Protein AF-A0A5P9BGW0-F1 (afdb_monomer)

Solvent-accessible surface area (backbone atoms only — not comparable to full-atom values): 29550 Å² total; per-residue (Å²): 144,80,74,96,78,81,81,82,72,54,71,67,57,55,52,51,46,30,51,52,50,51,48,34,29,48,52,46,20,48,45,60,65,73,66,47,54,33,49,30,30,51,40,75,66,45,70,48,20,49,49,44,43,28,39,50,51,49,13,49,54,50,21,31,73,80,39,64,71,52,42,79,49,54,41,31,42,33,32,50,49,48,78,41,57,26,55,70,55,53,50,54,40,52,54,55,50,51,49,54,49,51,41,30,59,76,70,67,40,42,72,43,80,42,70,5,46,36,43,88,47,46,24,63,60,25,24,49,51,20,38,66,37,62,62,85,47,82,82,37,61,95,89,52,44,66,68,40,47,21,30,51,50,12,30,51,64,52,45,45,66,53,47,53,52,19,53,76,71,74,25,45,49,30,37,37,35,42,62,28,46,82,76,37,76,73,47,28,65,49,37,60,77,59,69,64,47,55,85,56,83,40,74,48,98,91,42,39,31,35,20,62,49,18,88,46,54,77,58,55,52,40,46,47,38,64,61,12,31,65,43,91,92,46,72,40,56,30,65,42,72,35,45,59,69,60,52,49,55,49,16,34,44,50,58,66,62,38,36,74,74,75,42,99,75,33,65,63,63,84,73,79,90,45,40,51,74,64,52,86,52,85,64,75,67,70,49,48,24,36,29,71,78,36,62,88,55,35,63,44,50,51,51,34,44,32,49,60,65,37,66,82,38,61,51,38,18,8,59,55,50,85,51,77,48,38,54,27,52,49,64,38,46,15,49,2,27,49,54,36,47,48,52,52,42,34,46,52,32,50,27,53,53,33,44,57,44,9,55,51,41,47,50,27,52,76,68,71,69,44,92,52,69,94,75,57,62,48,62,65,69,56,75,67,73,53,55,61,38,42,54,48,23,25,34,33,30,42,57,60,30,22,50,92,53,41,50,50,42,54,51,51,50,45,37,37,78,76,60,69,49,74,44,76,84,57,86,88,45,48,90,71,76,99,70,81,88,67,69,36,84,82,63,55,69,46,78,40,90,84,47,78,51,79,93,55,69,85,50,80,66,77,83,68,43,67,73,49,66,45,68,52,64,67,67,62,34,48,55,49,68,69,33,60,70,58,49,58,56,60,66,70,49,82,44,32,67,56,48,31,47,46,45,51,71,66,56,48,44,36,70,27,79,89,45,48,67,44,52,54,51,42,51,56,56,38,48,50,32,56,74,68,52,46,14,53,52,14,13,65,28,30,83,84,130

Secondary structure (DSSP, 8-state):
---TT---S-HHHHHHHHHHHHHHHHHHHHHHHHS-EEEEEE--SSHHHHHHHHHHHHHHHHHHHH-GGGGGSPEEEEEE--S-B-HHHHHHHHHHHHHHHHHHHHTT--EEEEEE---TTTSIIIIIITT--S--STTS-TT-STTIIIIIIHHHHHHHHHHHHHHHTT-EEEEE----GGG-HHHHHHHGGGT--SSS-EEETTEEEE-TTTT--HHHHHHHHHH-BS-TT-TTB-SSS--HHHHHHHHHHTTT---TTTSSS-TTSS----BTT--SS--S-TTHHHHHH-GGGHHHHHHHHHHHHHHS-GGGEE-S-SSS-SEEETT-SEE-HHHHHHHHHHHHHHHHHHHHHHHHHHHHHHHT--S-GGG---S-------HHHHHHHHHHHHHHT--SSTTHHHHHHHHHHTT----PPPTTS-SS-S-----GGGS-EEE-TT---TT-------S-TTSS-EE--HHHHHHHHH-HHHHHHHTT---HHHHHHHHHHTSSEE--GGGHHHHHHHHHHHHHHHHTTHHHHHHH-S---

Mean predicted aligned error: 8.07 Å

Sequence (545 aa):
MKWQKVANNNLTDKELLKNKVRRAINNLTEHFTTSGLLPASLLSGGKDSSCTTSISLVAWRNAIKLNPDLRKIPFIIAYSDTRCENPIKASYLKDLIEEFKLYAKKHNFKLEVVIGKPTGASSWQTKIVGGYASQWDVRLPVGSGCAVDWKILALNNAVRPYEKFAKELGLTLTRLLGSRYKESLNRGRNLDKECANEFEVI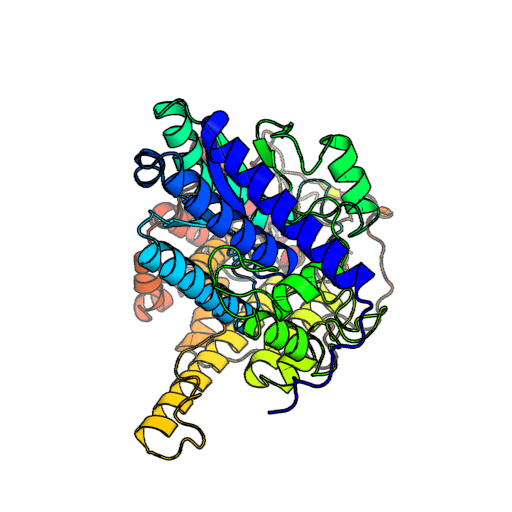TYNGQTKLYPIYSWENQDVWDYLLFCEEVDDSDFEGTKNGFYSTLQFYNELNGGECSAGVTEKSSCMGTRDGCWNCFASDKPYLDKGLYESNPHLAPLGEFRRFMLENNIDAFNRSHIPTSASNYTRYSASSHSGAYLLDILRIGLTIQVREEERAKREVELVKSGLHLDVDNARTEPEIVIFTPKDIAFIDYSWQSRGLQLEPNMAIKTFYEIVYGGKRYDIPAGYKRNGNLPEQKPANLGNIFFPDLNTNDTTEITLDEELERGWQFAPDEHFESMFSNKALLEDWLKNDCFLFGASRWLKSGLITPPMHQIKNIMKRNQWVKNIYKNNLHIAAFNGGKLS

pLDDT: mean 84.7, std 15.43, range [31.69, 98.69]

Structure (mmCIF, N/CA/C/O backbone):
data_AF-A0A5P9BGW0-F1
#
_entry.id   AF-A0A5P9BGW0-F1
#
loop_
_atom_site.group_PDB
_atom_site.id
_atom_site.type_symbol
_atom_site.label_atom_id
_atom_site.label_alt_id
_atom_site.label_comp_id
_atom_site.label_asym_id
_atom_site.label_entity_id
_atom_site.label_seq_id
_atom_site.pdbx_PDB_ins_code
_atom_site.Cartn_x
_atom_site.Cartn_y
_atom_site.Cartn_z
_atom_site.occupancy
_atom_site.B_iso_or_equiv
_atom_site.auth_seq_id
_atom_site.auth_comp_id
_atom_site.auth_asym_id
_atom_site.auth_atom_id
_atom_site.pdbx_PDB_model_num
ATOM 1 N N . MET A 1 1 ? -0.886 -27.222 23.480 1.00 31.75 1 MET A N 1
ATOM 2 C CA . MET A 1 1 ? -0.942 -27.368 24.956 1.00 31.75 1 MET A CA 1
ATOM 3 C C . MET A 1 1 ? 0.406 -27.014 25.622 1.00 31.75 1 MET A C 1
ATOM 5 O O . MET A 1 1 ? 0.943 -27.816 26.371 1.00 31.75 1 MET A O 1
ATOM 9 N N . LYS A 1 2 ? 0.992 -25.832 25.345 1.00 32.56 2 LYS A N 1
ATOM 10 C CA . LYS A 1 2 ? 2.323 -25.442 25.884 1.00 32.56 2 LYS A CA 1
ATOM 11 C C . LYS A 1 2 ? 2.410 -24.007 26.441 1.00 32.56 2 LYS A C 1
ATOM 13 O O . LYS A 1 2 ? 3.457 -23.620 26.937 1.00 32.56 2 LYS A O 1
ATOM 18 N N . TRP A 1 3 ? 1.308 -23.250 26.394 1.00 37.69 3 TRP A N 1
ATOM 19 C CA . TRP A 1 3 ? 1.264 -21.816 26.718 1.00 37.69 3 TRP A CA 1
ATOM 20 C C . TRP A 1 3 ? 0.785 -21.492 28.149 1.00 37.69 3 TRP A C 1
ATOM 22 O O . TRP A 1 3 ? 0.965 -20.378 28.619 1.00 37.69 3 TRP A O 1
ATOM 32 N N . GLN A 1 4 ? 0.259 -22.469 28.901 1.00 31.69 4 GLN A N 1
ATOM 33 C CA . GLN A 1 4 ? -0.240 -22.291 30.283 1.00 31.69 4 GLN A CA 1
ATOM 34 C C . GLN A 1 4 ? 0.868 -22.178 31.362 1.00 31.69 4 GLN A C 1
ATOM 36 O O . GLN A 1 4 ? 0.614 -22.423 32.538 1.00 31.69 4 GLN A O 1
ATOM 41 N N . LYS A 1 5 ? 2.113 -21.852 30.987 1.00 35.28 5 LYS A N 1
ATOM 42 C CA . LYS A 1 5 ? 3.266 -21.753 31.908 1.00 35.28 5 LYS A CA 1
ATOM 43 C C . LYS A 1 5 ? 4.132 -20.501 31.685 1.00 35.28 5 LYS A C 1
ATOM 45 O O . LYS A 1 5 ? 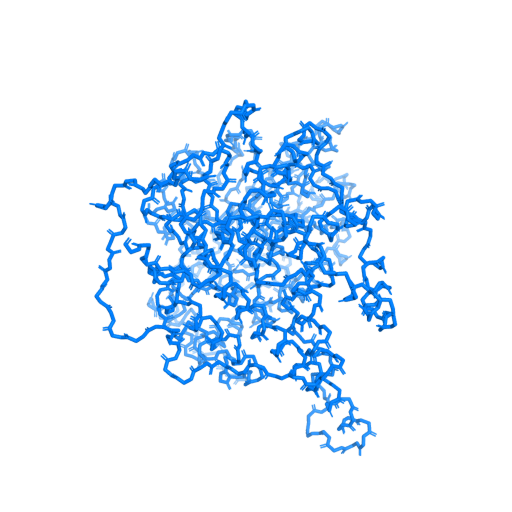5.343 -20.544 31.864 1.00 35.28 5 LYS A O 1
ATOM 50 N N . VAL A 1 6 ? 3.501 -19.379 31.330 1.00 42.06 6 VAL A N 1
ATOM 51 C CA . VAL A 1 6 ? 4.149 -18.055 31.224 1.00 42.06 6 VAL A CA 1
ATOM 52 C C . VAL A 1 6 ? 3.316 -17.005 31.975 1.00 42.06 6 VAL A C 1
ATOM 54 O O . VAL A 1 6 ? 2.781 -16.072 31.393 1.00 42.06 6 VAL A O 1
ATOM 57 N N . ALA A 1 7 ? 3.139 -17.207 33.284 1.00 39.66 7 ALA A N 1
ATOM 58 C CA . ALA A 1 7 ? 2.328 -16.346 34.152 1.00 39.66 7 ALA A CA 1
ATOM 59 C C . ALA A 1 7 ? 3.074 -15.997 35.455 1.00 39.66 7 ALA A C 1
ATOM 61 O O . ALA A 1 7 ? 2.574 -16.237 36.550 1.00 39.66 7 ALA A O 1
ATOM 62 N N . ASN A 1 8 ? 4.288 -15.452 35.311 1.00 39.44 8 ASN A N 1
ATOM 63 C CA . ASN A 1 8 ? 5.143 -14.977 36.410 1.00 39.44 8 ASN A CA 1
ATOM 64 C C . ASN A 1 8 ? 5.400 -13.450 36.352 1.00 39.44 8 ASN A C 1
ATOM 66 O O . ASN A 1 8 ? 6.378 -12.972 36.920 1.00 39.44 8 ASN A O 1
ATOM 70 N N . ASN A 1 9 ? 4.521 -12.679 35.700 1.00 49.41 9 ASN A N 1
ATOM 71 C CA . ASN A 1 9 ? 4.455 -11.225 35.908 1.00 49.41 9 ASN A CA 1
ATOM 72 C C . ASN A 1 9 ? 3.827 -10.960 37.288 1.00 49.41 9 ASN A C 1
ATOM 74 O O . ASN A 1 9 ? 2.989 -11.749 37.740 1.00 49.41 9 ASN A O 1
ATOM 78 N N . ASN A 1 10 ? 4.205 -9.881 37.981 1.00 56.88 10 ASN A N 1
ATOM 79 C CA . ASN A 1 10 ? 3.680 -9.643 39.327 1.00 56.88 10 ASN A CA 1
ATOM 80 C C . ASN A 1 10 ? 2.183 -9.311 39.271 1.00 56.88 10 ASN A C 1
ATOM 82 O O . ASN A 1 10 ? 1.694 -8.707 38.314 1.00 56.88 10 ASN A O 1
ATOM 86 N N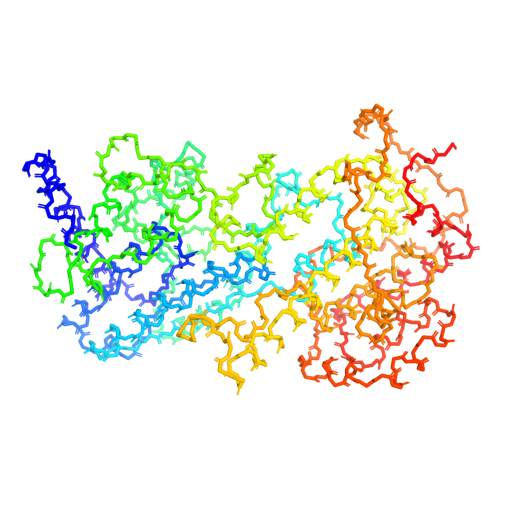 . LEU A 1 11 ? 1.456 -9.631 40.346 1.00 56.97 11 LEU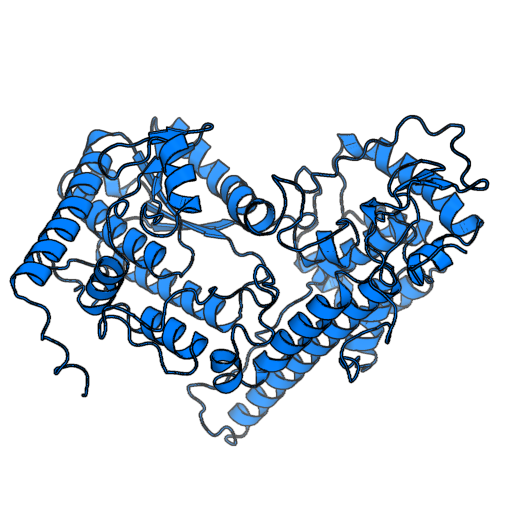 A N 1
ATOM 87 C CA . LEU A 1 11 ? 0.039 -9.267 40.496 1.00 56.97 11 LEU A CA 1
ATOM 88 C C . LEU A 1 11 ? -0.189 -7.757 40.284 1.00 56.97 11 LEU A C 1
ATOM 90 O O . LEU A 1 11 ? -1.169 -7.361 39.654 1.00 56.97 11 LEU A O 1
ATOM 94 N N . THR A 1 12 ? 0.761 -6.933 40.736 1.00 61.72 12 THR A N 1
ATOM 95 C CA . THR A 1 12 ? 0.807 -5.477 40.537 1.00 61.72 12 THR A CA 1
ATOM 96 C C . THR A 1 12 ? 0.787 -5.076 39.061 1.00 61.72 12 THR A C 1
ATOM 98 O O . THR A 1 12 ? 0.063 -4.156 38.686 1.00 61.72 12 THR A O 1
ATOM 101 N N . ASP A 1 13 ? 1.548 -5.776 38.216 1.00 72.31 13 ASP A N 1
ATOM 102 C CA . ASP A 1 13 ? 1.698 -5.457 36.793 1.00 72.31 13 ASP A CA 1
ATOM 103 C C . ASP A 1 13 ? 0.417 -5.821 36.026 1.00 72.31 13 ASP A C 1
ATOM 105 O O . ASP A 1 13 ? -0.063 -5.050 35.190 1.00 72.31 13 ASP A O 1
ATOM 109 N N . LYS A 1 14 ? -0.202 -6.957 36.387 1.00 75.69 14 LYS A N 1
ATOM 110 C CA . LYS A 1 14 ? -1.484 -7.399 35.821 1.00 75.69 14 LYS A CA 1
ATOM 111 C C . LYS A 1 14 ? -2.619 -6.421 36.148 1.00 75.69 14 LYS A C 1
ATOM 113 O O . LYS A 1 14 ? -3.372 -6.036 35.253 1.00 75.69 14 LYS A O 1
ATOM 118 N N . GLU A 1 15 ? -2.733 -5.992 37.407 1.00 84.38 15 GLU A N 1
ATOM 119 C CA . GLU A 1 15 ? -3.726 -4.988 37.817 1.00 84.38 15 GLU A CA 1
ATOM 120 C C . GLU A 1 15 ? -3.446 -3.613 37.189 1.00 84.38 15 GLU A C 1
ATOM 122 O O . GLU A 1 15 ? -4.382 -2.918 36.789 1.00 84.38 15 GLU A O 1
ATOM 127 N N . LEU A 1 16 ? -2.181 -3.217 37.016 1.00 86.81 16 LEU A N 1
ATOM 128 C CA . LEU A 1 16 ? -1.836 -1.977 36.315 1.00 86.81 16 LEU A CA 1
ATOM 129 C C . LEU A 1 16 ? -2.312 -1.999 34.851 1.00 86.81 16 LEU A C 1
ATOM 131 O O . LEU A 1 16 ? -2.930 -1.031 34.402 1.00 86.81 16 LEU A O 1
ATOM 135 N N . LEU A 1 17 ? -2.082 -3.094 34.119 1.00 88.56 17 LEU A N 1
ATOM 136 C CA . LEU A 1 17 ? -2.549 -3.245 32.736 1.00 88.56 17 LEU A CA 1
ATOM 137 C C . LEU A 1 17 ? -4.079 -3.232 32.639 1.00 88.56 17 LEU A C 1
ATOM 139 O O . LEU A 1 17 ? -4.644 -2.500 31.832 1.00 88.56 17 LEU A O 1
ATOM 143 N N . LYS A 1 18 ? -4.760 -3.984 33.502 1.00 92.19 18 LYS A N 1
ATOM 144 C CA . LYS A 1 18 ? -6.228 -4.030 33.614 1.00 92.19 18 LYS A CA 1
ATOM 145 C C . LYS A 1 18 ? -6.838 -2.641 33.823 1.00 92.19 18 LYS A C 1
ATOM 147 O O . LYS A 1 18 ? -7.819 -2.283 33.171 1.00 92.19 18 LYS A O 1
ATOM 152 N N . ASN A 1 19 ? -6.208 -1.810 34.655 1.00 92.06 19 ASN A N 1
ATOM 153 C CA . ASN A 1 19 ? -6.605 -0.413 34.831 1.00 92.06 19 ASN A CA 1
ATOM 154 C C . ASN A 1 19 ? -6.325 0.455 33.583 1.00 92.06 19 ASN A C 1
ATOM 156 O O . ASN A 1 19 ? -7.162 1.291 33.241 1.00 92.06 19 ASN A O 1
ATOM 160 N N . LYS A 1 20 ? -5.217 0.241 32.851 1.00 93.44 20 LYS A N 1
ATOM 161 C CA . LYS A 1 20 ? -4.961 0.908 31.551 1.00 93.44 20 LYS A CA 1
ATOM 162 C C . LYS A 1 20 ? -6.013 0.539 30.497 1.00 93.44 20 LYS A C 1
ATOM 164 O O . LYS A 1 20 ? -6.522 1.433 29.824 1.00 93.44 20 LYS A O 1
ATOM 169 N N . VAL A 1 21 ? -6.364 -0.746 30.384 1.00 95.19 21 VAL A N 1
ATOM 170 C CA . VAL A 1 21 ? -7.378 -1.273 29.450 1.00 95.19 21 VAL A CA 1
ATOM 171 C C . VAL A 1 21 ? -8.747 -0.665 29.748 1.00 95.19 21 VAL A C 1
ATOM 173 O O . VAL A 1 21 ? -9.334 -0.026 28.875 1.00 95.19 21 VAL A O 1
ATOM 176 N N . ARG A 1 22 ? -9.226 -0.776 30.996 1.00 94.50 22 ARG A N 1
ATOM 177 C CA . ARG A 1 22 ? -10.522 -0.214 31.412 1.00 94.50 22 ARG A CA 1
ATOM 178 C C . ARG A 1 22 ? -10.584 1.301 31.217 1.00 94.50 22 ARG A C 1
ATOM 180 O O . ARG A 1 22 ? -11.582 1.797 30.705 1.00 94.50 22 ARG A O 1
ATOM 187 N N . ARG A 1 23 ? -9.510 2.039 31.530 1.00 94.88 23 ARG A N 1
ATOM 188 C CA . ARG A 1 23 ? -9.433 3.487 31.268 1.00 94.88 23 ARG A CA 1
ATOM 189 C C . ARG A 1 23 ? -9.537 3.810 29.775 1.00 94.88 23 ARG A C 1
ATOM 191 O O . ARG A 1 23 ? -10.311 4.686 29.410 1.00 94.88 23 ARG A O 1
ATOM 198 N N . ALA A 1 24 ? -8.809 3.099 28.913 1.00 96.56 24 ALA A N 1
ATOM 199 C CA . ALA A 1 24 ? -8.859 3.329 27.469 1.00 96.56 24 ALA A CA 1
ATOM 200 C C . ALA A 1 24 ? -10.260 3.056 26.886 1.00 96.56 24 ALA A C 1
ATOM 202 O O . ALA A 1 24 ? -10.773 3.879 26.126 1.00 96.56 24 ALA A O 1
ATOM 203 N N . ILE A 1 25 ? -10.903 1.950 27.286 1.00 97.19 25 ILE A N 1
ATOM 204 C CA . ILE A 1 25 ? -12.277 1.610 26.875 1.00 97.19 25 ILE A CA 1
ATOM 205 C C . ILE A 1 25 ? -13.269 2.675 27.361 1.00 97.19 25 ILE A C 1
ATOM 207 O O . ILE A 1 25 ? -14.101 3.131 26.576 1.00 97.19 25 ILE A O 1
ATOM 211 N N . ASN A 1 26 ? -13.177 3.101 28.623 1.00 96.19 26 ASN A N 1
ATOM 212 C CA . ASN A 1 26 ? -14.108 4.065 29.210 1.00 96.19 26 ASN A CA 1
ATOM 213 C C . ASN A 1 26 ? -13.973 5.457 28.576 1.00 96.19 26 ASN A C 1
ATOM 215 O O . ASN A 1 26 ? -14.984 6.003 28.142 1.00 96.19 26 ASN A O 1
ATOM 219 N N . ASN A 1 27 ? -12.749 5.982 28.425 1.00 96.25 27 ASN A N 1
ATOM 220 C CA . ASN A 1 27 ? -12.497 7.265 27.752 1.00 96.25 27 ASN A CA 1
ATOM 221 C C . ASN A 1 27 ? -13.086 7.276 26.326 1.00 96.25 27 ASN A C 1
ATOM 223 O O . ASN A 1 27 ? -13.745 8.231 25.921 1.00 96.25 27 ASN A O 1
ATOM 227 N N . LEU A 1 28 ? -12.870 6.203 25.554 1.00 97.50 28 LEU A N 1
ATOM 228 C CA . LEU A 1 28 ? -13.437 6.061 24.208 1.00 97.50 28 LEU A CA 1
ATOM 229 C C . LEU A 1 28 ? -14.969 5.975 24.229 1.00 97.50 28 LEU A C 1
ATOM 231 O O . LEU A 1 28 ? -15.627 6.615 23.412 1.00 97.50 28 LEU A O 1
ATOM 235 N N . THR A 1 29 ? -15.533 5.207 25.164 1.00 97.62 29 THR A N 1
ATOM 236 C CA . THR A 1 29 ? -16.986 5.039 25.332 1.00 97.62 29 THR A CA 1
ATOM 237 C C . THR A 1 29 ? -17.661 6.376 25.637 1.00 97.62 29 THR A C 1
ATOM 239 O O . THR A 1 29 ? -18.706 6.681 25.060 1.00 97.62 29 THR A O 1
ATOM 242 N N . GLU A 1 30 ? -17.047 7.198 26.492 1.00 96.88 30 GLU A N 1
ATOM 243 C CA . GLU A 1 30 ? -17.495 8.559 26.788 1.00 96.88 30 GLU A CA 1
ATOM 244 C C . GLU A 1 30 ? -17.468 9.427 25.525 1.00 96.88 30 GLU A C 1
ATOM 246 O O . GLU A 1 30 ? -18.524 9.892 25.100 1.00 96.88 30 GLU A O 1
ATOM 251 N N . HIS A 1 31 ? -16.318 9.550 24.849 1.00 96.38 31 HIS A N 1
ATOM 252 C CA . HIS A 1 31 ? -16.177 10.353 23.621 1.00 96.38 31 HIS A CA 1
ATOM 253 C C . HIS A 1 31 ? -17.153 9.963 22.509 1.00 96.38 31 HIS A C 1
ATOM 255 O O . HIS A 1 31 ? -17.708 10.832 21.836 1.00 96.38 31 HIS A O 1
ATOM 261 N N . PHE A 1 32 ? -17.398 8.667 22.309 1.00 96.88 32 PHE A N 1
ATOM 262 C CA . PHE A 1 32 ? -18.381 8.182 21.336 1.00 96.88 32 PHE A CA 1
ATOM 263 C C . PHE A 1 32 ? -19.828 8.524 21.718 1.00 96.88 32 PHE A C 1
ATOM 265 O O . PHE A 1 32 ? -20.672 8.653 20.832 1.00 96.88 32 PHE A O 1
ATOM 272 N N . THR A 1 33 ? -20.114 8.687 23.011 1.00 95.50 33 THR A N 1
ATOM 273 C CA . THR A 1 33 ? -21.452 9.009 23.527 1.00 95.50 33 THR A CA 1
ATOM 274 C C . THR A 1 33 ? -21.702 10.521 23.593 1.00 95.50 33 THR A C 1
ATOM 276 O O . THR A 1 33 ? -22.831 10.951 23.361 1.00 95.50 33 THR A O 1
ATOM 279 N N . THR A 1 34 ? -20.679 11.335 23.881 1.00 91.44 34 THR A N 1
ATOM 280 C CA . THR A 1 34 ? -20.817 12.777 24.170 1.00 91.44 34 THR A CA 1
ATOM 281 C C . THR A 1 34 ? -20.371 13.703 23.035 1.00 91.44 34 THR A C 1
ATOM 283 O O . THR A 1 34 ? -20.984 14.751 22.841 1.00 91.44 34 THR A O 1
ATOM 286 N N . SER A 1 35 ? -19.339 13.341 22.264 1.00 86.62 35 SER A N 1
ATOM 287 C CA . SER A 1 35 ? -18.602 14.299 21.416 1.00 86.62 35 SER A CA 1
ATOM 288 C C . SER A 1 35 ? -19.034 14.346 19.940 1.00 86.62 35 SER A C 1
ATOM 290 O O . SER A 1 35 ? -18.411 15.049 19.147 1.00 86.62 35 SER A O 1
ATOM 292 N N . GLY A 1 36 ? -20.086 13.621 19.538 1.00 90.06 36 GLY A N 1
ATOM 293 C CA . GLY A 1 36 ? -20.634 13.688 18.171 1.00 90.06 36 GLY A CA 1
ATOM 294 C C . GLY A 1 36 ? -19.667 13.180 17.092 1.00 90.06 36 GLY A C 1
ATOM 295 O O . GLY A 1 36 ? -19.395 13.864 16.103 1.00 90.06 36 GLY A O 1
ATOM 296 N N . LEU A 1 37 ? -19.098 11.989 17.290 1.00 95.50 37 LEU A N 1
ATOM 297 C CA . LEU A 1 37 ? -17.991 11.484 16.473 1.00 95.50 37 LEU A CA 1
ATOM 298 C C . LEU A 1 37 ? -18.439 10.469 15.412 1.00 95.50 37 LEU A C 1
ATOM 300 O O . LEU A 1 37 ? -19.292 9.620 15.660 1.00 95.50 37 LEU A O 1
ATOM 304 N N . LEU A 1 38 ? -17.778 10.501 14.252 1.00 97.75 38 LEU A N 1
ATOM 305 C CA . LEU A 1 38 ? -17.718 9.378 13.315 1.00 97.75 38 LEU A CA 1
ATOM 306 C C . LEU A 1 38 ? -16.351 8.684 13.500 1.00 97.75 38 LEU A C 1
ATOM 308 O O . LEU A 1 38 ? -15.336 9.231 13.053 1.00 97.75 38 LEU A O 1
ATOM 312 N N . PRO A 1 39 ? -16.270 7.535 14.195 1.00 98.06 39 PRO A N 1
ATOM 313 C CA . PRO A 1 39 ? -14.988 6.919 14.528 1.00 98.06 39 PRO A CA 1
ATOM 314 C C . PRO A 1 39 ? -14.342 6.231 13.320 1.00 98.06 39 PRO A C 1
ATOM 316 O O . PRO A 1 39 ? -14.976 5.430 12.635 1.00 98.06 39 PRO A O 1
ATOM 319 N N . ALA A 1 40 ? -13.056 6.512 13.093 1.00 98.31 40 ALA A N 1
ATOM 320 C CA . ALA A 1 40 ? -12.243 5.900 12.046 1.00 98.31 40 ALA A CA 1
ATOM 321 C C . ALA A 1 40 ? -10.927 5.354 12.623 1.00 98.31 40 ALA A C 1
ATOM 323 O O . ALA A 1 40 ? -9.967 6.099 12.824 1.00 98.31 40 ALA A O 1
ATOM 324 N N . SER A 1 41 ? -10.865 4.051 12.902 1.00 98.31 41 SER A N 1
ATOM 325 C CA . SER A 1 41 ? -9.645 3.395 13.385 1.00 98.31 41 SER A CA 1
ATOM 326 C C . SER A 1 41 ? -8.662 3.170 12.240 1.00 98.31 41 SER A C 1
ATOM 328 O O . SER A 1 41 ? -9.015 2.563 11.226 1.00 98.31 41 SER A O 1
ATOM 330 N N . LEU A 1 42 ? -7.438 3.686 12.385 1.00 97.19 42 LEU A N 1
ATOM 331 C CA . LEU A 1 42 ? -6.416 3.618 11.340 1.00 97.19 42 LEU A CA 1
ATOM 332 C C . LEU A 1 42 ? -5.537 2.373 11.541 1.00 97.19 42 LEU A C 1
ATOM 334 O O . LEU A 1 42 ? -4.581 2.380 12.321 1.00 97.19 42 LEU A O 1
ATOM 338 N N . LEU A 1 43 ? -5.893 1.296 10.842 1.00 95.81 43 LEU A N 1
ATOM 339 C CA . LEU A 1 43 ? -5.284 -0.029 10.966 1.00 95.81 43 LEU A CA 1
ATOM 340 C C . LEU A 1 43 ? -4.069 -0.172 10.029 1.00 95.81 43 LEU A C 1
ATOM 342 O O . LEU A 1 43 ? -4.081 0.307 8.896 1.00 95.81 43 LEU A O 1
ATOM 346 N N . SER A 1 44 ? -3.013 -0.856 10.480 1.00 90.50 44 SER A N 1
ATOM 347 C CA . SER A 1 44 ? -1.833 -1.188 9.656 1.00 90.50 44 SER A CA 1
ATOM 348 C C . SER A 1 44 ? -1.460 -2.676 9.670 1.00 90.50 44 SER A C 1
ATOM 350 O O . SER A 1 44 ? -0.472 -3.070 9.042 1.00 90.50 44 SER A O 1
ATOM 352 N N . GLY A 1 45 ? -2.201 -3.484 10.437 1.00 88.75 45 GLY A N 1
ATOM 353 C CA . GLY A 1 45 ? -1.866 -4.866 10.792 1.00 88.75 45 GLY A CA 1
ATOM 354 C C . GLY A 1 45 ? -0.776 -4.982 11.864 1.00 88.75 45 GLY A C 1
ATOM 355 O O . GLY A 1 45 ? -0.642 -6.035 12.481 1.00 88.75 45 GLY A O 1
ATOM 356 N N . GLY A 1 46 ? -0.014 -3.916 12.132 1.00 89.56 46 GLY A N 1
ATOM 357 C CA . GLY A 1 46 ? 0.983 -3.915 13.199 1.00 89.56 46 GLY A CA 1
ATOM 358 C C . GLY A 1 46 ? 0.332 -3.887 14.584 1.00 89.56 46 GLY A C 1
ATOM 359 O O . GLY A 1 46 ? -0.726 -3.272 14.758 1.00 89.56 46 GLY A O 1
ATOM 360 N N . LYS A 1 47 ? 0.977 -4.522 15.571 1.00 92.06 47 LYS A N 1
ATOM 361 C CA . LYS A 1 47 ? 0.432 -4.825 16.914 1.00 92.06 47 LYS A CA 1
ATOM 362 C C . LYS A 1 47 ? -0.301 -3.652 17.587 1.00 92.06 47 LYS A C 1
ATOM 364 O O . LYS A 1 47 ? -1.407 -3.820 18.094 1.00 92.06 47 LYS A O 1
ATOM 369 N N . ASP A 1 48 ? 0.274 -2.450 17.542 1.00 94.00 48 ASP A N 1
ATOM 370 C CA . ASP A 1 48 ? -0.256 -1.260 18.217 1.00 94.00 48 ASP A CA 1
ATOM 371 C C . ASP A 1 48 ? -1.574 -0.798 17.562 1.00 94.00 48 ASP A C 1
ATOM 373 O O . ASP A 1 48 ? -2.484 -0.316 18.237 1.00 94.00 48 ASP A O 1
ATOM 377 N N . SER A 1 49 ? -1.715 -1.017 16.248 1.00 95.19 49 SER A N 1
ATOM 378 C CA . SER A 1 49 ? -2.947 -0.743 15.502 1.00 95.19 49 SER A CA 1
ATOM 379 C C . SER A 1 49 ? -4.027 -1.805 15.737 1.00 95.19 49 SER A C 1
ATOM 381 O O . SER A 1 49 ? -5.162 -1.426 15.999 1.00 95.19 49 SER A O 1
ATOM 383 N N . SER A 1 50 ? -3.684 -3.101 15.770 1.00 97.00 50 SER A N 1
ATOM 384 C CA . SER A 1 50 ? -4.636 -4.177 16.105 1.00 97.00 50 SER A CA 1
ATOM 385 C C . SER A 1 50 ? -5.206 -4.006 17.518 1.00 97.00 50 SER A C 1
ATOM 387 O O . SER A 1 50 ? -6.418 -4.080 17.713 1.00 97.00 50 SER A O 1
ATOM 389 N N . CYS A 1 51 ? -4.339 -3.687 18.487 1.00 97.50 51 CYS A N 1
ATOM 390 C CA . CYS A 1 51 ? -4.714 -3.351 19.861 1.00 97.50 51 CYS A CA 1
ATOM 391 C C . CYS A 1 51 ? -5.673 -2.146 19.908 1.00 97.50 51 CYS A C 1
ATOM 393 O O . CYS A 1 51 ? -6.770 -2.244 20.459 1.00 97.50 51 CYS A O 1
ATOM 395 N N . THR A 1 52 ? -5.314 -1.039 19.242 1.00 98.31 52 THR A N 1
ATOM 396 C CA . THR A 1 52 ? -6.165 0.163 19.175 1.00 98.31 52 THR A CA 1
ATOM 397 C C . THR A 1 52 ? -7.528 -0.135 18.550 1.00 98.31 52 THR A C 1
ATOM 399 O O . THR A 1 52 ? -8.543 0.331 19.066 1.00 98.31 52 THR A O 1
ATOM 402 N N . THR A 1 53 ? -7.580 -0.909 17.462 1.00 98.62 53 THR A N 1
ATOM 403 C CA . THR A 1 53 ? -8.836 -1.271 16.793 1.00 98.62 53 THR A CA 1
ATOM 404 C C . THR A 1 53 ? -9.712 -2.154 17.683 1.00 98.62 53 THR A C 1
ATOM 406 O O . THR A 1 53 ? -10.891 -1.842 17.831 1.00 98.62 53 THR A O 1
ATOM 409 N N . SER A 1 54 ? -9.145 -3.162 18.358 1.00 98.56 54 SER A N 1
ATOM 410 C CA . SER A 1 54 ? -9.868 -4.010 19.322 1.00 98.56 54 SER A CA 1
ATOM 411 C C . SER A 1 54 ? -10.532 -3.181 20.429 1.00 98.56 54 SER A C 1
ATOM 413 O O . SER A 1 54 ? -11.753 -3.197 20.580 1.00 98.56 54 SER A O 1
ATOM 415 N N . ILE A 1 55 ? -9.742 -2.364 21.135 1.00 98.12 55 ILE A N 1
ATOM 416 C CA . ILE A 1 55 ? -10.211 -1.495 22.229 1.00 98.12 55 ILE A CA 1
ATOM 417 C C . ILE A 1 55 ? -11.286 -0.512 21.736 1.00 98.12 55 ILE A C 1
ATOM 419 O O . ILE A 1 55 ? -12.282 -0.275 22.419 1.00 98.12 55 ILE A O 1
ATOM 423 N N . SER A 1 56 ? -11.122 0.032 20.526 1.00 98.56 56 SER A N 1
ATOM 424 C CA . SER A 1 56 ? -12.079 0.979 19.940 1.00 98.56 56 SER A CA 1
ATOM 425 C C . SER A 1 56 ? -13.410 0.330 19.552 1.00 98.56 56 SER A C 1
ATOM 427 O O . SER A 1 56 ? -14.453 0.959 19.712 1.00 98.56 56 SER A O 1
ATOM 429 N N . LEU A 1 57 ? -13.406 -0.916 19.071 1.00 98.69 57 LEU A N 1
ATOM 430 C CA . LEU A 1 57 ? -14.629 -1.657 18.734 1.00 98.69 57 LEU A CA 1
ATOM 431 C C . LEU A 1 57 ? -15.395 -2.091 19.991 1.00 98.69 57 LEU A C 1
ATOM 433 O O . LEU A 1 57 ? -16.621 -1.982 20.026 1.00 98.69 57 LEU A O 1
ATOM 437 N N . VAL A 1 58 ? -14.678 -2.503 21.041 1.00 98.50 58 VAL A N 1
ATOM 438 C CA . VAL A 1 58 ? -15.236 -2.779 22.376 1.00 98.50 58 VAL A CA 1
ATOM 439 C C . VAL A 1 58 ? -15.900 -1.528 22.963 1.00 98.50 58 VAL A C 1
ATOM 441 O O . VAL A 1 58 ? -17.060 -1.568 23.384 1.00 98.50 58 VAL A O 1
ATOM 444 N N . ALA A 1 59 ? -15.206 -0.387 22.923 1.00 98.19 59 ALA A N 1
ATOM 445 C CA . ALA A 1 59 ? -15.749 0.891 23.374 1.00 98.19 59 ALA A CA 1
ATOM 446 C C . ALA A 1 59 ? -16.939 1.370 22.521 1.00 98.19 59 ALA A C 1
ATOM 448 O O . ALA A 1 59 ? -17.897 1.921 23.057 1.00 98.19 59 ALA A O 1
ATOM 449 N N . TRP A 1 60 ? -16.940 1.113 21.208 1.00 98.44 60 TRP A N 1
ATOM 450 C CA . TRP A 1 60 ? -18.076 1.428 20.334 1.00 98.44 60 TRP A CA 1
ATOM 451 C C . TRP A 1 60 ? -19.308 0.570 20.645 1.00 98.44 60 TRP A C 1
ATOM 453 O O . TRP A 1 60 ? -20.415 1.099 20.756 1.00 98.44 60 TRP A O 1
ATOM 463 N N . ARG A 1 61 ? -19.126 -0.736 20.891 1.00 97.75 61 ARG A N 1
ATOM 464 C CA . ARG A 1 61 ? -20.189 -1.616 21.409 1.00 97.75 61 ARG A CA 1
ATOM 465 C C . ARG A 1 61 ? -20.739 -1.081 22.737 1.00 97.75 61 ARG A C 1
ATOM 467 O O . ARG A 1 61 ? -21.953 -1.082 22.927 1.00 97.75 61 ARG A O 1
ATOM 474 N N . ASN A 1 62 ? -19.880 -0.609 23.641 1.00 97.62 62 ASN A N 1
ATOM 475 C CA . ASN A 1 62 ? -20.305 -0.052 24.930 1.00 97.62 62 ASN A CA 1
ATOM 476 C C . ASN A 1 62 ? -21.047 1.284 24.776 1.00 97.62 62 ASN A C 1
ATOM 478 O O . ASN A 1 62 ? -22.113 1.444 25.367 1.00 97.62 62 ASN A O 1
ATOM 482 N N . ALA A 1 63 ? -20.590 2.182 23.903 1.00 98.06 63 ALA A N 1
ATOM 483 C CA . ALA A 1 63 ? -21.319 3.405 23.566 1.00 98.06 63 ALA A CA 1
ATOM 484 C C . ALA A 1 63 ? -22.706 3.086 22.976 1.00 98.06 63 ALA A C 1
ATOM 486 O O . ALA A 1 63 ? -23.693 3.712 23.345 1.00 98.06 63 ALA A O 1
ATOM 487 N N . ILE A 1 64 ? -22.821 2.037 22.155 1.00 97.94 64 ILE A N 1
ATOM 488 C CA . ILE A 1 64 ? -24.098 1.528 21.622 1.00 97.94 64 ILE A CA 1
ATOM 489 C C . ILE A 1 64 ? -25.019 0.918 22.697 1.00 97.94 64 ILE A C 1
ATOM 491 O O . ILE A 1 64 ? -26.241 0.959 22.534 1.00 97.94 64 ILE A O 1
ATOM 495 N N . LYS A 1 65 ? -24.483 0.367 23.797 1.00 96.62 65 LYS A N 1
ATOM 496 C CA . LYS A 1 65 ? -25.299 -0.052 24.956 1.00 96.62 65 LYS A CA 1
ATOM 497 C C . LYS A 1 65 ? -25.912 1.161 25.672 1.00 96.62 65 LYS A C 1
ATOM 499 O O . LYS A 1 65 ? -27.051 1.071 26.119 1.00 96.62 65 LYS A O 1
ATOM 504 N N . LEU A 1 66 ? -25.175 2.273 25.760 1.00 97.31 66 LEU A N 1
ATOM 505 C CA . LEU A 1 66 ? -25.617 3.520 26.403 1.00 97.31 66 LEU A CA 1
ATOM 506 C C . LEU A 1 66 ? -26.539 4.359 25.500 1.00 97.31 66 LEU A C 1
ATOM 508 O O . LEU A 1 66 ? -27.519 4.929 25.972 1.00 97.31 66 LEU A O 1
ATOM 512 N N . ASN A 1 67 ? -26.245 4.412 24.200 1.00 96.81 67 ASN A N 1
ATOM 513 C CA . ASN A 1 67 ? -26.987 5.151 23.183 1.00 96.81 67 ASN A CA 1
ATOM 514 C C . ASN A 1 67 ? -27.244 4.259 21.945 1.00 96.81 67 ASN A C 1
ATOM 516 O O . ASN A 1 67 ? -26.425 4.218 21.019 1.00 96.81 67 ASN A O 1
ATOM 520 N N . PRO A 1 68 ? -28.392 3.555 21.886 1.00 96.75 68 PRO A N 1
ATOM 521 C CA . PRO A 1 68 ? -28.711 2.629 20.797 1.00 96.75 68 PRO A CA 1
ATOM 522 C C . PRO A 1 68 ? -28.794 3.250 19.395 1.00 96.75 68 PRO A C 1
ATOM 524 O O . PRO A 1 68 ? -28.678 2.512 18.413 1.00 96.75 68 PRO A O 1
ATOM 527 N N . ASP A 1 69 ? -28.973 4.570 19.271 1.00 93.94 69 ASP A N 1
ATOM 528 C CA . ASP A 1 69 ? -29.009 5.248 17.969 1.00 93.94 69 ASP A CA 1
ATOM 529 C C . ASP A 1 69 ? -27.643 5.273 17.273 1.00 93.94 69 ASP A C 1
ATOM 531 O O . ASP A 1 69 ? -27.590 5.305 16.039 1.00 93.94 69 ASP A O 1
ATOM 535 N N . LEU A 1 70 ? -26.540 5.132 18.021 1.00 96.06 70 LEU A N 1
ATOM 536 C CA . LEU A 1 70 ? -25.192 5.012 17.457 1.00 96.06 70 LEU A CA 1
ATOM 537 C C . LEU A 1 70 ? -25.047 3.808 16.508 1.00 96.06 70 LEU A C 1
ATOM 539 O O . LEU A 1 70 ? -24.212 3.852 15.612 1.00 96.06 70 LEU A O 1
ATOM 543 N N . ARG A 1 71 ? -25.916 2.782 16.586 1.00 95.56 71 ARG A N 1
ATOM 544 C CA . ARG A 1 71 ? -25.958 1.668 15.607 1.00 95.56 71 ARG A CA 1
ATOM 545 C C . ARG A 1 71 ? -26.162 2.123 14.158 1.00 95.56 71 ARG A C 1
ATOM 547 O O . ARG A 1 71 ? -25.797 1.393 13.239 1.00 95.56 71 ARG A O 1
ATOM 554 N N . LYS A 1 72 ? -26.770 3.298 13.952 1.00 94.12 72 LYS A N 1
ATOM 555 C CA . LYS A 1 72 ? -27.011 3.906 12.632 1.00 94.12 72 LYS A CA 1
ATOM 5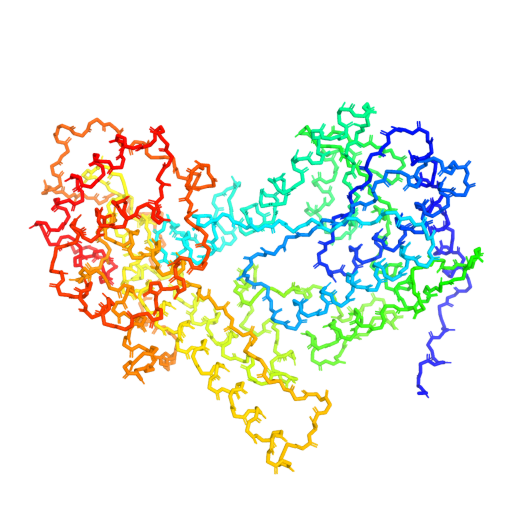56 C C . LYS A 1 72 ? -25.738 4.520 12.036 1.00 94.12 72 LYS A C 1
ATOM 558 O O . LYS A 1 72 ? -25.654 4.687 10.820 1.00 94.12 72 LYS A O 1
ATOM 563 N N . ILE A 1 73 ? -24.758 4.848 12.878 1.00 96.69 73 ILE A N 1
ATOM 564 C CA . ILE A 1 73 ? -23.471 5.420 12.486 1.00 96.69 73 ILE A CA 1
ATOM 565 C C . ILE A 1 73 ? -22.490 4.268 12.201 1.00 96.69 73 ILE A C 1
ATOM 567 O O . ILE A 1 73 ? -22.384 3.345 13.010 1.00 96.69 73 ILE A O 1
ATOM 571 N N . PRO A 1 74 ? -21.776 4.260 11.060 1.00 97.25 74 PRO A N 1
ATOM 572 C CA . PRO A 1 74 ? -20.758 3.250 10.809 1.00 97.25 74 PRO A CA 1
ATOM 573 C C . PRO A 1 74 ? -19.509 3.514 11.652 1.00 97.25 74 PRO A C 1
ATOM 575 O O . PRO A 1 74 ? -18.966 4.616 11.627 1.00 97.25 74 PRO A O 1
ATOM 578 N N . PHE A 1 75 ? -18.989 2.481 12.311 1.00 98.62 75 PHE A N 1
ATOM 579 C CA . PHE A 1 75 ? -17.586 2.481 12.715 1.00 98.62 75 PHE A CA 1
ATOM 580 C C . PHE A 1 75 ? -16.729 2.202 11.480 1.00 98.62 75 PHE A C 1
ATOM 582 O O . PHE A 1 75 ? -16.996 1.254 10.742 1.00 98.62 75 PHE A O 1
ATOM 589 N N . ILE A 1 76 ? -15.704 3.013 11.235 1.00 98.69 76 ILE A N 1
ATOM 590 C CA . ILE A 1 76 ? -14.817 2.860 10.080 1.00 98.69 76 ILE A CA 1
ATOM 591 C C . ILE A 1 76 ? -13.511 2.194 10.526 1.00 98.69 76 ILE A C 1
ATOM 593 O O . ILE A 1 76 ? -12.840 2.671 11.441 1.00 98.69 76 ILE A O 1
ATOM 597 N N . ILE A 1 77 ? -13.101 1.132 9.836 1.00 98.62 77 ILE A N 1
ATOM 598 C CA . ILE A 1 77 ? -11.703 0.686 9.797 1.00 98.62 77 ILE A CA 1
ATOM 599 C C . ILE A 1 77 ? -11.114 1.189 8.484 1.00 98.62 77 ILE A C 1
ATOM 601 O O . ILE A 1 77 ? -11.612 0.861 7.409 1.00 98.62 77 ILE A O 1
ATOM 605 N N . ALA A 1 78 ? -10.051 1.983 8.560 1.00 97.88 78 ALA A N 1
ATOM 606 C CA . ALA A 1 78 ? -9.375 2.520 7.387 1.00 97.88 78 ALA A CA 1
ATOM 607 C C . ALA A 1 78 ? -7.909 2.066 7.371 1.00 97.88 78 ALA A C 1
ATOM 609 O O . ALA A 1 78 ? -7.202 2.227 8.365 1.00 97.88 78 ALA A O 1
ATOM 610 N N . TYR A 1 79 ? -7.443 1.513 6.249 1.00 95.69 79 TYR A N 1
ATOM 611 C CA . TYR A 1 79 ? -6.049 1.090 6.079 1.00 95.69 79 TYR A CA 1
ATOM 612 C C . TYR A 1 79 ? -5.512 1.426 4.686 1.00 95.69 79 TYR A C 1
ATOM 614 O O . TYR A 1 79 ? -6.272 1.615 3.735 1.00 95.69 79 TYR A O 1
ATOM 622 N N . SER A 1 80 ? -4.187 1.503 4.565 1.00 92.31 80 SER A N 1
ATOM 623 C CA . SER A 1 80 ? -3.507 1.768 3.295 1.00 92.31 80 SER A CA 1
ATOM 624 C C . SER A 1 80 ? -2.989 0.476 2.662 1.00 92.31 80 SER A C 1
ATOM 626 O O . SER A 1 80 ? -2.085 -0.157 3.210 1.00 92.31 80 SER A O 1
ATOM 628 N N . ASP A 1 81 ? -3.497 0.124 1.484 1.00 92.94 81 ASP A N 1
ATOM 629 C CA . ASP A 1 81 ? -2.847 -0.822 0.577 1.00 92.94 81 ASP A CA 1
ATOM 630 C C . ASP A 1 81 ? -1.817 -0.053 -0.262 1.00 92.94 81 ASP A C 1
ATOM 632 O O . ASP A 1 81 ? -2.155 0.680 -1.193 1.00 92.94 81 ASP A O 1
ATOM 636 N N . THR A 1 82 ? -0.536 -0.213 0.076 1.00 90.00 82 THR A N 1
ATOM 637 C CA . THR A 1 82 ? 0.573 0.446 -0.633 1.00 90.00 82 THR A CA 1
ATOM 638 C C . THR A 1 82 ? 0.894 -0.169 -1.989 1.00 90.00 82 THR A C 1
ATOM 640 O O . THR A 1 82 ? 1.772 0.348 -2.683 1.00 90.00 82 THR A O 1
ATOM 643 N N . ARG A 1 83 ? 0.253 -1.288 -2.356 1.00 92.25 83 ARG A N 1
ATOM 644 C CA . ARG A 1 83 ? 0.621 -2.145 -3.496 1.00 92.25 83 ARG A CA 1
ATOM 645 C C . ARG A 1 83 ? 2.052 -2.697 -3.414 1.00 92.25 83 ARG A C 1
ATOM 647 O O . ARG A 1 83 ? 2.628 -3.095 -4.424 1.00 92.25 83 ARG A O 1
ATOM 654 N N . CYS A 1 84 ? 2.629 -2.666 -2.210 1.00 91.44 84 CYS A N 1
ATOM 655 C CA . CYS A 1 84 ? 4.004 -3.053 -1.899 1.00 91.44 84 CYS A CA 1
ATOM 656 C C . CYS A 1 84 ? 4.107 -3.901 -0.615 1.00 91.44 84 CYS A C 1
ATOM 658 O O . CYS A 1 84 ? 5.209 -4.302 -0.243 1.00 91.44 84 CYS A O 1
ATOM 660 N N . GLU A 1 85 ? 3.004 -4.136 0.108 1.00 88.38 85 GLU A N 1
ATOM 661 C CA . GLU A 1 85 ? 3.014 -4.961 1.323 1.00 88.38 85 GLU A CA 1
ATOM 662 C C . GLU A 1 85 ? 3.415 -6.417 0.979 1.00 88.38 85 GLU A C 1
ATOM 664 O O . GLU A 1 85 ? 3.160 -6.903 -0.123 1.00 88.38 85 GLU A O 1
ATOM 669 N N . ASN A 1 86 ? 4.090 -7.112 1.897 1.00 88.75 86 ASN A N 1
ATOM 670 C CA . ASN A 1 86 ? 4.471 -8.518 1.725 1.00 88.75 86 ASN A CA 1
ATOM 671 C C . ASN A 1 86 ? 3.199 -9.405 1.675 1.00 88.75 86 ASN A C 1
ATOM 673 O O . ASN A 1 86 ? 2.313 -9.181 2.506 1.00 88.75 86 ASN A O 1
ATOM 677 N N . PRO A 1 87 ? 3.086 -10.408 0.777 1.00 90.94 87 PRO A N 1
ATOM 678 C CA . PRO A 1 87 ? 1.858 -11.198 0.633 1.00 90.94 87 PRO A CA 1
ATOM 679 C C . PRO A 1 87 ? 1.355 -11.870 1.919 1.00 90.94 87 PRO A C 1
ATOM 681 O O . PRO A 1 87 ? 0.153 -11.849 2.180 1.00 90.94 87 PRO A O 1
ATOM 684 N N . ILE A 1 88 ? 2.252 -12.351 2.791 1.00 89.62 88 ILE A N 1
ATOM 685 C CA . ILE A 1 88 ? 1.869 -12.933 4.092 1.00 89.62 88 ILE A CA 1
ATOM 686 C C . ILE A 1 88 ? 1.172 -11.889 4.967 1.00 89.62 88 ILE A C 1
ATOM 688 O O . ILE A 1 88 ? 0.114 -12.151 5.537 1.00 89.62 88 ILE A O 1
ATOM 692 N N . LYS A 1 89 ? 1.715 -10.664 5.009 1.00 88.88 89 LYS A N 1
ATOM 693 C CA . LYS A 1 89 ? 1.097 -9.540 5.723 1.00 88.88 89 LYS A CA 1
ATOM 694 C C . LYS A 1 89 ? -0.241 -9.144 5.097 1.00 88.88 89 LYS A C 1
ATOM 696 O O . LYS A 1 89 ? -1.162 -8.790 5.828 1.00 88.88 89 LYS A O 1
ATOM 701 N N . ALA A 1 90 ? -0.349 -9.181 3.768 1.00 90.94 90 ALA A N 1
ATOM 702 C CA . ALA A 1 90 ? -1.578 -8.845 3.058 1.00 90.94 90 ALA A CA 1
ATOM 703 C C . ALA A 1 90 ? -2.713 -9.837 3.373 1.00 90.94 90 ALA A C 1
ATOM 705 O O . ALA A 1 90 ? -3.831 -9.388 3.630 1.00 90.94 90 ALA A O 1
ATOM 706 N N . SER A 1 91 ? -2.424 -11.146 3.442 1.00 91.06 91 SER A N 1
ATOM 707 C CA . SER A 1 91 ? -3.394 -12.144 3.924 1.00 91.06 91 SER A CA 1
ATOM 708 C C . SER A 1 91 ? -3.739 -11.904 5.390 1.00 91.06 91 SER A C 1
ATOM 710 O O . SER A 1 91 ? -4.887 -11.611 5.697 1.00 91.06 91 SER A O 1
ATOM 712 N N . TYR A 1 92 ? -2.745 -11.886 6.283 1.00 92.56 92 TYR A N 1
ATOM 713 C CA . TYR A 1 92 ? -2.967 -11.686 7.720 1.00 92.56 92 TYR A CA 1
ATOM 714 C C . TYR A 1 92 ? -3.797 -10.422 8.036 1.00 92.56 92 TYR A C 1
ATOM 716 O O . TYR A 1 92 ? -4.683 -10.466 8.889 1.00 92.56 92 TYR A O 1
ATOM 724 N N . LEU A 1 93 ? -3.569 -9.305 7.333 1.00 93.94 93 LEU A N 1
ATOM 725 C CA . LEU A 1 93 ? -4.358 -8.079 7.500 1.00 93.94 93 LEU A CA 1
ATOM 726 C C . LEU A 1 93 ? -5.802 -8.230 6.993 1.00 93.94 93 LEU A C 1
ATOM 728 O O . LEU A 1 93 ? -6.719 -7.714 7.630 1.00 93.94 93 LEU A O 1
ATOM 732 N N . LYS A 1 94 ? -6.022 -8.931 5.876 1.00 94.25 94 LYS A N 1
ATOM 733 C CA . LYS A 1 94 ? -7.367 -9.269 5.385 1.00 94.25 94 LYS A CA 1
ATOM 734 C C . LYS A 1 94 ? -8.104 -10.133 6.412 1.00 94.25 94 LYS A C 1
ATOM 736 O O . LYS A 1 94 ? -9.227 -9.802 6.781 1.00 94.25 94 LYS A O 1
ATOM 741 N N . ASP A 1 95 ? -7.456 -11.177 6.915 1.00 95.25 95 ASP A N 1
ATOM 742 C CA . ASP A 1 95 ? -8.050 -12.137 7.847 1.00 95.25 95 ASP A CA 1
ATOM 743 C C . ASP A 1 95 ? -8.398 -11.458 9.191 1.00 95.25 95 ASP A C 1
ATOM 745 O O . ASP A 1 95 ? -9.519 -11.583 9.682 1.00 95.25 95 ASP A O 1
ATOM 749 N N . LEU A 1 96 ? -7.503 -10.608 9.710 1.00 96.31 96 LEU A N 1
ATOM 750 C CA . LEU A 1 96 ? -7.741 -9.734 10.870 1.00 96.31 96 LEU A CA 1
ATOM 751 C C . LEU A 1 96 ? -8.943 -8.782 10.676 1.00 96.31 96 LEU A C 1
ATOM 753 O O . LEU A 1 96 ? -9.681 -8.500 11.620 1.00 96.31 96 LEU A O 1
ATOM 757 N N . ILE A 1 97 ? -9.161 -8.276 9.459 1.00 97.56 97 ILE A N 1
ATOM 758 C CA . ILE A 1 97 ? -10.314 -7.420 9.137 1.00 97.56 97 ILE A CA 1
ATOM 759 C C . ILE A 1 97 ? -11.618 -8.229 9.087 1.00 97.56 97 ILE A C 1
ATOM 761 O O . ILE A 1 97 ? -12.653 -7.725 9.533 1.00 97.56 97 ILE A O 1
ATOM 765 N N . GLU A 1 98 ? -11.598 -9.475 8.605 1.00 97.75 98 GLU A N 1
ATOM 766 C CA . GLU A 1 98 ? -12.769 -10.360 8.684 1.00 97.75 98 GLU A CA 1
ATOM 767 C C . GLU A 1 98 ? -13.111 -10.727 10.138 1.00 97.75 98 GLU A C 1
ATOM 769 O O . GLU A 1 98 ? -14.289 -10.721 10.498 1.00 97.75 98 GLU A O 1
ATOM 774 N N . GLU A 1 99 ? -12.123 -10.927 11.018 1.00 97.31 99 GLU A N 1
ATOM 775 C CA . GLU A 1 99 ? -12.360 -11.101 12.462 1.00 97.31 99 GLU A CA 1
ATOM 776 C C . GLU A 1 99 ? -13.084 -9.886 13.077 1.00 97.31 99 GLU A C 1
ATOM 778 O O . GLU A 1 99 ? -14.092 -10.047 13.771 1.00 97.31 99 GLU A O 1
ATOM 783 N N . PHE A 1 100 ? -12.652 -8.658 12.764 1.00 98.38 100 PHE A N 1
ATOM 784 C CA . PHE A 1 100 ? -13.340 -7.443 13.226 1.00 98.38 100 PHE A CA 1
ATOM 785 C C . PHE A 1 100 ? -14.761 -7.295 12.643 1.00 98.38 100 PHE A C 1
ATOM 787 O O . PHE A 1 100 ? -15.670 -6.846 13.349 1.00 98.38 100 PHE A O 1
ATOM 794 N N . LYS A 1 101 ? -15.001 -7.711 11.390 1.00 98.50 101 LYS A N 1
ATOM 795 C CA . LYS A 1 101 ? -16.355 -7.768 10.798 1.00 98.50 101 LYS A CA 1
ATOM 796 C C . LYS A 1 101 ? -17.252 -8.788 11.499 1.00 98.50 101 LYS A C 1
ATOM 798 O O . LYS A 1 101 ? -18.433 -8.507 11.709 1.00 98.50 101 LYS A O 1
ATOM 803 N N . LEU A 1 102 ? -16.718 -9.952 11.871 1.00 98.25 102 LEU A N 1
ATOM 804 C CA . LEU A 1 102 ? -17.454 -10.976 12.616 1.00 98.25 102 LEU A CA 1
ATOM 805 C C . LEU A 1 102 ? -17.858 -10.466 14.006 1.00 98.25 102 LEU A C 1
ATOM 807 O O . LEU A 1 102 ? -19.025 -10.618 14.375 1.00 98.25 102 LEU A O 1
ATOM 811 N N . TYR A 1 103 ? -16.960 -9.772 14.715 1.00 98.38 103 TYR A N 1
ATOM 812 C CA . TYR A 1 103 ? -17.273 -9.090 15.978 1.00 98.38 103 TYR A CA 1
ATOM 813 C C . TYR A 1 103 ? -18.406 -8.060 15.812 1.00 98.38 103 TYR A C 1
ATOM 815 O O . TYR A 1 103 ? -19.416 -8.114 16.518 1.00 98.38 103 TYR A O 1
ATOM 823 N N . ALA A 1 104 ? -18.300 -7.161 14.827 1.00 98.19 104 ALA A N 1
ATOM 824 C CA . ALA A 1 104 ? -19.323 -6.144 14.567 1.00 98.19 104 ALA A CA 1
ATOM 825 C C . ALA A 1 104 ? -20.696 -6.745 14.210 1.00 98.19 104 ALA A C 1
ATOM 827 O O . ALA A 1 104 ? -21.733 -6.277 14.687 1.00 98.19 104 ALA A O 1
ATOM 828 N N . LYS A 1 105 ? -20.706 -7.834 13.427 1.00 98.00 105 LYS A N 1
ATOM 829 C CA . LYS A 1 105 ? -21.914 -8.600 13.092 1.00 98.00 105 LYS A CA 1
ATOM 830 C C . LYS A 1 105 ? -22.535 -9.253 14.330 1.00 98.00 105 LYS A C 1
ATOM 832 O O . LYS A 1 105 ? -23.744 -9.141 14.519 1.00 98.00 105 LYS A O 1
ATOM 837 N N . LYS A 1 106 ? -21.729 -9.901 15.179 1.00 97.50 106 LYS A N 1
ATOM 838 C CA . LYS A 1 106 ? -22.164 -10.532 16.441 1.00 97.50 106 LYS A CA 1
ATOM 839 C C . LYS A 1 106 ? -22.795 -9.513 17.396 1.00 97.50 106 LYS A C 1
ATOM 841 O O . LYS A 1 106 ? -23.813 -9.803 18.016 1.00 97.50 106 LYS A O 1
ATOM 846 N N . HIS A 1 107 ? -22.230 -8.309 17.465 1.00 96.69 107 HIS A N 1
ATOM 847 C CA . HIS A 1 107 ? -22.697 -7.226 18.335 1.00 96.69 107 HIS A CA 1
ATOM 848 C C . HIS A 1 107 ? -23.686 -6.243 17.676 1.00 96.69 107 HIS A C 1
ATOM 850 O O . HIS A 1 107 ? -24.053 -5.240 18.292 1.00 96.69 107 HIS A O 1
ATOM 856 N N . ASN A 1 108 ? -24.175 -6.553 16.469 1.00 96.88 108 ASN A N 1
ATOM 857 C CA . ASN A 1 108 ? -25.212 -5.809 15.746 1.00 96.88 108 ASN A CA 1
ATOM 858 C C . ASN A 1 108 ? -24.924 -4.297 15.613 1.00 96.88 108 ASN A C 1
ATOM 860 O O . ASN A 1 108 ? -25.741 -3.450 15.996 1.00 96.88 108 ASN A O 1
ATOM 864 N N . PHE A 1 109 ? -23.754 -3.956 15.066 1.00 97.56 109 PHE A N 1
ATOM 865 C CA . PHE A 1 109 ? -23.420 -2.589 14.664 1.00 97.56 109 PHE A CA 1
ATOM 866 C C . PHE A 1 109 ? -22.786 -2.531 13.272 1.00 97.56 109 PHE A C 1
ATOM 868 O O . PHE A 1 109 ? -22.196 -3.500 12.791 1.00 97.56 109 PHE A O 1
ATOM 875 N N . LYS A 1 110 ? -22.920 -1.381 12.602 1.00 97.12 110 LYS A N 1
ATOM 876 C CA . LYS A 1 110 ? -22.387 -1.193 11.252 1.00 97.12 110 LYS A CA 1
ATOM 877 C C . LYS A 1 110 ? -20.872 -0.962 11.291 1.00 97.12 110 LYS A C 1
ATOM 879 O O . LYS A 1 110 ? -20.404 -0.040 11.956 1.00 97.12 110 LYS A O 1
ATOM 884 N N . LEU A 1 111 ? -20.132 -1.764 10.526 1.00 98.38 111 LEU A N 1
ATOM 885 C CA . LEU A 1 111 ? -18.694 -1.623 10.296 1.00 98.38 111 LEU A CA 1
ATOM 886 C C . LEU A 1 111 ? -18.438 -1.386 8.803 1.00 98.38 111 LEU A C 1
ATOM 888 O O . LEU A 1 111 ? -18.905 -2.165 7.975 1.00 98.38 111 LEU A O 1
ATOM 892 N N . GLU A 1 112 ? -17.699 -0.333 8.469 1.00 98.19 112 GLU A N 1
ATOM 893 C CA . GLU A 1 112 ? -17.253 -0.019 7.105 1.00 98.19 112 GLU A CA 1
ATOM 894 C C . GLU A 1 112 ? -15.737 -0.201 6.992 1.00 98.19 112 GLU A C 1
ATOM 896 O O . GLU A 1 112 ? -14.995 0.154 7.910 1.00 98.19 112 GLU A O 1
ATOM 901 N N . VAL A 1 113 ? -15.264 -0.723 5.856 1.00 98.31 113 VAL A N 1
ATOM 902 C CA . VAL A 1 113 ? -13.828 -0.907 5.587 1.00 98.31 113 VAL A CA 1
ATOM 903 C C . VAL A 1 113 ? -13.403 -0.025 4.420 1.00 98.31 113 VAL A C 1
ATOM 905 O O . VAL A 1 113 ? -13.902 -0.163 3.305 1.00 98.31 113 VAL A O 1
ATOM 908 N N . VAL A 1 114 ? -12.459 0.879 4.677 1.00 98.12 114 VAL A N 1
ATOM 909 C CA . VAL A 1 114 ? -11.997 1.897 3.727 1.00 98.12 114 VAL A CA 1
ATOM 910 C C . VAL A 1 114 ? -10.541 1.635 3.356 1.00 98.12 114 VAL A C 1
ATOM 912 O O . VAL A 1 114 ? -9.646 1.716 4.196 1.00 98.12 114 VAL A O 1
ATOM 915 N N . ILE A 1 115 ? -10.301 1.333 2.079 1.00 96.50 115 ILE A N 1
ATOM 916 C CA . ILE A 1 115 ? -8.973 0.981 1.565 1.00 96.50 115 ILE A CA 1
ATOM 917 C C . ILE A 1 115 ? -8.385 2.182 0.820 1.00 96.50 115 ILE A C 1
ATOM 919 O O . ILE A 1 115 ? -8.811 2.512 -0.287 1.00 96.50 115 ILE A O 1
ATOM 923 N N . GLY A 1 116 ? -7.387 2.831 1.415 1.00 94.38 116 GLY A N 1
ATOM 924 C CA . GLY A 1 116 ? -6.569 3.828 0.730 1.00 94.38 116 GLY A CA 1
ATOM 925 C C . GLY A 1 116 ? -5.563 3.153 -0.193 1.00 94.38 116 GLY A C 1
ATOM 926 O O . GLY A 1 116 ? -4.741 2.375 0.282 1.00 94.38 116 GLY A O 1
ATOM 927 N N . LYS A 1 117 ? -5.590 3.468 -1.492 1.00 92.06 117 LYS A N 1
ATOM 928 C CA . LYS A 1 117 ? -4.565 3.040 -2.460 1.00 92.06 117 LYS A CA 1
ATOM 929 C C . LYS A 1 117 ? -3.847 4.264 -3.042 1.00 92.06 117 LYS A C 1
ATOM 931 O O . LYS A 1 117 ? -4.503 5.291 -3.235 1.00 92.06 117 LYS A O 1
ATOM 936 N N . PRO A 1 118 ? -2.531 4.201 -3.326 1.00 88.50 118 PRO A N 1
ATOM 937 C CA . PRO A 1 118 ? -1.855 5.258 -4.073 1.00 88.50 118 PRO A CA 1
ATOM 938 C C . PRO A 1 118 ? -2.474 5.398 -5.468 1.00 88.50 118 PRO A C 1
ATOM 940 O O . PRO A 1 118 ? -2.998 4.429 -6.025 1.00 88.50 118 PRO A O 1
ATOM 943 N N . THR A 1 119 ? -2.406 6.594 -6.055 1.00 83.69 119 THR A N 1
ATOM 944 C CA . THR A 1 119 ? -2.958 6.806 -7.398 1.00 83.69 119 THR A CA 1
ATOM 945 C C . THR A 1 119 ? -2.117 6.070 -8.439 1.00 83.69 119 THR A C 1
ATOM 947 O O . THR A 1 119 ? -0.938 5.771 -8.217 1.00 83.69 119 THR A O 1
ATOM 950 N N . GLY A 1 120 ? -2.694 5.840 -9.623 1.00 79.38 120 GLY A N 1
ATOM 951 C CA . GLY A 1 120 ? -1.976 5.241 -10.751 1.00 79.38 120 GLY A CA 1
ATOM 952 C C . GLY A 1 120 ? -0.727 6.018 -11.188 1.00 79.38 120 GLY A C 1
ATOM 953 O O . GLY A 1 120 ? 0.090 5.462 -11.907 1.00 79.38 120 GLY A O 1
ATOM 954 N N . ALA A 1 121 ? -0.516 7.256 -10.725 1.00 81.81 121 ALA A N 1
ATOM 955 C CA . ALA A 1 121 ? 0.708 8.020 -10.972 1.00 81.81 121 ALA A CA 1
ATOM 956 C C . ALA A 1 121 ? 1.603 8.207 -9.722 1.00 81.81 121 ALA A C 1
ATOM 958 O O . ALA A 1 121 ? 2.792 8.473 -9.885 1.00 81.81 121 ALA A O 1
ATOM 959 N N . SER A 1 122 ? 1.086 8.047 -8.491 1.00 84.06 122 SER A N 1
ATOM 960 C CA . SER A 1 122 ? 1.887 8.173 -7.256 1.00 84.06 122 SER A CA 1
ATOM 961 C C . SER A 1 122 ? 2.442 6.853 -6.705 1.00 84.06 122 SER A C 1
ATOM 963 O O . SER A 1 122 ? 3.371 6.886 -5.897 1.00 84.06 122 SER A O 1
ATOM 965 N N . SER A 1 123 ? 1.924 5.701 -7.148 1.00 88.62 123 SER A N 1
ATOM 966 C CA . SER A 1 123 ? 2.364 4.362 -6.712 1.00 88.62 123 SER A CA 1
ATOM 967 C C . SER A 1 123 ? 3.852 4.076 -6.966 1.00 88.62 123 SER A C 1
ATOM 969 O O . SER A 1 123 ? 4.462 4.694 -7.838 1.00 88.62 123 SER A O 1
ATOM 971 N N . TRP A 1 124 ? 4.442 3.109 -6.249 1.00 90.44 124 TRP A N 1
ATOM 972 C CA . TRP A 1 124 ? 5.843 2.707 -6.464 1.00 90.44 124 TRP A CA 1
ATOM 973 C C . TRP A 1 124 ? 6.111 2.329 -7.927 1.00 90.44 124 TRP A C 1
ATOM 975 O O . TRP A 1 124 ? 7.067 2.814 -8.536 1.00 90.44 124 TRP A O 1
ATOM 985 N N . GLN A 1 125 ? 5.220 1.515 -8.496 1.00 93.00 125 GLN A N 1
ATOM 986 C CA . GLN A 1 125 ? 5.281 1.016 -9.865 1.00 93.00 125 GLN A CA 1
ATOM 987 C C . GLN A 1 125 ? 5.489 2.163 -10.861 1.00 93.00 125 GLN A C 1
ATOM 989 O O . GLN A 1 125 ? 6.384 2.124 -11.700 1.00 93.00 125 GLN A O 1
ATOM 994 N N . THR A 1 126 ? 4.700 3.228 -10.741 1.00 90.06 126 THR A N 1
ATOM 995 C CA . THR A 1 126 ? 4.655 4.298 -11.740 1.00 90.06 126 THR A CA 1
ATOM 996 C C . THR A 1 126 ? 5.537 5.494 -11.401 1.00 90.06 126 THR A C 1
ATOM 998 O O . THR A 1 126 ? 6.232 6.000 -12.285 1.00 90.06 126 THR A O 1
ATOM 1001 N N . LYS A 1 127 ? 5.608 5.906 -10.131 1.00 86.81 127 LYS A N 1
ATOM 1002 C CA . LYS A 1 127 ? 6.470 7.012 -9.686 1.00 86.81 127 LYS A CA 1
ATOM 1003 C C . LYS A 1 127 ? 7.954 6.634 -9.718 1.00 86.81 127 LYS A C 1
ATOM 1005 O O . LYS A 1 127 ? 8.782 7.476 -10.066 1.00 86.81 127 LYS A O 1
ATOM 1010 N N . ILE A 1 128 ? 8.300 5.381 -9.400 1.00 87.31 128 ILE A N 1
ATOM 1011 C CA . ILE A 1 128 ? 9.695 4.917 -9.409 1.00 87.31 128 ILE A CA 1
ATOM 1012 C C . ILE A 1 128 ? 10.053 4.302 -10.763 1.00 87.31 128 ILE A C 1
ATOM 1014 O O . ILE A 1 128 ? 10.932 4.830 -11.438 1.00 87.31 128 ILE A O 1
ATOM 1018 N N . VAL A 1 129 ? 9.366 3.242 -11.211 1.00 92.62 129 VAL A N 1
ATOM 1019 C CA . VAL A 1 129 ? 9.776 2.510 -12.434 1.00 92.62 129 VAL A CA 1
ATOM 1020 C C . VAL A 1 129 ? 9.471 3.303 -13.711 1.00 92.62 129 VAL A C 1
ATOM 1022 O O . VAL A 1 129 ? 10.237 3.251 -14.671 1.00 92.62 129 VAL A O 1
ATOM 1025 N N . GLY A 1 130 ? 8.446 4.162 -13.697 1.00 90.62 130 GLY A N 1
ATOM 1026 C CA . GLY A 1 130 ? 8.229 5.181 -14.733 1.00 90.62 130 GLY A CA 1
ATOM 1027 C C . GLY A 1 130 ? 9.294 6.292 -14.761 1.00 90.62 130 GLY A C 1
ATOM 1028 O O . GLY A 1 130 ? 9.303 7.097 -15.692 1.00 90.62 130 GLY A O 1
ATOM 1029 N N . GLY A 1 131 ? 10.205 6.342 -13.784 1.00 86.19 131 GLY A N 1
ATOM 1030 C CA . GLY A 1 131 ? 11.351 7.252 -13.747 1.00 86.19 131 GLY A CA 1
ATOM 1031 C C . GLY A 1 131 ? 11.054 8.665 -13.241 1.00 86.19 131 GLY A C 1
ATOM 1032 O O . GLY A 1 131 ? 11.868 9.555 -13.473 1.00 86.19 131 GLY A O 1
ATOM 1033 N N . TYR A 1 132 ? 9.914 8.910 -12.586 1.00 80.12 132 TYR A N 1
ATOM 1034 C CA . TYR A 1 132 ? 9.576 10.245 -12.076 1.00 80.12 132 TYR A CA 1
ATOM 1035 C C . TYR A 1 132 ? 10.419 10.666 -10.872 1.00 80.12 132 TYR A C 1
ATOM 1037 O O . TYR A 1 132 ? 10.798 11.832 -10.788 1.00 80.12 132 TYR A O 1
ATOM 1045 N N . ALA A 1 133 ? 10.730 9.743 -9.964 1.00 76.12 133 ALA A N 1
ATOM 1046 C CA . ALA A 1 133 ? 11.520 10.039 -8.777 1.00 76.12 133 ALA A CA 1
ATOM 1047 C C . ALA A 1 133 ? 13.037 10.015 -9.047 1.00 76.12 133 ALA A C 1
ATOM 1049 O O . ALA A 1 133 ? 13.553 9.146 -9.752 1.00 76.12 133 ALA A O 1
ATOM 1050 N N . SER A 1 134 ? 13.773 10.936 -8.418 1.00 65.19 134 SER A N 1
ATOM 1051 C CA . SER A 1 134 ? 15.242 10.951 -8.432 1.00 65.19 134 SER A CA 1
ATOM 1052 C C . SER A 1 134 ? 15.861 10.039 -7.368 1.00 65.19 134 SER A C 1
ATOM 1054 O O . SER A 1 134 ? 16.988 9.594 -7.533 1.00 65.19 134 SER A O 1
ATOM 1056 N N . GLN A 1 135 ? 15.146 9.685 -6.302 1.00 63.81 135 GLN A N 1
ATOM 1057 C CA . GLN A 1 135 ? 15.483 8.627 -5.336 1.00 63.81 135 GLN A CA 1
ATOM 1058 C C . GLN A 1 135 ? 14.167 8.003 -4.847 1.00 63.81 135 GLN A C 1
ATOM 1060 O O . GLN A 1 135 ? 13.112 8.594 -5.048 1.00 63.81 135 GLN A O 1
ATOM 1065 N N . TRP A 1 136 ? 14.191 6.826 -4.220 1.00 64.44 136 TRP A N 1
ATOM 1066 C CA . TRP A 1 136 ? 12.981 6.227 -3.621 1.00 64.44 136 TRP A CA 1
ATOM 1067 C C . TRP A 1 136 ? 13.151 5.834 -2.144 1.00 64.44 136 TRP A C 1
ATOM 1069 O O . TRP A 1 136 ? 12.192 5.392 -1.514 1.00 64.44 136 TRP A O 1
ATOM 1079 N N . ASP A 1 137 ? 14.349 6.023 -1.580 1.00 60.22 137 ASP A N 1
ATOM 1080 C CA . ASP A 1 137 ? 14.638 5.734 -0.174 1.00 60.22 137 ASP A CA 1
ATOM 1081 C C . ASP A 1 137 ? 14.266 6.888 0.778 1.00 60.22 137 ASP A C 1
ATOM 1083 O O . ASP A 1 137 ? 13.787 7.945 0.370 1.00 60.22 137 ASP A O 1
ATOM 1087 N N . VAL A 1 138 ? 14.502 6.679 2.076 1.00 47.84 138 VAL A N 1
ATOM 1088 C CA . VAL A 1 138 ? 14.186 7.612 3.177 1.00 47.84 138 VAL A CA 1
ATOM 1089 C C . VAL A 1 138 ? 14.898 8.976 3.126 1.00 47.84 138 VAL A C 1
ATOM 1091 O O . VAL A 1 138 ? 14.629 9.817 3.981 1.00 47.84 138 VAL A O 1
ATOM 1094 N N . ARG A 1 139 ? 15.778 9.226 2.147 1.00 49.41 139 ARG A N 1
ATOM 1095 C CA . ARG A 1 139 ? 16.377 10.545 1.855 1.00 49.41 139 ARG A CA 1
ATOM 1096 C C . ARG A 1 139 ? 15.634 11.336 0.770 1.00 49.41 139 ARG A C 1
ATOM 1098 O O . ARG A 1 139 ? 16.109 12.397 0.364 1.00 49.41 139 ARG A O 1
ATOM 1105 N N . LEU A 1 140 ? 14.475 10.852 0.317 1.00 49.34 140 LEU A N 1
ATOM 1106 C CA . LEU A 1 140 ? 13.503 11.665 -0.417 1.00 49.34 140 LEU A CA 1
ATOM 1107 C C . LEU A 1 140 ? 13.231 13.002 0.314 1.00 49.34 140 LEU A C 1
ATOM 1109 O O . LEU A 1 140 ? 13.264 13.037 1.549 1.00 49.34 140 LEU A O 1
ATOM 1113 N N . PRO A 1 141 ? 12.970 14.109 -0.413 1.00 42.69 141 PRO A N 1
ATOM 1114 C CA . PRO A 1 141 ? 12.712 15.413 0.194 1.00 42.69 141 PRO A CA 1
ATOM 1115 C C . PRO A 1 141 ? 11.620 15.373 1.267 1.00 42.69 141 PRO A C 1
ATOM 1117 O O . PRO A 1 141 ? 10.619 14.668 1.123 1.00 42.69 141 PRO A O 1
ATOM 1120 N N . VAL A 1 142 ? 11.809 16.168 2.327 1.00 41.56 142 VAL A N 1
ATOM 1121 C CA . VAL A 1 142 ? 10.885 16.269 3.468 1.00 41.56 142 VAL A CA 1
ATOM 1122 C C . VAL A 1 142 ? 9.472 16.578 2.965 1.00 41.56 142 VAL A C 1
ATOM 1124 O O . VAL A 1 142 ? 9.224 17.667 2.460 1.00 41.56 142 VAL A O 1
ATOM 1127 N N . GLY A 1 143 ? 8.563 15.609 3.109 1.00 47.75 143 GLY A N 1
ATOM 1128 C CA . GLY A 1 143 ? 7.204 15.672 2.557 1.00 47.75 143 GLY A CA 1
ATOM 1129 C C . GLY A 1 143 ? 6.912 14.689 1.416 1.00 47.75 143 GLY A C 1
ATOM 1130 O O . GLY A 1 143 ? 5.804 14.713 0.900 1.00 47.75 143 GLY A O 1
ATOM 1131 N N . SER A 1 144 ? 7.846 13.808 1.037 1.00 54.09 144 SER A N 1
ATOM 1132 C CA . SER A 1 144 ? 7.638 12.801 -0.018 1.00 54.09 144 SER A CA 1
ATOM 1133 C C . SER A 1 144 ? 8.180 11.414 0.355 1.00 54.09 144 SER A C 1
ATOM 1135 O O . SER A 1 144 ? 9.154 11.296 1.100 1.00 54.09 144 SER A O 1
ATOM 1137 N N . GLY A 1 145 ? 7.550 10.354 -0.159 1.00 70.56 145 GLY A N 1
ATOM 1138 C CA . GLY A 1 145 ? 7.956 8.954 0.021 1.00 70.56 145 GLY A CA 1
ATOM 1139 C C . GLY A 1 145 ? 6.851 8.057 0.582 1.00 70.56 145 GLY A C 1
ATOM 1140 O O . GLY A 1 145 ? 5.767 8.515 0.923 1.00 70.56 145 GLY A O 1
ATOM 1141 N N . CYS A 1 146 ? 7.126 6.756 0.710 1.00 78.88 146 CYS A N 1
ATOM 1142 C CA . CYS A 1 146 ? 6.112 5.711 0.935 1.00 78.88 146 CYS A CA 1
ATOM 1143 C C . CYS A 1 146 ? 5.136 5.946 2.108 1.00 78.88 146 CYS A C 1
ATOM 1145 O O . CYS A 1 146 ? 3.978 5.538 2.031 1.00 78.88 146 CYS A O 1
ATOM 1147 N N . ALA A 1 147 ? 5.576 6.606 3.184 1.00 81.12 147 ALA A N 1
ATOM 1148 C CA . ALA A 1 147 ? 4.727 6.944 4.328 1.00 81.12 147 ALA A CA 1
ATOM 1149 C C . ALA A 1 147 ? 3.763 8.113 4.045 1.00 81.12 147 ALA A C 1
ATOM 1151 O O . ALA A 1 147 ? 2.672 8.153 4.611 1.00 81.12 147 ALA A O 1
ATOM 1152 N N . VAL A 1 148 ? 4.147 9.045 3.171 1.00 80.69 148 VAL A N 1
ATOM 1153 C CA . VAL A 1 148 ? 3.312 10.172 2.745 1.00 80.69 148 VAL A CA 1
ATOM 1154 C C . VAL A 1 148 ? 2.424 9.722 1.589 1.00 80.69 148 VAL A C 1
ATOM 1156 O O . VAL A 1 148 ? 1.223 9.551 1.786 1.00 80.69 148 VAL A O 1
ATOM 1159 N N . ASP A 1 149 ? 3.025 9.431 0.437 1.00 79.75 149 ASP A N 1
ATOM 1160 C CA . ASP A 1 149 ? 2.359 9.134 -0.832 1.00 79.75 149 ASP A CA 1
ATOM 1161 C C . ASP A 1 149 ? 1.405 7.924 -0.722 1.00 79.75 149 ASP A C 1
ATOM 1163 O O . ASP A 1 149 ? 0.207 8.002 -1.000 1.00 79.75 149 ASP A O 1
ATOM 1167 N N . TRP A 1 150 ? 1.938 6.771 -0.293 1.00 86.19 150 TRP A N 1
ATOM 1168 C CA . TRP A 1 150 ? 1.231 5.483 -0.366 1.00 86.19 150 TRP A CA 1
ATOM 1169 C C . TRP A 1 150 ? 0.485 5.124 0.919 1.00 86.19 150 TRP A C 1
ATOM 1171 O O . TRP A 1 150 ? -0.301 4.178 0.909 1.00 86.19 150 TRP A O 1
ATOM 1181 N N . LYS A 1 151 ? 0.717 5.855 2.020 1.00 86.50 151 LYS A N 1
ATOM 1182 C CA . LYS A 1 151 ? -0.007 5.670 3.287 1.00 86.50 151 LYS A CA 1
ATOM 1183 C C . LYS A 1 151 ? -0.893 6.869 3.614 1.00 86.50 151 LYS A C 1
ATOM 1185 O O . LYS A 1 151 ? -2.103 6.767 3.433 1.00 86.50 151 LYS A O 1
ATOM 1190 N N . ILE A 1 152 ? -0.331 8.000 4.045 1.00 87.19 152 ILE A N 1
ATOM 1191 C CA . ILE A 1 152 ? -1.116 9.153 4.530 1.00 87.19 152 ILE A CA 1
ATOM 1192 C C . ILE A 1 152 ? -2.045 9.735 3.451 1.00 87.19 152 ILE A C 1
ATOM 1194 O O . ILE A 1 152 ? -3.239 9.894 3.704 1.00 87.19 152 ILE A O 1
ATOM 1198 N N . LEU A 1 153 ? -1.536 10.054 2.260 1.00 87.50 153 LEU A N 1
ATOM 1199 C CA . LEU A 1 153 ? -2.308 10.747 1.222 1.00 87.50 153 LEU A CA 1
ATOM 1200 C C . LEU A 1 153 ? -3.278 9.800 0.502 1.00 87.50 153 LEU A C 1
ATOM 1202 O O . LEU A 1 153 ? -4.453 10.138 0.346 1.00 87.50 153 LEU A O 1
ATOM 1206 N N . ALA A 1 154 ? -2.845 8.571 0.205 1.00 90.25 154 ALA A N 1
ATOM 1207 C CA . ALA A 1 154 ? -3.719 7.468 -0.207 1.00 90.25 154 ALA A CA 1
ATOM 1208 C C . ALA A 1 154 ? -4.924 7.267 0.739 1.00 90.25 154 ALA A C 1
ATOM 1210 O O . ALA A 1 154 ? -6.063 7.154 0.284 1.00 90.25 154 ALA A O 1
ATOM 1211 N N . LEU A 1 155 ? -4.692 7.261 2.059 1.00 92.44 155 LEU A N 1
ATOM 1212 C CA . LEU A 1 155 ? -5.744 7.051 3.058 1.00 92.44 155 LEU A CA 1
ATOM 1213 C C . LEU A 1 155 ? -6.652 8.274 3.217 1.00 92.44 155 LEU A C 1
ATOM 1215 O O . LEU A 1 155 ? -7.870 8.125 3.248 1.00 92.44 155 LEU A O 1
ATOM 1219 N N . ASN A 1 156 ? -6.078 9.481 3.250 1.00 91.50 156 ASN A N 1
ATOM 1220 C CA . ASN A 1 156 ? -6.833 10.735 3.302 1.00 91.50 156 ASN A CA 1
ATOM 1221 C C . ASN A 1 156 ? -7.802 10.862 2.119 1.00 91.50 156 ASN A C 1
ATOM 1223 O O . ASN A 1 156 ? -8.964 11.206 2.319 1.00 91.50 156 ASN A O 1
ATOM 1227 N N . ASN A 1 157 ? -7.362 10.529 0.902 1.00 89.94 157 ASN A N 1
ATOM 1228 C CA . ASN A 1 157 ? -8.225 10.542 -0.279 1.00 89.94 157 ASN A CA 1
ATOM 1229 C C . ASN A 1 157 ? -9.394 9.545 -0.162 1.00 89.94 157 ASN A C 1
ATOM 1231 O O . ASN A 1 157 ? -10.511 9.882 -0.555 1.00 89.94 157 ASN A O 1
ATOM 1235 N N . ALA A 1 158 ? -9.169 8.362 0.420 1.00 94.12 158 ALA A N 1
ATOM 1236 C CA . ALA A 1 158 ? -10.202 7.340 0.599 1.00 94.12 158 ALA A CA 1
ATOM 1237 C C . ALA A 1 158 ? -11.193 7.637 1.744 1.00 94.12 158 ALA A C 1
ATOM 1239 O O . ALA A 1 158 ? -12.367 7.293 1.623 1.00 94.12 158 ALA A O 1
ATOM 1240 N N . VAL A 1 159 ? -10.773 8.307 2.829 1.00 95.06 159 VAL A N 1
ATOM 1241 C CA . VAL A 1 159 ? -11.694 8.715 3.917 1.00 95.06 159 VAL A CA 1
ATOM 1242 C C . VAL A 1 159 ? -12.428 10.031 3.637 1.00 95.06 159 VAL A C 1
ATOM 1244 O O . VAL A 1 159 ? -13.449 10.295 4.264 1.00 95.06 159 VAL A O 1
ATOM 1247 N N . ARG A 1 160 ? -11.983 10.845 2.671 1.00 94.06 160 ARG A N 1
ATOM 1248 C CA . ARG A 1 160 ? -12.594 12.146 2.332 1.00 94.06 160 ARG A CA 1
ATOM 1249 C C . ARG A 1 160 ? -14.116 12.118 2.060 1.00 94.06 160 ARG A C 1
ATOM 1251 O O . ARG A 1 160 ? -14.791 13.064 2.473 1.00 94.06 160 ARG A O 1
ATOM 1258 N N . PRO A 1 161 ? -14.712 11.083 1.425 1.00 95.62 161 PRO A N 1
ATOM 1259 C CA . PRO A 1 161 ? -16.171 10.964 1.323 1.00 95.62 161 PRO A CA 1
ATOM 1260 C C . PRO A 1 161 ? -16.853 10.833 2.693 1.00 95.62 161 PRO A C 1
ATOM 1262 O O . PRO A 1 161 ? -17.916 11.413 2.908 1.00 95.62 161 PRO A O 1
ATOM 1265 N N . TYR A 1 162 ? -16.215 10.140 3.639 1.00 96.44 162 TYR A N 1
ATOM 1266 C CA . TYR A 1 162 ? -16.697 9.978 5.011 1.00 96.44 162 TYR A CA 1
ATOM 1267 C C . TYR A 1 162 ? -16.511 11.249 5.851 1.00 96.44 162 TYR A C 1
ATOM 1269 O O . TYR A 1 162 ? -17.347 11.533 6.701 1.00 96.44 162 TYR A O 1
ATOM 1277 N N . GLU A 1 163 ? -15.489 12.069 5.579 1.00 95.19 163 GLU A N 1
ATOM 1278 C CA . GLU A 1 163 ? -15.354 13.409 6.180 1.00 95.19 163 GLU A CA 1
ATOM 1279 C C . GLU A 1 163 ? -16.501 14.341 5.746 1.00 95.19 163 GLU A C 1
ATOM 1281 O O . GLU A 1 163 ? -17.045 15.085 6.564 1.00 95.19 163 GLU A O 1
ATOM 1286 N N . LYS A 1 164 ? -16.922 14.263 4.473 1.00 95.12 164 LYS A N 1
ATOM 1287 C CA . LYS A 1 164 ? -18.106 14.978 3.963 1.00 95.12 164 LYS A CA 1
ATOM 1288 C C . LYS A 1 164 ? -19.396 14.459 4.610 1.00 95.12 164 LYS A C 1
ATOM 1290 O O . LYS A 1 164 ? -20.173 15.263 5.115 1.00 95.12 164 LYS A O 1
ATOM 1295 N N . PHE A 1 165 ? -19.585 13.140 4.644 1.00 94.75 165 PHE A N 1
ATOM 1296 C CA . PHE A 1 165 ? -20.740 12.485 5.270 1.00 94.75 165 PHE A CA 1
ATOM 1297 C C . PHE A 1 165 ? -20.865 12.805 6.769 1.00 94.75 165 PHE A C 1
ATOM 1299 O O . PHE A 1 165 ? -21.956 13.126 7.230 1.00 94.75 165 PHE A O 1
ATOM 1306 N N . ALA A 1 166 ? -19.755 12.800 7.518 1.00 96.25 166 ALA A N 1
ATOM 1307 C CA . ALA A 1 166 ? -19.735 13.213 8.921 1.00 96.25 166 ALA A CA 1
ATOM 1308 C C . ALA A 1 166 ? -20.284 14.637 9.074 1.00 96.25 166 ALA A C 1
ATOM 1310 O O . ALA A 1 166 ? -21.252 14.850 9.801 1.00 96.25 166 ALA A O 1
ATOM 1311 N N . LYS A 1 167 ? -19.736 15.589 8.305 1.00 95.00 167 LYS A N 1
ATOM 1312 C CA . LYS A 1 167 ? -20.160 16.993 8.336 1.00 95.00 167 LYS A CA 1
ATOM 1313 C C . LYS A 1 167 ? -21.635 17.180 7.960 1.00 95.00 167 LYS A C 1
ATOM 1315 O O . LYS A 1 167 ? -22.294 18.043 8.532 1.00 95.00 167 LYS A O 1
ATOM 1320 N N . GLU A 1 168 ? -22.158 16.380 7.034 1.00 95.50 168 GLU A N 1
ATOM 1321 C CA . GLU A 1 168 ? -23.576 16.392 6.634 1.00 95.50 168 GLU A CA 1
ATOM 1322 C C . GLU A 1 168 ? -24.517 15.870 7.733 1.00 95.50 168 GLU A C 1
ATOM 1324 O O . GLU A 1 168 ? -25.674 16.280 7.780 1.00 95.50 168 GLU A O 1
ATOM 1329 N N . LEU A 1 169 ? -24.015 15.045 8.658 1.00 93.94 169 LEU A N 1
ATOM 1330 C CA . LEU A 1 169 ? -24.723 14.600 9.865 1.00 93.94 169 LEU A CA 1
ATOM 1331 C C . LEU A 1 169 ? -24.425 15.453 11.115 1.00 93.94 169 LEU A C 1
ATOM 1333 O O . LEU A 1 169 ? -24.894 15.122 12.201 1.00 93.94 169 LEU A O 1
ATOM 1337 N N . GLY A 1 170 ? -23.630 16.523 10.997 1.00 95.31 170 GLY A N 1
ATOM 1338 C CA . GLY A 1 170 ? -23.159 17.310 12.146 1.00 95.31 170 GLY A CA 1
ATOM 1339 C C . GLY A 1 170 ? -22.109 16.602 13.017 1.00 95.31 170 GLY A C 1
ATOM 1340 O O . GLY A 1 170 ? -21.824 17.063 14.119 1.00 95.31 170 GLY A O 1
ATOM 1341 N N . LEU A 1 171 ? -21.531 15.499 12.532 1.00 96.44 171 LEU A N 1
ATOM 1342 C CA . LEU A 1 171 ? -20.507 14.702 13.208 1.00 96.44 171 LEU A CA 1
ATOM 1343 C C . LEU A 1 171 ? -19.089 15.101 12.772 1.00 96.44 171 LEU A C 1
ATOM 1345 O O . LEU A 1 171 ? -18.875 15.627 11.677 1.00 96.44 171 LEU A O 1
ATOM 1349 N N . THR A 1 172 ? -18.090 14.754 13.587 1.00 96.81 172 THR A N 1
ATOM 1350 C CA . THR A 1 172 ? -16.664 14.919 13.245 1.00 96.81 172 THR A CA 1
ATOM 1351 C C . THR A 1 172 ? -15.977 13.570 13.026 1.00 96.81 172 THR A C 1
ATOM 1353 O O . THR A 1 172 ? -15.942 12.731 13.930 1.00 96.81 172 THR A O 1
ATOM 1356 N N . LEU A 1 173 ? -15.388 13.352 11.840 1.00 97.81 173 LEU A N 1
ATOM 1357 C CA . LEU A 1 173 ? -14.595 12.146 11.564 1.00 97.81 173 LEU A CA 1
ATOM 1358 C C . LEU A 1 173 ? -13.307 12.162 12.394 1.00 97.81 173 LEU A C 1
ATOM 1360 O O . LEU A 1 173 ? -12.429 12.996 12.174 1.00 97.81 173 LEU A O 1
ATOM 1364 N N . THR A 1 174 ? -13.191 11.217 13.325 1.00 98.00 174 THR A N 1
ATOM 1365 C CA . THR A 1 174 ? -12.105 11.172 14.313 1.00 98.00 174 THR A CA 1
ATOM 1366 C C . THR A 1 174 ? -11.226 9.949 14.101 1.00 98.00 174 THR A C 1
ATOM 1368 O O . THR A 1 174 ? -11.679 8.808 14.194 1.00 98.00 174 THR A O 1
ATOM 1371 N N . ARG A 1 175 ? -9.949 10.203 13.806 1.00 98.00 175 ARG A N 1
ATOM 1372 C CA . ARG A 1 175 ? -8.929 9.198 13.491 1.00 98.00 175 ARG A CA 1
ATOM 1373 C C . ARG A 1 175 ? -8.367 8.584 14.777 1.00 98.00 175 ARG A C 1
ATOM 1375 O O . ARG A 1 175 ? -7.635 9.249 15.507 1.00 98.00 175 ARG A O 1
ATOM 1382 N N . LEU A 1 176 ? -8.684 7.321 15.046 1.00 98.25 176 LEU A N 1
ATOM 1383 C CA . LEU A 1 176 ? -8.195 6.592 16.221 1.00 98.25 176 LEU A CA 1
ATOM 1384 C C . LEU A 1 176 ? -6.833 5.967 15.889 1.00 98.25 176 LEU A C 1
ATOM 1386 O O . LEU A 1 176 ? -6.716 5.215 14.917 1.00 98.25 176 LEU A O 1
ATOM 1390 N N . LEU A 1 177 ? -5.801 6.314 16.661 1.00 96.31 177 LEU A N 1
ATOM 1391 C CA . LEU A 1 177 ? -4.395 6.103 16.302 1.00 96.31 177 LEU A CA 1
ATOM 1392 C C . LEU A 1 177 ? -3.593 5.377 17.391 1.00 96.31 177 LEU A C 1
ATOM 1394 O O . LEU A 1 177 ? -3.433 5.873 18.502 1.00 96.31 177 LEU A O 1
ATOM 1398 N N . GLY A 1 178 ? -2.966 4.259 17.018 1.00 94.56 178 GLY A N 1
ATOM 1399 C CA . GLY A 1 178 ? -2.072 3.478 17.887 1.00 94.56 178 GLY A CA 1
ATOM 1400 C C . GLY A 1 178 ? -0.644 4.017 18.032 1.00 94.56 178 GLY A C 1
ATOM 1401 O O . GLY A 1 178 ? 0.275 3.236 18.258 1.00 94.56 178 GLY A O 1
ATOM 1402 N N . SER A 1 179 ? -0.417 5.323 17.850 1.00 93.31 179 SER A N 1
ATOM 1403 C CA . SER A 1 179 ? 0.907 5.924 18.089 1.00 93.31 179 SER A CA 1
ATOM 1404 C C . SER A 1 179 ? 1.135 6.125 19.584 1.00 93.31 179 SER A C 1
ATOM 1406 O O . SER A 1 179 ? 0.318 6.764 20.245 1.00 93.31 179 SER A O 1
ATOM 1408 N N . ARG A 1 180 ? 2.267 5.637 20.100 1.00 93.56 180 ARG A N 1
ATOM 1409 C CA . ARG A 1 180 ? 2.611 5.705 21.528 1.00 93.56 180 ARG A CA 1
ATOM 1410 C C . ARG A 1 180 ? 3.808 6.614 21.773 1.00 93.56 180 ARG A C 1
ATOM 1412 O O . ARG A 1 180 ? 4.773 6.587 21.006 1.00 93.56 180 ARG A O 1
ATOM 1419 N N . TYR A 1 181 ? 3.779 7.382 22.859 1.00 91.19 181 TYR A N 1
ATOM 1420 C CA . TYR A 1 181 ? 4.823 8.359 23.184 1.00 91.19 181 TYR A CA 1
ATOM 1421 C C . TYR A 1 181 ? 6.203 7.702 23.341 1.00 91.19 181 TYR A C 1
ATOM 1423 O O . TYR A 1 181 ? 7.183 8.127 22.728 1.00 91.19 181 TYR A O 1
ATOM 1431 N N . LYS A 1 182 ? 6.260 6.590 24.085 1.00 86.94 182 LYS A N 1
ATOM 1432 C CA . LYS A 1 182 ? 7.487 5.815 24.338 1.00 86.94 182 LYS A CA 1
ATOM 1433 C C . LYS A 1 182 ? 7.917 4.894 23.182 1.00 86.94 182 LYS A C 1
ATOM 1435 O O . LYS A 1 182 ? 8.827 4.094 23.363 1.00 86.94 182 LYS A O 1
ATOM 1440 N N . GLU A 1 183 ? 7.301 4.965 21.997 1.00 79.94 183 GLU A N 1
ATOM 1441 C CA . GLU A 1 183 ? 7.699 4.104 20.870 1.00 79.94 183 GLU A CA 1
ATOM 1442 C C . GLU A 1 183 ? 9.064 4.505 20.280 1.00 79.94 183 GLU A C 1
ATOM 1444 O O . GLU A 1 183 ? 9.883 3.649 19.954 1.00 79.94 183 GLU A O 1
ATOM 1449 N N . SER A 1 184 ? 9.331 5.809 20.143 1.00 82.75 184 SER A N 1
ATOM 1450 C CA . SER A 1 184 ? 10.659 6.340 19.806 1.00 82.75 184 SER A CA 1
ATOM 1451 C C . SER A 1 184 ? 10.737 7.847 20.055 1.00 82.75 184 SER A C 1
ATOM 1453 O O . SER A 1 184 ? 9.726 8.545 19.984 1.00 82.75 184 SER A O 1
ATOM 1455 N N . LEU A 1 185 ? 11.954 8.377 20.232 1.00 84.00 185 LEU A N 1
ATOM 1456 C CA . LEU A 1 185 ? 12.201 9.820 20.397 1.00 84.00 185 LEU A CA 1
ATOM 1457 C C . LEU A 1 185 ? 11.607 10.673 19.258 1.00 84.00 185 LEU A C 1
ATOM 1459 O O . LEU A 1 185 ? 11.164 11.794 19.494 1.00 84.00 185 LEU A O 1
ATOM 1463 N N . ASN A 1 186 ? 11.574 10.148 18.028 1.00 81.88 186 ASN A N 1
ATOM 1464 C CA . ASN A 1 186 ? 10.990 10.850 16.882 1.00 81.88 186 ASN A CA 1
ATOM 1465 C C . ASN A 1 186 ? 9.454 10.776 16.850 1.00 81.88 186 ASN A C 1
ATOM 1467 O O . ASN A 1 186 ? 8.835 11.701 16.328 1.00 81.88 186 ASN A O 1
ATOM 1471 N N . ARG A 1 187 ? 8.829 9.725 17.409 1.00 83.69 187 ARG A N 1
ATOM 1472 C CA . ARG A 1 187 ? 7.368 9.697 17.606 1.00 83.69 187 ARG A CA 1
ATOM 1473 C C . ARG A 1 187 ? 6.953 10.647 18.722 1.00 83.69 187 ARG A C 1
ATOM 1475 O O . ARG A 1 187 ? 6.080 11.466 18.463 1.00 83.69 187 ARG A O 1
ATOM 1482 N N . GLY A 1 188 ? 7.620 10.609 19.881 1.00 89.94 188 GLY A N 1
ATOM 1483 C CA . GLY A 1 188 ? 7.381 11.544 20.990 1.00 89.94 188 GLY A CA 1
ATOM 1484 C C . GLY A 1 188 ? 7.408 12.999 20.517 1.00 89.94 188 GLY A C 1
ATOM 1485 O O . GLY A 1 188 ? 6.372 13.650 20.499 1.00 89.94 188 GLY A O 1
ATOM 1486 N N . ARG A 1 189 ? 8.525 13.434 19.915 1.00 90.75 189 ARG A N 1
ATOM 1487 C CA . ARG A 1 189 ? 8.690 14.786 19.335 1.00 90.75 189 ARG A CA 1
ATOM 1488 C C . ARG A 1 189 ? 7.676 15.193 18.263 1.00 90.75 189 ARG A C 1
ATOM 1490 O O . ARG A 1 189 ? 7.623 16.369 17.910 1.00 90.75 189 ARG A O 1
ATOM 1497 N N . ASN A 1 190 ? 6.964 14.252 17.648 1.00 88.00 190 ASN A N 1
ATOM 1498 C CA . ASN A 1 190 ? 5.895 14.571 16.702 1.00 88.00 190 ASN A CA 1
ATOM 1499 C C . ASN A 1 190 ? 4.543 14.642 17.412 1.00 88.00 190 ASN A C 1
ATOM 1501 O O . ASN A 1 190 ? 3.790 15.568 17.146 1.00 88.00 190 ASN A O 1
ATOM 1505 N N . LEU A 1 191 ? 4.285 13.738 18.355 1.00 92.75 191 LEU A N 1
ATOM 1506 C CA . LEU A 1 191 ? 3.124 13.769 19.240 1.00 92.75 191 LEU A CA 1
ATOM 1507 C C . LEU A 1 191 ? 3.090 15.050 20.099 1.00 92.75 191 LEU A C 1
ATOM 1509 O O . LEU A 1 191 ? 2.036 15.671 20.199 1.00 92.75 191 LEU A O 1
ATOM 1513 N N . ASP A 1 192 ? 4.243 15.511 20.598 1.00 94.06 192 ASP A N 1
ATOM 1514 C CA . ASP A 1 192 ? 4.401 16.784 21.322 1.00 94.06 192 ASP A CA 1
ATOM 1515 C C . ASP A 1 192 ? 3.911 17.990 20.500 1.00 94.06 192 ASP A C 1
ATOM 1517 O O . ASP A 1 192 ? 3.245 18.878 21.024 1.00 94.06 192 ASP A O 1
ATOM 1521 N N . LYS A 1 193 ? 4.203 18.021 19.189 1.00 93.12 193 LYS A N 1
ATOM 1522 C CA . LYS A 1 193 ? 3.774 19.106 18.277 1.00 93.12 193 LYS A CA 1
ATOM 1523 C C . LYS A 1 193 ? 2.273 19.098 18.007 1.00 93.12 193 LYS A C 1
ATOM 1525 O O . LYS A 1 193 ? 1.733 20.117 17.588 1.00 93.12 193 LYS A O 1
ATOM 1530 N N . GLU A 1 194 ? 1.637 17.944 18.180 1.00 92.62 194 GLU A N 1
ATOM 1531 C CA . GLU A 1 194 ? 0.190 17.784 18.080 1.00 92.62 194 GLU A CA 1
ATOM 1532 C C . GLU A 1 194 ? -0.509 17.961 19.440 1.00 92.62 194 GLU A C 1
ATOM 1534 O O . GLU A 1 194 ? -1.731 17.893 19.494 1.00 92.62 194 GLU A O 1
ATOM 1539 N N . CYS A 1 195 ? 0.241 18.178 20.532 1.00 94.00 195 CYS A N 1
ATOM 1540 C CA . CYS A 1 195 ? -0.247 18.150 21.918 1.00 94.00 195 CYS A CA 1
ATOM 1541 C C . CYS A 1 195 ? -0.962 16.832 22.299 1.00 94.00 195 CYS A C 1
ATOM 1543 O O . CYS A 1 195 ? -1.873 16.826 23.127 1.00 94.00 195 CYS A O 1
ATOM 1545 N N . ALA A 1 196 ? -0.566 15.713 21.681 1.00 94.81 196 ALA A N 1
ATOM 1546 C CA . ALA A 1 196 ? -1.260 14.428 21.769 1.00 94.81 196 ALA A CA 1
ATOM 1547 C C . ALA A 1 196 ? -1.332 13.849 23.198 1.00 94.81 196 ALA A C 1
ATOM 1549 O O . ALA A 1 196 ? -0.352 13.875 23.940 1.00 94.81 196 ALA A O 1
ATOM 1550 N N . ASN A 1 197 ? -2.484 13.268 23.554 1.00 94.25 197 ASN A N 1
ATOM 1551 C CA . ASN A 1 197 ? -2.720 12.550 24.811 1.00 94.25 197 ASN A CA 1
ATOM 1552 C C . ASN A 1 197 ? -3.838 11.483 24.656 1.00 94.25 197 ASN A C 1
ATOM 1554 O O . ASN A 1 197 ? -4.482 11.416 23.605 1.00 94.25 197 ASN A O 1
ATOM 1558 N N . GLU A 1 198 ? -4.067 10.627 25.665 1.00 92.31 198 GLU A N 1
ATOM 1559 C CA . GLU A 1 198 ? -5.133 9.595 25.648 1.00 92.31 198 GLU A CA 1
ATOM 1560 C C . GLU A 1 198 ? -6.517 10.041 26.170 1.00 92.31 198 GLU A C 1
ATOM 1562 O O . GLU A 1 198 ? -7.425 9.212 26.300 1.00 92.31 198 GLU A O 1
ATOM 1567 N N . PHE A 1 199 ? -6.680 11.312 26.537 1.00 91.56 199 PHE A N 1
ATOM 1568 C CA . PHE A 1 199 ? -7.869 11.829 27.225 1.00 91.56 199 PHE A CA 1
ATOM 1569 C C . PHE A 1 199 ? -8.745 12.707 26.329 1.00 91.56 199 PHE A C 1
ATOM 1571 O O . PHE A 1 199 ? -9.960 12.719 26.504 1.00 91.56 199 PHE A O 1
ATOM 1578 N N . GLU A 1 200 ? -8.161 13.418 25.365 1.00 93.50 200 GLU A N 1
ATOM 1579 C CA . GLU A 1 200 ? -8.828 14.467 24.590 1.00 93.50 200 GLU A CA 1
ATOM 1580 C C . GLU A 1 200 ? -8.851 14.177 23.084 1.00 93.50 200 GLU A C 1
ATOM 1582 O O . GLU A 1 200 ? -7.920 13.607 22.512 1.00 93.50 200 GLU A O 1
ATOM 1587 N N . VAL A 1 201 ? -9.919 14.626 22.419 1.00 94.75 201 VAL A N 1
ATOM 1588 C CA . VAL A 1 201 ? -10.028 14.612 20.955 1.00 94.75 201 VAL A CA 1
ATOM 1589 C C . VAL A 1 201 ? -9.355 15.864 20.396 1.00 94.75 201 VAL A C 1
ATOM 1591 O O . VAL A 1 201 ? -9.757 16.990 20.680 1.00 94.75 201 VAL A O 1
ATOM 1594 N N . ILE A 1 202 ? -8.323 15.664 19.583 1.00 95.19 202 ILE A N 1
ATOM 1595 C CA . ILE A 1 202 ? -7.362 16.700 19.189 1.00 95.19 202 ILE A CA 1
ATOM 1596 C C . ILE A 1 202 ? -7.482 16.979 17.696 1.00 95.19 202 ILE A C 1
ATOM 1598 O O . ILE A 1 202 ? -7.530 16.051 16.892 1.00 95.19 202 ILE A O 1
ATOM 1602 N N . THR A 1 203 ? -7.496 18.254 17.300 1.00 94.75 203 THR A N 1
ATOM 1603 C CA . THR A 1 203 ? -7.514 18.651 15.884 1.00 94.75 203 THR A CA 1
ATOM 1604 C C . THR A 1 203 ? -6.207 19.336 15.498 1.00 94.75 203 THR A C 1
ATOM 1606 O O . THR A 1 203 ? -5.936 20.453 15.929 1.00 94.75 203 THR A O 1
ATOM 1609 N N . TYR A 1 204 ? -5.417 18.683 14.644 1.00 92.69 204 TYR A N 1
ATOM 1610 C CA . TYR A 1 204 ? -4.123 19.175 14.164 1.00 92.69 204 TYR A CA 1
ATOM 1611 C C . TYR A 1 204 ? -4.054 19.121 12.633 1.00 92.69 204 TYR A C 1
ATOM 1613 O O . TYR A 1 204 ? -4.433 18.120 12.024 1.00 92.69 204 TYR A O 1
ATOM 1621 N N . ASN A 1 205 ? -3.593 20.202 11.992 1.00 89.38 205 ASN A N 1
ATOM 1622 C CA . ASN A 1 205 ? -3.549 20.365 10.528 1.00 89.38 205 ASN A CA 1
ATOM 1623 C C . ASN A 1 205 ? -4.863 19.973 9.811 1.00 89.38 205 ASN A C 1
ATOM 1625 O O . ASN A 1 205 ? -4.851 19.332 8.761 1.00 89.38 205 ASN A O 1
ATOM 1629 N N . GLY A 1 206 ? -6.007 20.339 10.399 1.00 89.06 206 GLY A N 1
ATOM 1630 C CA . GLY A 1 206 ? -7.339 20.031 9.862 1.00 89.06 206 GLY A CA 1
ATOM 1631 C C . GLY A 1 206 ? -7.790 18.575 10.035 1.00 89.06 206 GLY A C 1
ATOM 1632 O O . GLY A 1 206 ? -8.829 18.206 9.497 1.00 89.06 206 GLY A O 1
ATOM 1633 N N . GLN A 1 207 ? -7.043 17.748 10.774 1.00 92.69 207 GLN A N 1
ATOM 1634 C CA . GLN A 1 207 ? -7.400 16.362 11.073 1.00 92.69 207 GLN A CA 1
ATOM 1635 C C . GLN A 1 207 ? -7.717 16.174 12.552 1.00 92.69 207 GLN A C 1
ATOM 1637 O O . GLN A 1 207 ? -6.871 16.438 13.405 1.00 92.69 207 GLN A O 1
ATOM 1642 N N . THR A 1 208 ? -8.904 15.646 12.839 1.00 96.31 208 THR A N 1
ATOM 1643 C CA . THR A 1 208 ? -9.327 15.269 14.191 1.00 96.31 208 THR A CA 1
ATOM 1644 C C . THR A 1 208 ? -8.867 13.846 14.521 1.00 96.31 208 THR A C 1
ATOM 1646 O O . THR A 1 208 ? -8.999 12.933 13.697 1.00 96.31 208 THR A O 1
ATOM 1649 N N . LYS A 1 209 ? -8.276 13.660 15.703 1.00 96.56 209 LYS A N 1
ATOM 1650 C CA . LYS A 1 209 ? -7.520 12.472 16.124 1.00 96.56 209 LYS A CA 1
ATOM 1651 C C . LYS A 1 209 ? -7.749 12.156 17.607 1.00 96.56 209 LYS A C 1
ATOM 1653 O O . LYS A 1 209 ? -8.064 13.047 18.390 1.00 96.56 209 LYS A O 1
ATOM 1658 N N . LEU A 1 210 ? -7.533 10.899 17.990 1.00 97.06 210 LEU A N 1
ATOM 1659 C CA . LEU A 1 210 ? -7.487 10.434 19.383 1.00 97.06 210 LEU A CA 1
ATOM 1660 C C . LEU A 1 210 ? -6.465 9.289 19.503 1.00 97.06 210 LEU A C 1
ATOM 1662 O O . LEU A 1 210 ? -6.317 8.497 18.566 1.00 97.06 210 LEU A O 1
ATOM 1666 N N . TYR A 1 211 ? -5.771 9.187 20.642 1.00 97.38 211 TYR A N 1
ATOM 1667 C CA . TYR A 1 211 ? -4.654 8.253 20.857 1.00 97.38 211 TYR A CA 1
ATOM 1668 C C . TYR A 1 211 ? -4.890 7.329 22.074 1.00 97.38 211 TYR A C 1
ATOM 1670 O O . TYR A 1 211 ? -4.261 7.514 23.116 1.00 97.38 211 TYR A O 1
ATOM 1678 N N . PRO A 1 212 ? -5.769 6.308 21.986 1.00 96.69 212 PRO A N 1
ATOM 1679 C CA . PRO A 1 212 ? -6.257 5.567 23.162 1.00 96.69 212 PRO A CA 1
ATOM 1680 C C . PRO A 1 212 ? -5.182 4.822 23.966 1.00 96.69 212 PRO A C 1
ATOM 1682 O O . PRO A 1 212 ? -5.365 4.549 25.149 1.00 96.69 212 PRO A O 1
ATOM 1685 N N . ILE A 1 213 ? -4.057 4.496 23.321 1.00 96.56 213 ILE A N 1
ATOM 1686 C CA . ILE A 1 213 ? -2.921 3.782 23.919 1.00 96.56 213 ILE A CA 1
ATOM 1687 C C . ILE A 1 213 ? -1.663 4.662 24.053 1.00 96.56 213 ILE A C 1
ATOM 1689 O O . ILE A 1 213 ? -0.563 4.138 24.201 1.00 96.56 213 ILE A O 1
ATOM 1693 N N . TYR A 1 214 ? -1.799 5.995 24.004 1.00 96.69 214 TYR A N 1
ATOM 1694 C CA . TYR A 1 214 ? -0.695 6.974 23.988 1.00 96.69 214 TYR A CA 1
ATOM 1695 C C . TYR A 1 214 ? 0.436 6.685 24.993 1.00 96.69 214 TYR A C 1
ATOM 1697 O O . TYR A 1 214 ? 1.615 6.666 24.626 1.00 96.69 214 TYR A O 1
ATOM 1705 N N . SER A 1 215 ? 0.067 6.440 26.252 1.00 94.12 215 SER A N 1
ATOM 1706 C CA . SER A 1 215 ? 0.976 6.216 27.380 1.00 94.12 215 SER A CA 1
ATOM 1707 C C . SER A 1 215 ? 1.415 4.758 27.569 1.00 94.12 215 SER A C 1
ATOM 1709 O O . SER A 1 215 ? 2.188 4.474 28.484 1.00 94.12 215 SER A O 1
ATOM 1711 N N . TRP A 1 216 ? 0.948 3.830 26.726 1.00 93.88 216 TRP A N 1
ATOM 1712 C CA . TRP A 1 216 ? 1.238 2.403 26.865 1.00 93.88 216 TRP A CA 1
ATOM 1713 C C . TRP A 1 216 ? 2.684 2.066 26.466 1.00 93.88 216 TRP A C 1
ATOM 1715 O O . TRP A 1 216 ? 3.266 2.616 25.523 1.00 93.88 216 TRP A O 1
ATOM 1725 N N . GLU A 1 217 ? 3.259 1.103 27.171 1.00 90.69 217 GLU A N 1
ATOM 1726 C CA . GLU A 1 217 ? 4.567 0.502 26.919 1.00 90.69 217 GLU A CA 1
ATOM 1727 C C . GLU A 1 217 ? 4.471 -0.572 25.812 1.00 90.69 217 GLU A C 1
ATOM 1729 O O . GLU A 1 217 ? 3.388 -0.956 25.369 1.00 90.69 217 GLU A O 1
ATOM 1734 N N . ASN A 1 218 ? 5.614 -1.091 25.348 1.00 87.19 218 ASN A N 1
ATOM 1735 C CA . ASN A 1 218 ? 5.628 -2.215 24.396 1.00 87.19 218 ASN A CA 1
ATOM 1736 C C . ASN A 1 218 ? 5.014 -3.493 25.006 1.00 87.19 218 ASN A C 1
ATOM 1738 O O . ASN A 1 218 ? 4.329 -4.240 24.311 1.00 87.19 218 ASN A O 1
ATOM 1742 N N . GLN A 1 219 ? 5.244 -3.706 26.305 1.00 86.75 219 GLN A N 1
ATOM 1743 C CA . GLN A 1 219 ? 4.727 -4.845 27.061 1.00 86.75 219 GLN A CA 1
ATOM 1744 C C . GLN A 1 219 ? 3.203 -4.773 27.240 1.00 86.75 219 GLN A C 1
ATOM 1746 O O . GLN A 1 219 ? 2.536 -5.762 26.969 1.00 86.75 219 GLN A O 1
ATOM 1751 N N . ASP A 1 220 ? 2.641 -3.601 27.580 1.00 92.00 220 ASP A N 1
ATOM 1752 C CA . ASP A 1 220 ? 1.183 -3.420 27.732 1.00 92.00 220 ASP A CA 1
ATOM 1753 C C . ASP A 1 220 ? 0.411 -3.856 26.474 1.00 92.00 220 ASP A C 1
ATOM 1755 O O . ASP A 1 220 ? -0.625 -4.515 26.553 1.00 92.00 220 ASP A O 1
ATOM 1759 N N . VAL A 1 221 ? 0.930 -3.489 25.294 1.00 93.12 221 VAL A N 1
ATOM 1760 C CA . VAL A 1 221 ? 0.324 -3.845 24.005 1.00 93.12 221 VAL A CA 1
ATOM 1761 C C . VAL A 1 221 ? 0.404 -5.350 23.757 1.00 93.12 221 VAL A C 1
ATOM 1763 O O . VAL A 1 221 ? -0.578 -5.933 23.305 1.00 93.12 221 VAL A O 1
ATOM 1766 N N . TRP A 1 222 ? 1.538 -5.991 24.053 1.00 91.25 222 TRP A N 1
ATOM 1767 C CA . TRP A 1 222 ? 1.677 -7.438 23.878 1.00 91.25 222 TRP A CA 1
ATOM 1768 C C . TRP A 1 222 ? 0.831 -8.235 24.869 1.00 91.25 222 TRP A C 1
ATOM 1770 O O . TRP A 1 222 ? 0.120 -9.135 24.437 1.00 91.25 222 TRP A O 1
ATOM 1780 N N . ASP A 1 223 ? 0.834 -7.883 26.153 1.00 91.12 223 ASP A N 1
ATOM 1781 C CA . ASP A 1 223 ? 0.024 -8.566 27.164 1.00 91.12 223 ASP A CA 1
ATOM 1782 C C . ASP A 1 223 ? -1.477 -8.419 26.870 1.00 91.12 223 ASP A C 1
ATOM 1784 O O . ASP A 1 223 ? -2.207 -9.406 26.937 1.00 91.12 223 ASP A O 1
ATOM 1788 N N . TYR A 1 224 ? -1.945 -7.241 26.433 1.00 94.88 224 TYR A N 1
ATOM 1789 C CA . TYR A 1 224 ? -3.322 -7.099 25.948 1.00 94.88 224 TYR A CA 1
ATOM 1790 C C . TYR A 1 224 ? -3.604 -8.027 24.757 1.00 94.88 224 TYR A C 1
ATOM 1792 O O . TYR A 1 224 ? -4.588 -8.761 24.763 1.00 94.88 224 TYR A O 1
ATOM 1800 N N . LEU A 1 225 ? -2.732 -8.059 23.744 1.00 94.44 225 LEU A N 1
ATOM 1801 C CA . LEU A 1 225 ? -2.920 -8.927 22.576 1.00 94.44 225 LEU A CA 1
ATOM 1802 C C . LEU A 1 225 ? -2.857 -10.429 22.915 1.00 94.44 225 LEU A C 1
ATOM 1804 O O . LEU A 1 225 ? -3.472 -11.221 22.207 1.00 94.44 225 LEU A O 1
ATOM 1808 N N . LEU A 1 226 ? -2.146 -10.832 23.971 1.00 91.56 226 LEU A N 1
ATOM 1809 C CA . LEU A 1 226 ? -2.005 -12.230 24.402 1.00 91.56 226 LEU A CA 1
ATOM 1810 C C . LEU A 1 226 ? -3.138 -12.710 25.318 1.00 91.56 226 LEU A C 1
ATOM 1812 O O . LEU A 1 226 ? -3.501 -13.889 25.255 1.00 91.56 226 LEU A O 1
ATOM 1816 N N . PHE A 1 227 ? -3.663 -11.818 26.164 1.00 91.94 227 PHE A N 1
ATOM 1817 C CA . PHE A 1 227 ? -4.596 -12.143 27.248 1.00 91.94 227 PHE A CA 1
ATOM 1818 C C . PHE A 1 227 ? -5.986 -11.515 27.103 1.00 91.94 227 PHE A C 1
ATOM 1820 O O . PHE A 1 227 ? -6.798 -11.669 28.013 1.00 91.94 227 PHE A O 1
ATOM 1827 N N . CYS A 1 228 ? -6.279 -10.806 26.007 1.00 94.56 228 CYS A N 1
ATOM 1828 C CA . CYS A 1 228 ? -7.624 -10.285 25.785 1.00 94.56 228 CYS A CA 1
ATOM 1829 C C . CYS A 1 228 ? -8.651 -11.384 25.488 1.00 94.56 228 CYS A C 1
ATOM 1831 O O . CYS A 1 228 ? -8.352 -12.384 24.829 1.00 94.56 228 CYS A O 1
ATOM 1833 N N . GLU A 1 229 ? -9.871 -11.167 25.977 1.00 95.25 229 GLU A N 1
ATOM 1834 C CA . GLU A 1 229 ? -10.986 -12.112 25.903 1.00 95.25 229 GLU A CA 1
ATOM 1835 C C . GLU A 1 229 ? -12.235 -11.421 25.341 1.00 95.25 229 GLU A C 1
ATOM 1837 O O . GLU A 1 229 ? -12.525 -10.263 25.653 1.00 95.25 229 GLU A O 1
ATOM 1842 N N . GLU A 1 230 ? -13.009 -12.140 24.528 1.00 94.19 230 GLU A N 1
ATOM 1843 C CA . GLU A 1 230 ? -14.276 -11.670 23.953 1.00 94.19 230 GLU A CA 1
ATOM 1844 C C . GLU A 1 230 ? -15.446 -11.861 24.939 1.00 94.19 230 GLU A C 1
ATOM 1846 O O . GLU A 1 230 ? -16.485 -12.451 24.624 1.00 94.19 230 GLU A O 1
ATOM 1851 N N . VAL A 1 231 ? -15.231 -11.406 26.174 1.00 92.94 231 VAL A N 1
ATOM 1852 C CA . VAL A 1 231 ? -16.117 -11.596 27.325 1.00 92.94 231 VAL A CA 1
ATOM 1853 C C . VAL A 1 231 ? -16.439 -10.238 27.941 1.00 92.94 231 VAL A C 1
ATOM 1855 O O . VAL A 1 231 ? -15.538 -9.531 28.402 1.00 92.94 231 VAL A O 1
ATOM 1858 N N . ASP A 1 232 ? -17.732 -9.911 27.960 1.00 87.12 232 ASP A N 1
ATOM 1859 C CA . ASP A 1 232 ? -18.278 -8.697 28.569 1.00 87.12 232 ASP A CA 1
ATOM 1860 C C . ASP A 1 232 ? -17.784 -8.522 30.025 1.00 87.12 232 ASP A C 1
ATOM 1862 O O . ASP A 1 232 ? -17.828 -9.456 30.826 1.00 87.12 232 ASP A O 1
ATOM 1866 N N . ASP A 1 233 ? -17.278 -7.322 30.340 1.00 83.06 233 ASP A N 1
ATOM 1867 C CA . ASP A 1 233 ? -16.734 -6.896 31.648 1.00 83.06 233 ASP A CA 1
ATOM 1868 C C . ASP A 1 233 ? -15.496 -7.668 32.177 1.00 83.06 233 ASP A C 1
ATOM 1870 O O . ASP A 1 233 ? -15.082 -7.498 33.332 1.00 83.06 233 ASP A O 1
ATOM 1874 N N . SER A 1 234 ? -14.835 -8.459 31.324 1.00 89.75 234 SER A N 1
ATOM 1875 C CA . SER A 1 234 ? -13.569 -9.138 31.648 1.00 89.75 234 SER A CA 1
ATOM 1876 C C . SER A 1 234 ? -12.422 -8.177 32.026 1.00 89.75 234 SER A C 1
ATOM 1878 O O . SER A 1 234 ? -12.470 -6.957 31.838 1.00 89.75 234 SER A O 1
ATOM 1880 N N . ASP A 1 235 ? -11.351 -8.722 32.611 1.00 85.94 235 ASP A N 1
ATOM 1881 C CA . ASP A 1 235 ? -10.177 -7.934 33.021 1.00 85.94 235 ASP A CA 1
ATOM 1882 C C . ASP A 1 235 ? -9.395 -7.344 31.831 1.00 85.94 235 ASP A C 1
ATOM 1884 O O . ASP A 1 235 ? -8.739 -6.312 31.987 1.00 85.94 235 ASP A O 1
ATOM 1888 N N . PHE A 1 236 ? -9.498 -7.966 30.651 1.00 89.44 236 PHE A N 1
ATOM 1889 C CA . PHE A 1 236 ? -8.812 -7.579 29.417 1.00 89.44 236 PHE A CA 1
ATOM 1890 C C . PHE A 1 236 ? -9.763 -7.643 28.214 1.00 89.44 236 PHE A C 1
ATOM 1892 O O . PHE A 1 236 ? -9.546 -8.390 27.265 1.00 89.44 236 PHE A O 1
ATOM 1899 N N . GLU A 1 237 ? -10.851 -6.883 28.245 1.00 94.50 237 GLU A N 1
ATOM 1900 C CA . GLU A 1 237 ? -11.879 -7.007 27.212 1.00 94.50 237 GLU A CA 1
ATOM 1901 C C . GLU A 1 237 ? -11.368 -6.694 25.785 1.00 94.50 237 GLU A C 1
ATOM 1903 O O . GLU A 1 237 ? -10.716 -5.673 25.533 1.00 94.50 237 GLU A O 1
ATOM 1908 N N . GLY A 1 238 ? -11.676 -7.579 24.833 1.00 96.19 238 GLY A N 1
ATOM 1909 C CA . GLY A 1 238 ? -11.267 -7.473 23.432 1.00 96.19 238 GLY A CA 1
ATOM 1910 C C . GLY A 1 238 ? -12.289 -8.023 22.440 1.00 96.19 238 GLY A C 1
ATOM 1911 O O . GLY A 1 238 ? -13.371 -8.478 22.805 1.00 96.19 238 GLY A O 1
ATOM 1912 N N . THR A 1 239 ? -11.945 -7.973 21.152 1.00 97.31 239 THR A N 1
ATOM 1913 C CA . THR A 1 239 ? -12.824 -8.448 20.065 1.00 97.31 239 THR A CA 1
ATOM 1914 C C . THR A 1 239 ? -12.672 -9.933 19.735 1.00 97.31 239 THR A C 1
ATOM 1916 O O . THR A 1 239 ? -13.354 -10.433 18.845 1.00 97.31 239 THR A O 1
ATOM 1919 N N . LYS A 1 240 ? -11.740 -10.630 20.393 1.00 95.44 240 LYS A N 1
ATOM 1920 C CA . LYS A 1 240 ? -11.463 -12.065 20.246 1.00 95.44 240 LYS A CA 1
ATOM 1921 C C . LYS A 1 240 ? -10.678 -12.573 21.459 1.00 95.44 240 LYS A C 1
ATOM 1923 O O . LYS A 1 240 ? -10.089 -11.777 22.183 1.00 95.44 240 LYS A O 1
ATOM 1928 N N . ASN A 1 241 ? -10.595 -13.894 21.611 1.00 95.00 241 ASN A N 1
ATOM 1929 C CA . ASN A 1 241 ? -9.725 -14.542 22.597 1.00 95.00 241 ASN A CA 1
ATOM 1930 C C . ASN A 1 241 ? -8.286 -14.642 22.056 1.00 95.00 241 ASN A C 1
ATOM 1932 O O . ASN A 1 241 ? -7.936 -15.632 21.411 1.00 95.00 241 ASN A O 1
ATOM 1936 N N . GLY A 1 242 ? -7.475 -13.611 22.300 1.00 94.00 242 GLY A N 1
ATOM 1937 C CA . GLY A 1 242 ? -6.063 -13.537 21.915 1.00 94.00 242 GLY A CA 1
ATOM 1938 C C . GLY A 1 242 ? -5.787 -13.322 20.415 1.00 94.00 242 GLY A C 1
ATOM 1939 O O . GLY A 1 242 ? -6.304 -14.000 19.525 1.00 94.00 242 GLY A O 1
ATOM 1940 N N . PHE A 1 243 ? -4.876 -12.403 20.104 1.00 94.56 243 PHE A N 1
ATOM 1941 C CA . PHE A 1 243 ? -4.385 -12.116 18.752 1.00 94.56 243 PHE A CA 1
ATOM 1942 C C . PHE A 1 243 ? -3.194 -13.019 18.383 1.00 94.56 243 PHE A C 1
ATOM 1944 O O . PHE A 1 243 ? -2.130 -12.558 17.969 1.00 94.56 243 PHE A O 1
ATOM 1951 N N . TYR A 1 244 ? -3.367 -14.338 18.518 1.00 91.00 244 TYR A N 1
ATOM 1952 C CA . TYR A 1 244 ? -2.303 -15.314 18.240 1.00 91.00 244 TYR A CA 1
ATOM 1953 C C . TYR A 1 244 ? -1.835 -15.309 16.773 1.00 91.00 244 TYR A C 1
ATOM 1955 O O . TYR A 1 244 ? -0.665 -15.574 16.516 1.00 91.00 244 TYR A O 1
ATOM 1963 N N . SER A 1 245 ? -2.697 -14.919 15.828 1.00 89.81 245 SER A N 1
ATOM 1964 C CA . SER A 1 245 ? -2.336 -14.666 14.425 1.00 89.81 245 SER A CA 1
ATOM 1965 C C . SER A 1 245 ? -1.372 -13.480 14.270 1.00 89.81 245 SER A C 1
ATOM 1967 O O . SER A 1 245 ? -0.392 -13.575 13.535 1.00 89.81 245 SER A O 1
ATOM 1969 N N . THR A 1 246 ? -1.575 -12.392 15.024 1.00 90.19 246 THR A N 1
ATOM 1970 C CA . THR A 1 246 ? -0.619 -11.272 15.098 1.00 90.19 246 THR A CA 1
ATOM 1971 C C . THR A 1 246 ? 0.715 -11.732 15.680 1.00 90.19 246 THR A C 1
ATOM 1973 O O . THR A 1 246 ? 1.760 -11.398 15.126 1.00 90.19 246 THR A O 1
ATOM 1976 N N . LEU A 1 247 ? 0.708 -12.529 16.758 1.00 85.81 247 LEU A N 1
ATOM 1977 C CA . LEU A 1 247 ? 1.941 -13.102 17.309 1.00 85.81 247 LEU A CA 1
ATOM 1978 C C . LEU A 1 247 ? 2.673 -13.964 16.272 1.00 85.81 247 LEU A C 1
ATOM 1980 O O . LEU A 1 247 ? 3.864 -13.765 16.058 1.00 85.81 247 LEU A O 1
ATOM 1984 N N . GLN A 1 248 ? 1.970 -14.882 15.606 1.00 85.38 248 GLN A N 1
ATOM 1985 C CA . GLN A 1 248 ? 2.551 -15.750 14.583 1.00 85.38 248 GLN A CA 1
ATOM 1986 C C . GLN A 1 248 ? 3.212 -14.939 13.459 1.00 85.38 248 GLN A C 1
ATOM 1988 O O . GLN A 1 248 ? 4.365 -15.202 13.126 1.00 85.38 248 GLN A O 1
ATOM 1993 N N . PHE A 1 249 ? 2.548 -13.898 12.951 1.00 86.12 249 PHE A N 1
ATOM 1994 C CA . PHE A 1 249 ? 3.120 -13.007 11.940 1.00 86.12 249 PHE A CA 1
ATOM 1995 C C . PHE A 1 249 ? 4.437 -12.347 12.405 1.00 86.12 249 PHE A C 1
ATOM 1997 O O . PHE A 1 249 ? 5.425 -12.335 11.667 1.00 86.12 249 PHE A O 1
ATOM 2004 N N . TYR A 1 250 ? 4.506 -11.854 13.649 1.00 82.81 250 TYR A N 1
ATOM 2005 C CA . TYR A 1 250 ? 5.761 -11.329 14.208 1.00 82.81 250 TYR A CA 1
ATOM 2006 C C . TYR A 1 250 ? 6.793 -12.426 14.539 1.00 82.81 250 TYR A C 1
ATOM 2008 O O . TYR A 1 250 ? 7.988 -12.126 14.553 1.00 82.81 250 TYR A O 1
ATOM 2016 N N . ASN A 1 251 ? 6.389 -13.680 14.756 1.00 79.94 251 ASN A N 1
ATOM 2017 C CA . ASN A 1 251 ? 7.312 -14.812 14.884 1.00 79.94 251 ASN A CA 1
ATOM 2018 C C . ASN A 1 251 ? 7.968 -15.141 13.541 1.00 79.94 251 ASN A C 1
ATOM 2020 O O . ASN A 1 251 ? 9.193 -15.224 13.481 1.00 79.94 251 ASN A O 1
ATOM 2024 N N . GLU A 1 252 ? 7.187 -15.264 12.468 1.00 78.12 252 GLU A N 1
ATOM 2025 C CA . GLU A 1 252 ? 7.678 -15.559 11.115 1.00 78.12 252 GLU A CA 1
ATOM 2026 C C . GLU A 1 252 ? 8.665 -14.487 10.632 1.00 78.12 252 GLU A C 1
ATOM 2028 O O . GLU A 1 252 ? 9.788 -14.813 10.244 1.00 78.12 252 GLU A O 1
ATOM 2033 N N . LEU A 1 253 ? 8.329 -13.197 10.778 1.00 74.62 253 LEU A N 1
ATOM 2034 C CA . LEU A 1 253 ? 9.249 -12.091 10.463 1.00 74.62 253 LEU A CA 1
ATOM 2035 C C . LEU A 1 253 ? 10.602 -12.185 11.200 1.00 74.62 253 LEU A C 1
ATOM 2037 O O . LEU A 1 253 ? 11.617 -11.745 10.663 1.00 74.62 253 LEU A O 1
ATOM 2041 N N . ASN A 1 254 ? 10.625 -12.753 12.410 1.00 70.19 254 ASN A N 1
ATOM 2042 C CA . ASN A 1 254 ? 11.817 -12.889 13.255 1.00 70.19 254 ASN A CA 1
ATOM 2043 C C . ASN A 1 254 ? 12.390 -14.325 13.285 1.00 70.19 254 ASN A C 1
ATOM 2045 O O . ASN A 1 254 ? 13.116 -14.669 14.215 1.00 70.19 254 ASN A O 1
ATOM 2049 N N . GLY A 1 255 ? 12.070 -15.179 12.304 1.00 62.66 255 GLY A N 1
ATOM 2050 C CA . GLY A 1 255 ? 12.657 -16.527 12.188 1.00 62.66 255 GLY A CA 1
ATOM 2051 C C . GLY A 1 255 ? 12.255 -17.502 13.298 1.00 62.66 255 GLY A C 1
ATOM 2052 O O . GLY A 1 255 ? 12.992 -18.436 13.594 1.00 62.66 255 GLY A O 1
ATOM 2053 N N . GLY A 1 256 ? 11.104 -17.276 13.934 1.00 56.84 256 GLY A N 1
ATOM 2054 C CA . GLY A 1 256 ? 10.581 -18.086 15.036 1.00 56.84 256 GLY A CA 1
ATOM 2055 C C . GLY A 1 256 ? 11.034 -17.652 16.436 1.00 56.84 256 GLY A C 1
ATOM 2056 O O . GLY A 1 256 ? 10.501 -18.167 17.416 1.00 56.84 256 GLY A O 1
ATOM 2057 N N . GLU A 1 257 ? 11.953 -16.689 16.566 1.00 51.47 257 GLU A N 1
ATOM 2058 C CA . GLU A 1 257 ? 12.569 -16.326 17.857 1.00 51.47 257 GLU A CA 1
ATOM 2059 C C . GLU A 1 257 ? 11.851 -15.202 18.639 1.00 51.47 257 GLU A C 1
ATOM 2061 O O . GLU A 1 257 ? 12.370 -14.749 19.660 1.00 51.47 257 GLU A O 1
ATOM 2066 N N . CYS A 1 258 ? 10.680 -14.714 18.204 1.00 56.84 258 CYS A N 1
ATOM 2067 C CA . CYS A 1 258 ? 9.976 -13.595 18.861 1.00 56.84 258 CYS A CA 1
ATOM 2068 C C . CYS A 1 258 ? 9.378 -13.987 20.235 1.00 56.84 258 CYS A C 1
ATOM 2070 O O . CYS A 1 258 ? 8.379 -14.694 20.349 1.00 56.84 258 CYS A O 1
ATOM 2072 N N . SER A 1 259 ? 9.991 -13.477 21.308 1.00 53.28 259 SER A N 1
ATOM 2073 C CA . SER A 1 259 ? 9.664 -13.746 22.715 1.00 53.28 259 SER A CA 1
ATOM 2074 C C . SER A 1 259 ? 8.625 -12.770 23.292 1.00 53.28 259 SER A C 1
ATOM 2076 O O . SER A 1 259 ? 8.799 -12.228 24.388 1.00 53.28 259 SER A O 1
ATOM 2078 N N . ALA A 1 260 ? 7.553 -12.490 22.543 1.00 53.78 260 ALA A N 1
ATOM 2079 C CA . ALA A 1 260 ? 6.527 -11.519 22.936 1.00 53.78 260 ALA A CA 1
ATOM 2080 C C . ALA A 1 260 ? 5.948 -11.831 24.327 1.00 53.78 260 ALA A C 1
ATOM 2082 O O . ALA A 1 260 ? 5.458 -12.932 24.570 1.00 53.78 260 ALA A O 1
ATOM 2083 N N . GLY A 1 261 ? 6.026 -10.863 25.242 1.00 49.03 261 GLY A N 1
ATOM 2084 C CA . GLY A 1 261 ? 5.539 -10.998 26.617 1.00 49.03 261 GLY A CA 1
ATOM 2085 C C . GLY A 1 261 ? 6.376 -11.890 27.550 1.00 49.03 261 GLY A C 1
ATOM 2086 O O . GLY A 1 261 ? 6.018 -12.022 28.714 1.00 49.03 261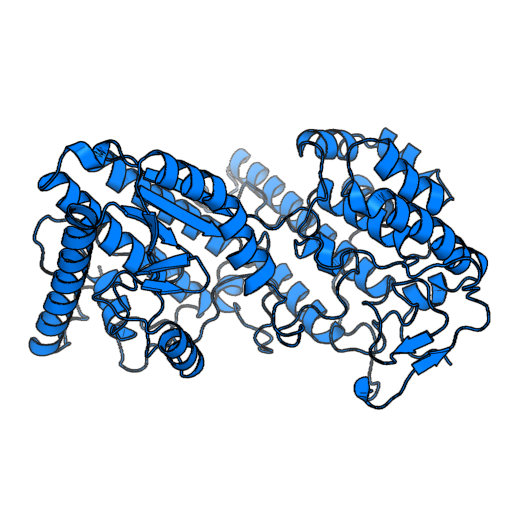 GLY A O 1
ATOM 2087 N N . VAL A 1 262 ? 7.483 -12.493 27.088 1.00 46.19 262 VAL A N 1
ATOM 2088 C CA . VAL A 1 262 ? 8.289 -13.446 27.889 1.00 46.19 262 VAL A CA 1
ATOM 2089 C C . VAL A 1 262 ? 9.491 -12.783 28.580 1.00 46.19 262 VAL A C 1
ATOM 2091 O O . VAL A 1 262 ? 9.968 -13.275 29.601 1.00 46.19 262 VAL A O 1
ATOM 2094 N N . THR A 1 263 ? 10.006 -11.678 28.034 1.00 39.59 263 THR A N 1
ATOM 2095 C CA . THR A 1 263 ? 11.218 -10.990 28.517 1.00 39.59 263 THR A CA 1
ATOM 2096 C C . THR A 1 263 ? 11.119 -9.475 28.327 1.00 39.59 263 THR A C 1
ATOM 2098 O O . THR A 1 263 ? 10.686 -9.029 27.268 1.00 39.59 263 THR A O 1
ATOM 2101 N N . GLU A 1 264 ? 11.617 -8.674 29.287 1.00 39.69 264 GLU A N 1
ATOM 2102 C CA . GLU A 1 264 ? 11.665 -7.191 29.198 1.00 39.69 264 GLU A CA 1
ATOM 2103 C C . GLU A 1 264 ? 12.278 -6.691 27.878 1.00 39.69 264 GLU A C 1
ATOM 2105 O O . GLU A 1 264 ? 11.854 -5.692 27.297 1.00 39.69 264 GLU A O 1
ATOM 2110 N N . LYS A 1 265 ? 13.273 -7.430 27.376 1.00 40.16 265 LYS A N 1
ATOM 2111 C CA . LYS A 1 265 ? 13.754 -7.340 25.998 1.00 40.16 265 LYS A CA 1
ATOM 2112 C C . LYS A 1 265 ? 13.000 -8.371 25.162 1.00 40.16 265 LYS A C 1
ATOM 2114 O O . LYS A 1 265 ? 13.461 -9.504 25.032 1.00 40.16 265 LYS A O 1
ATOM 2119 N N . SER A 1 266 ? 11.849 -8.002 24.606 1.00 45.94 266 SER A N 1
ATOM 2120 C CA . SER A 1 266 ? 11.181 -8.837 23.602 1.00 45.94 266 SER A CA 1
ATOM 2121 C C . SER A 1 266 ? 12.004 -8.798 22.312 1.00 45.94 266 SER A C 1
ATOM 2123 O O . SER A 1 266 ? 12.219 -7.711 21.770 1.00 45.94 266 SER A O 1
ATOM 2125 N N . SER A 1 267 ? 12.430 -9.942 21.778 1.00 48.41 267 SER A N 1
ATOM 2126 C CA . SER A 1 267 ? 13.177 -10.014 20.503 1.00 48.41 267 SER A CA 1
ATOM 2127 C C . SER A 1 267 ? 12.394 -9.453 19.303 1.00 48.41 267 SER A C 1
ATOM 2129 O O . SER A 1 267 ? 12.990 -9.012 18.328 1.00 48.41 267 SER A O 1
ATOM 2131 N N . CYS A 1 268 ? 11.070 -9.337 19.425 1.00 52.03 268 CYS A N 1
ATOM 2132 C CA . CYS A 1 268 ? 10.146 -8.688 18.487 1.00 52.03 268 CYS A CA 1
ATOM 2133 C C . CYS A 1 268 ? 10.311 -7.146 18.373 1.00 52.03 268 CYS A C 1
ATOM 2135 O O . CYS A 1 268 ? 9.408 -6.454 17.895 1.00 52.03 268 CYS A O 1
ATOM 2137 N N . MET A 1 269 ? 11.408 -6.565 18.875 1.00 47.31 269 MET A N 1
ATOM 2138 C CA . MET A 1 269 ? 11.670 -5.120 18.860 1.00 47.31 269 MET A CA 1
ATOM 2139 C C . MET A 1 269 ? 12.375 -4.673 17.575 1.00 47.31 269 MET A C 1
ATOM 2141 O O . MET A 1 269 ? 13.492 -5.086 17.275 1.00 47.31 269 MET A O 1
ATOM 2145 N N . GLY A 1 270 ? 11.765 -3.725 16.860 1.00 47.00 270 GLY A N 1
ATOM 2146 C CA . GLY A 1 270 ? 12.397 -3.037 15.727 1.00 47.00 270 GLY A CA 1
ATOM 2147 C C . GLY A 1 270 ? 12.350 -3.784 14.390 1.00 47.00 270 GLY A C 1
ATOM 2148 O O . GLY A 1 270 ? 12.854 -3.260 13.394 1.00 47.00 270 GLY A O 1
ATOM 2149 N N . THR A 1 271 ? 11.720 -4.960 14.335 1.00 50.28 271 THR A N 1
ATOM 2150 C CA . THR A 1 271 ? 11.316 -5.620 13.087 1.00 50.28 271 THR A CA 1
ATOM 2151 C C . THR A 1 271 ? 10.416 -4.665 12.294 1.00 50.28 271 THR A C 1
ATOM 2153 O O . THR A 1 271 ? 9.407 -4.191 12.815 1.00 50.28 271 THR A O 1
ATOM 2156 N N . ARG A 1 272 ? 10.791 -4.323 11.055 1.00 60.28 272 ARG A N 1
ATOM 2157 C CA . ARG A 1 272 ? 10.011 -3.399 10.215 1.00 60.28 272 ARG A CA 1
ATOM 2158 C C . ARG A 1 272 ? 9.010 -4.183 9.382 1.00 60.28 272 ARG A C 1
ATOM 2160 O O . ARG A 1 272 ? 9.379 -4.802 8.393 1.00 60.28 272 ARG A O 1
ATOM 2167 N N . ASP A 1 273 ? 7.751 -4.127 9.786 1.00 57.22 273 ASP A N 1
ATOM 2168 C CA . ASP A 1 273 ? 6.663 -4.961 9.287 1.00 57.22 273 ASP A CA 1
ATOM 2169 C C . ASP A 1 273 ? 6.193 -4.602 7.863 1.00 57.22 273 ASP A C 1
ATOM 2171 O O . ASP A 1 273 ? 5.156 -3.973 7.636 1.00 57.22 273 ASP A O 1
ATOM 2175 N N . GLY A 1 274 ? 6.919 -5.144 6.883 1.00 68.88 274 GLY A N 1
ATOM 2176 C CA . GLY A 1 274 ? 6.280 -5.908 5.810 1.00 68.88 274 GLY A CA 1
ATOM 2177 C C . GLY A 1 274 ? 5.788 -5.147 4.581 1.00 68.88 274 GLY A C 1
ATOM 2178 O O . GLY A 1 274 ? 4.695 -5.441 4.107 1.00 68.88 274 GLY A O 1
ATOM 2179 N N . CYS A 1 275 ? 6.605 -4.263 4.001 1.00 83.00 275 CYS A N 1
ATOM 2180 C CA . CYS A 1 275 ? 6.571 -4.049 2.548 1.00 83.00 275 CYS A CA 1
ATOM 2181 C C . CYS A 1 275 ? 7.834 -4.622 1.891 1.00 83.00 275 CYS A C 1
ATOM 2183 O O . CYS A 1 275 ? 8.946 -4.401 2.373 1.00 83.00 275 CYS A O 1
ATOM 2185 N N . TRP A 1 276 ? 7.670 -5.388 0.809 1.00 87.88 276 TRP A N 1
ATOM 2186 C CA . TRP A 1 276 ? 8.753 -6.187 0.219 1.00 87.88 276 TRP A CA 1
ATOM 2187 C C . TRP A 1 276 ? 9.860 -5.324 -0.405 1.00 87.88 276 TRP A C 1
ATOM 2189 O O . TRP A 1 276 ? 11.007 -5.746 -0.494 1.00 87.88 276 TRP A O 1
ATOM 2199 N N . ASN A 1 277 ? 9.552 -4.073 -0.751 1.00 85.88 277 ASN A N 1
ATOM 2200 C CA . ASN A 1 277 ? 10.506 -3.052 -1.186 1.00 85.88 277 ASN A CA 1
ATOM 2201 C C . ASN A 1 277 ? 10.936 -2.090 -0.052 1.00 85.88 277 ASN A C 1
ATOM 2203 O O . ASN A 1 277 ? 11.348 -0.962 -0.316 1.00 85.88 277 ASN A O 1
ATOM 2207 N N . CYS A 1 278 ? 10.860 -2.487 1.224 1.00 82.56 278 CYS A N 1
ATOM 2208 C CA . CYS A 1 278 ? 11.271 -1.624 2.335 1.00 82.56 278 CYS A CA 1
ATOM 2209 C C . CYS A 1 278 ? 12.796 -1.465 2.421 1.00 82.56 278 CYS A C 1
ATOM 2211 O O . CYS A 1 278 ? 13.499 -2.360 2.889 1.00 82.56 278 CYS A O 1
ATOM 2213 N N . PHE A 1 279 ? 13.328 -0.290 2.095 1.00 78.44 279 PHE A N 1
ATOM 2214 C CA . PHE A 1 279 ? 14.694 0.094 2.479 1.00 78.44 279 PHE A CA 1
ATOM 2215 C C . PHE A 1 279 ? 14.746 1.434 3.229 1.00 78.44 279 PHE A C 1
ATOM 2217 O O . PHE A 1 279 ? 15.625 2.270 3.048 1.00 78.44 279 PHE A O 1
ATOM 2224 N N . ALA A 1 280 ? 13.830 1.569 4.198 1.00 73.38 280 ALA A N 1
ATOM 2225 C CA . ALA A 1 280 ? 14.048 2.404 5.384 1.00 73.38 280 ALA A CA 1
ATOM 2226 C C . ALA A 1 280 ? 15.149 1.835 6.313 1.00 73.38 280 ALA A C 1
ATOM 2228 O O . ALA A 1 280 ? 15.598 2.519 7.236 1.00 73.38 280 ALA A O 1
ATOM 2229 N N . SER A 1 281 ? 15.561 0.579 6.096 1.00 70.12 281 SER A N 1
ATOM 2230 C CA . SER A 1 281 ? 16.805 -0.009 6.600 1.00 70.12 281 SER A CA 1
ATOM 2231 C C . SER A 1 281 ? 17.595 -0.635 5.452 1.00 70.12 281 SER A C 1
ATOM 2233 O O . SER A 1 281 ? 17.041 -1.255 4.547 1.00 70.12 281 SER A O 1
ATOM 2235 N N . ASP A 1 282 ? 18.897 -0.465 5.576 1.00 64.62 282 ASP A N 1
ATOM 2236 C CA . ASP A 1 282 ? 20.033 -1.062 4.883 1.00 64.62 282 ASP A CA 1
ATOM 2237 C C . ASP A 1 282 ? 20.228 -2.574 5.095 1.00 64.62 282 ASP A C 1
ATOM 2239 O O . ASP A 1 282 ? 20.892 -3.207 4.277 1.00 64.62 282 ASP A O 1
ATOM 2243 N N . LYS A 1 283 ? 19.662 -3.174 6.156 1.00 69.38 283 LYS A N 1
ATOM 2244 C CA . LYS A 1 283 ? 19.806 -4.613 6.438 1.00 69.38 283 LYS A CA 1
ATOM 2245 C C . LYS A 1 283 ? 19.467 -5.437 5.180 1.00 69.38 283 LYS A C 1
ATOM 2247 O O . LYS A 1 283 ? 18.350 -5.299 4.664 1.00 69.38 283 LYS A O 1
ATOM 2252 N N . PRO A 1 284 ? 20.364 -6.319 4.692 1.00 62.00 284 PRO A N 1
ATOM 2253 C CA . PRO A 1 284 ? 20.093 -7.123 3.497 1.00 62.00 284 PRO A CA 1
ATOM 2254 C C . PRO A 1 284 ? 18.947 -8.114 3.739 1.00 62.00 284 PRO A C 1
ATOM 2256 O O . PRO A 1 284 ? 18.105 -8.315 2.871 1.00 62.00 284 PRO A O 1
ATOM 2259 N N . TYR A 1 285 ? 18.865 -8.640 4.961 1.00 69.00 285 TYR A N 1
ATOM 2260 C CA . TYR A 1 285 ? 17.984 -9.727 5.376 1.00 69.00 285 TYR A CA 1
ATOM 2261 C C . TYR A 1 285 ? 16.900 -9.242 6.356 1.00 69.00 285 TYR A C 1
ATOM 2263 O O . TYR A 1 285 ? 16.896 -9.653 7.512 1.00 69.00 285 TYR A O 1
ATOM 2271 N N . LEU A 1 286 ? 16.020 -8.321 5.930 1.00 66.56 286 LEU A N 1
ATOM 2272 C CA . LEU A 1 286 ? 14.949 -7.801 6.804 1.00 66.56 286 LEU A CA 1
ATOM 2273 C C . LEU A 1 286 ? 13.929 -8.874 7.205 1.00 66.56 286 LEU A C 1
ATOM 2275 O O . LEU A 1 286 ? 13.661 -9.016 8.392 1.00 66.56 286 LEU A O 1
ATOM 2279 N N . ASP A 1 287 ? 13.411 -9.631 6.234 1.00 73.25 287 ASP A N 1
ATOM 2280 C CA . ASP A 1 287 ? 12.332 -10.610 6.442 1.00 73.25 287 ASP A CA 1
ATOM 2281 C C . ASP A 1 287 ? 12.834 -12.058 6.259 1.00 73.25 287 ASP A C 1
ATOM 2283 O O . ASP A 1 287 ? 12.111 -12.924 5.774 1.00 73.25 287 ASP A O 1
ATOM 2287 N N . LYS A 1 288 ? 14.105 -12.339 6.592 1.00 76.69 288 LYS A N 1
ATOM 2288 C CA . LYS A 1 288 ? 14.744 -13.640 6.300 1.00 76.69 288 LYS A CA 1
ATOM 2289 C C . LYS A 1 288 ? 13.966 -14.831 6.867 1.00 76.69 288 LYS A C 1
ATOM 2291 O O . LYS A 1 288 ? 13.782 -15.798 6.141 1.00 76.69 288 LYS A O 1
ATOM 2296 N N . GLY A 1 289 ? 13.461 -14.730 8.098 1.00 78.38 289 GLY A N 1
ATOM 2297 C CA . GLY A 1 289 ? 12.629 -15.779 8.692 1.00 78.38 289 GLY A CA 1
ATOM 2298 C C . GLY A 1 289 ? 11.352 -16.052 7.894 1.00 78.38 289 GLY A C 1
ATOM 2299 O O . GLY A 1 289 ? 11.019 -17.203 7.638 1.00 78.38 289 GLY A O 1
ATOM 2300 N N . LEU A 1 290 ? 10.699 -14.995 7.399 1.00 82.56 290 LEU A N 1
ATOM 2301 C CA . LEU A 1 290 ? 9.507 -15.105 6.562 1.00 82.56 290 LEU A CA 1
ATOM 2302 C C . LEU A 1 290 ? 9.833 -15.795 5.234 1.00 82.56 290 LEU A C 1
ATOM 2304 O O . LEU A 1 290 ? 9.050 -16.637 4.807 1.00 82.56 290 LEU A O 1
ATOM 2308 N N . TYR A 1 291 ? 10.977 -15.494 4.607 1.00 85.31 291 TYR A N 1
ATOM 2309 C CA . TYR A 1 291 ? 11.422 -16.171 3.379 1.00 85.31 291 TYR A CA 1
ATOM 2310 C C . TYR A 1 291 ? 11.921 -17.608 3.619 1.00 85.31 291 TYR A C 1
ATOM 2312 O O . TYR A 1 291 ? 11.842 -18.428 2.712 1.00 85.31 291 TYR A O 1
ATOM 2320 N N . GLU A 1 292 ? 12.390 -17.947 4.823 1.00 85.25 292 GLU A N 1
ATOM 2321 C CA . GLU A 1 292 ? 12.704 -19.332 5.210 1.00 85.25 292 GLU A CA 1
ATOM 2322 C C . GLU A 1 292 ? 11.431 -20.156 5.459 1.00 85.25 292 GLU A C 1
ATOM 2324 O O . GLU A 1 292 ? 11.380 -21.323 5.075 1.00 85.25 292 GLU A O 1
ATOM 2329 N N . SER A 1 293 ? 10.380 -19.550 6.023 1.00 84.62 293 SER A N 1
ATOM 2330 C CA . SER A 1 293 ? 9.051 -20.167 6.156 1.00 84.62 293 SER A CA 1
ATOM 2331 C C . SER A 1 293 ? 8.233 -20.165 4.856 1.00 84.62 293 SER A C 1
ATOM 2333 O O . SER A 1 293 ? 7.381 -21.028 4.681 1.00 84.62 293 SER A O 1
ATOM 2335 N N . ASN A 1 294 ? 8.493 -19.230 3.934 1.00 88.19 294 ASN A N 1
ATOM 2336 C CA . ASN A 1 294 ? 7.774 -19.063 2.663 1.00 88.19 294 ASN A CA 1
ATOM 2337 C C . ASN A 1 294 ? 8.770 -18.932 1.484 1.00 88.19 294 ASN A C 1
ATOM 2339 O O . ASN A 1 294 ? 8.961 -17.828 0.956 1.00 88.19 294 ASN A O 1
ATOM 2343 N N . PRO A 1 295 ? 9.429 -20.030 1.053 1.00 90.50 295 PRO A N 1
ATOM 2344 C CA . PRO A 1 295 ? 10.548 -19.969 0.104 1.00 90.50 295 PRO A CA 1
ATOM 2345 C C . PRO A 1 295 ? 10.207 -19.394 -1.274 1.00 90.50 295 PRO A C 1
ATOM 2347 O O . PRO A 1 295 ? 11.079 -18.836 -1.940 1.00 90.50 295 PRO A O 1
ATOM 2350 N N . HIS A 1 296 ? 8.946 -19.472 -1.710 1.00 91.81 296 HIS A N 1
ATOM 2351 C CA . HIS A 1 296 ? 8.500 -18.885 -2.978 1.00 91.81 296 HIS A CA 1
ATOM 2352 C C . HIS A 1 296 ? 8.493 -17.353 -2.971 1.00 91.81 296 HIS A C 1
ATOM 2354 O O . HIS A 1 296 ? 8.586 -16.747 -4.035 1.00 91.81 296 HIS A O 1
ATOM 2360 N N . LEU A 1 297 ? 8.454 -16.721 -1.792 1.00 92.50 297 LEU A N 1
ATOM 2361 C CA . LEU A 1 297 ? 8.546 -15.267 -1.644 1.00 92.50 297 LEU A CA 1
ATOM 2362 C C . LEU A 1 297 ? 9.997 -14.758 -1.608 1.00 92.50 297 LEU A C 1
ATOM 2364 O O . LEU A 1 297 ? 10.216 -13.557 -1.770 1.00 92.50 297 LEU A O 1
ATOM 2368 N N . ALA A 1 298 ? 10.997 -15.635 -1.449 1.00 90.94 298 ALA A N 1
ATOM 2369 C CA . ALA A 1 298 ? 12.414 -15.257 -1.403 1.00 90.94 298 ALA A CA 1
ATOM 2370 C C . ALA A 1 298 ? 12.899 -14.376 -2.585 1.00 90.94 298 ALA A C 1
ATOM 2372 O O . ALA A 1 298 ? 13.673 -13.447 -2.332 1.00 90.94 298 ALA A O 1
ATOM 2373 N N . PRO A 1 299 ? 12.424 -14.546 -3.843 1.00 93.44 299 PRO A N 1
ATOM 2374 C CA . PRO A 1 299 ? 12.774 -13.655 -4.953 1.00 93.44 299 PRO A CA 1
ATOM 2375 C C . PRO A 1 299 ? 12.436 -12.175 -4.714 1.00 93.44 299 PRO A C 1
ATOM 2377 O O . PRO A 1 299 ? 13.094 -11.310 -5.289 1.00 93.44 299 PRO A O 1
ATOM 2380 N N . LEU A 1 300 ? 11.465 -11.854 -3.849 1.00 92.62 300 LEU A N 1
ATOM 2381 C CA . LEU A 1 300 ? 11.174 -10.471 -3.454 1.00 92.62 300 LEU A CA 1
ATOM 2382 C C . LEU A 1 30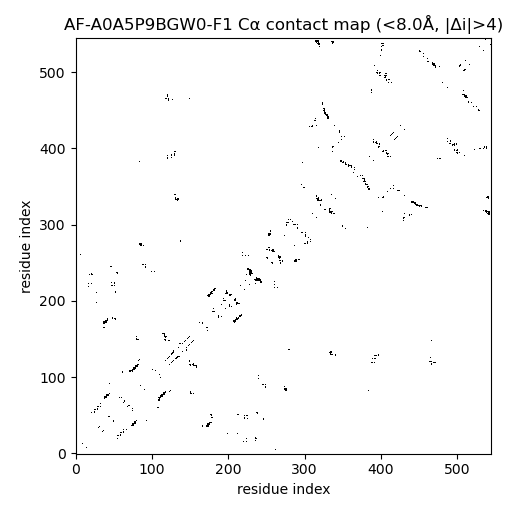0 ? 12.288 -9.873 -2.584 1.00 92.62 300 LEU A C 1
ATOM 2384 O O . LEU A 1 300 ? 12.684 -8.727 -2.800 1.00 92.62 300 LEU A O 1
ATOM 2388 N N . GLY A 1 301 ? 12.832 -10.651 -1.642 1.00 88.88 301 GLY A N 1
ATOM 2389 C CA . GLY A 1 301 ? 13.992 -10.257 -0.838 1.00 88.88 301 GLY A CA 1
ATOM 2390 C C . GLY A 1 301 ? 15.243 -10.049 -1.698 1.00 88.88 301 GLY A C 1
ATOM 2391 O O . GLY A 1 301 ? 15.961 -9.059 -1.533 1.00 88.88 301 GLY A O 1
ATOM 2392 N N . GLU A 1 302 ? 15.443 -10.917 -2.688 1.00 89.81 302 GLU A N 1
ATOM 2393 C CA . GLU A 1 302 ? 16.534 -10.806 -3.660 1.00 89.81 302 GLU A CA 1
ATOM 2394 C C . GLU A 1 302 ? 16.377 -9.576 -4.567 1.00 89.81 302 GLU A C 1
ATOM 2396 O O . GLU A 1 302 ? 17.332 -8.823 -4.773 1.00 89.81 302 GLU A O 1
ATOM 2401 N N . PHE A 1 303 ? 15.162 -9.307 -5.056 1.00 92.69 303 PHE A N 1
ATOM 2402 C CA . PHE A 1 303 ? 14.842 -8.130 -5.870 1.00 92.69 303 PHE A CA 1
ATOM 2403 C C . PHE A 1 303 ? 15.013 -6.825 -5.084 1.00 92.69 303 PHE A C 1
ATOM 2405 O O . PHE A 1 303 ? 15.599 -5.859 -5.579 1.00 92.69 303 PHE A O 1
ATOM 2412 N N . ARG A 1 304 ? 14.594 -6.813 -3.815 1.00 89.25 304 ARG A N 1
ATOM 2413 C CA . ARG A 1 304 ? 14.869 -5.734 -2.861 1.00 89.25 304 ARG A CA 1
ATOM 2414 C C . ARG A 1 304 ? 16.372 -5.499 -2.697 1.00 89.25 304 ARG A C 1
ATOM 2416 O O . ARG A 1 304 ? 16.802 -4.344 -2.716 1.00 89.25 304 ARG A O 1
ATOM 2423 N N . ARG A 1 305 ? 17.177 -6.560 -2.558 1.00 86.25 305 ARG A N 1
ATOM 2424 C CA . ARG A 1 305 ? 18.639 -6.444 -2.423 1.00 86.25 305 ARG A CA 1
ATOM 2425 C C . ARG A 1 305 ? 19.301 -5.954 -3.716 1.00 86.25 305 ARG A C 1
ATOM 2427 O O . ARG A 1 305 ? 20.173 -5.092 -3.649 1.00 86.25 305 ARG A O 1
ATOM 2434 N N . PHE A 1 306 ? 18.842 -6.415 -4.882 1.00 90.00 306 PHE A N 1
ATOM 2435 C CA . PHE A 1 306 ? 19.239 -5.866 -6.185 1.00 90.00 306 PHE A CA 1
ATOM 2436 C C . PHE A 1 306 ? 18.972 -4.359 -6.262 1.00 90.00 306 PHE A C 1
ATOM 2438 O O . PHE A 1 306 ? 19.866 -3.597 -6.629 1.00 90.00 306 PHE A O 1
ATOM 2445 N N . MET A 1 307 ? 17.779 -3.907 -5.869 1.00 88.75 307 MET A N 1
ATOM 2446 C CA . MET A 1 307 ? 17.454 -2.482 -5.902 1.00 88.75 307 MET A CA 1
ATOM 2447 C C . MET A 1 307 ? 18.314 -1.665 -4.927 1.00 88.75 307 MET A C 1
ATOM 2449 O O . MET A 1 307 ? 18.829 -0.612 -5.307 1.00 88.75 307 MET A O 1
ATOM 2453 N N . LEU A 1 308 ? 18.505 -2.152 -3.695 1.00 83.12 308 LEU A N 1
ATOM 2454 C CA . LEU A 1 308 ? 19.343 -1.524 -2.661 1.00 83.12 308 LEU A CA 1
ATOM 2455 C C . LEU A 1 308 ? 20.749 -1.180 -3.174 1.00 83.12 308 LEU A C 1
ATOM 2457 O O . LEU A 1 308 ? 21.160 -0.021 -3.105 1.00 83.12 308 LEU A O 1
ATOM 2461 N N . GLU A 1 309 ? 21.452 -2.174 -3.721 1.00 82.50 309 GLU A N 1
ATOM 2462 C CA . GLU A 1 309 ? 22.833 -2.043 -4.211 1.00 82.50 309 GLU A CA 1
ATOM 2463 C C . GLU A 1 309 ? 22.957 -1.066 -5.394 1.00 82.50 309 GLU A C 1
ATOM 2465 O O . GLU A 1 309 ? 24.005 -0.454 -5.586 1.00 82.50 309 GLU A O 1
ATOM 2470 N N . ASN A 1 310 ? 21.888 -0.901 -6.181 1.00 83.81 310 ASN A N 1
ATOM 2471 C CA . ASN A 1 310 ? 21.895 -0.126 -7.423 1.00 83.81 310 ASN A CA 1
ATOM 2472 C C . ASN A 1 310 ? 21.279 1.278 -7.309 1.00 83.81 310 ASN A C 1
ATOM 2474 O O . ASN A 1 310 ? 21.524 2.111 -8.181 1.00 83.81 310 ASN A O 1
ATOM 2478 N N . ASN A 1 311 ? 20.492 1.579 -6.270 1.00 80.38 311 ASN A N 1
ATOM 2479 C CA . ASN A 1 311 ? 19.801 2.868 -6.151 1.00 80.38 311 ASN A CA 1
ATOM 2480 C C . ASN A 1 311 ? 20.745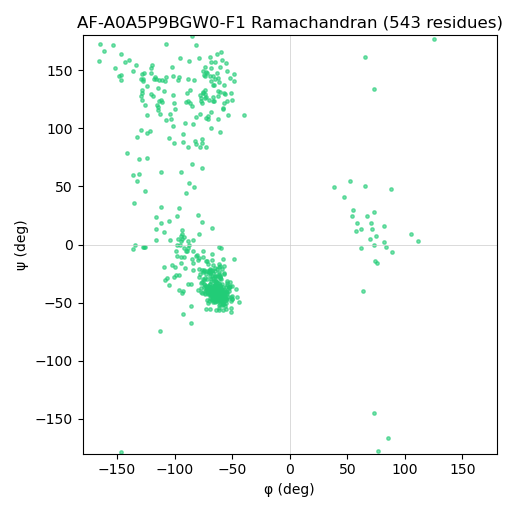 4.049 -5.895 1.00 80.38 311 ASN A C 1
ATOM 2482 O O . ASN A 1 311 ? 20.549 5.110 -6.480 1.00 80.38 311 ASN A O 1
ATOM 2486 N N . ILE A 1 312 ? 21.756 3.908 -5.036 1.00 76.44 312 ILE A N 1
ATOM 2487 C CA . ILE A 1 312 ? 22.686 5.018 -4.748 1.00 76.44 312 ILE A CA 1
ATOM 2488 C C . ILE A 1 312 ? 23.753 5.217 -5.831 1.00 76.44 312 ILE A C 1
ATOM 2490 O O . ILE A 1 312 ? 24.443 6.233 -5.827 1.00 76.44 312 ILE A O 1
ATOM 2494 N N . ASP A 1 313 ? 23.877 4.266 -6.755 1.00 77.38 313 ASP A N 1
ATOM 2495 C CA . ASP A 1 313 ? 24.896 4.265 -7.795 1.00 77.38 313 ASP A CA 1
ATOM 2496 C C . ASP A 1 313 ? 24.683 5.414 -8.795 1.00 77.38 313 ASP A C 1
ATOM 2498 O O . ASP A 1 313 ? 23.628 5.529 -9.424 1.00 77.38 313 ASP A O 1
ATOM 2502 N N . ALA A 1 314 ? 25.711 6.251 -8.960 1.00 74.19 314 ALA A N 1
ATOM 2503 C CA . ALA A 1 314 ? 25.737 7.349 -9.921 1.00 74.19 314 ALA A CA 1
ATOM 2504 C C . ALA A 1 314 ? 25.693 6.865 -11.385 1.00 74.19 314 ALA A C 1
ATOM 2506 O O . ALA A 1 314 ? 25.254 7.609 -12.256 1.00 74.19 314 ALA A O 1
ATOM 2507 N N . PHE A 1 315 ? 26.088 5.622 -11.673 1.00 78.88 315 PHE A N 1
ATOM 2508 C CA . PHE A 1 315 ? 26.031 5.037 -13.017 1.00 78.88 315 PHE A CA 1
ATOM 2509 C C . PHE A 1 315 ? 24.630 4.537 -13.406 1.00 78.88 315 PHE A C 1
ATOM 2511 O O . PHE A 1 315 ? 24.336 4.360 -14.587 1.00 78.88 315 PHE A O 1
ATOM 2518 N N . ASN A 1 316 ? 23.711 4.423 -12.444 1.00 84.88 316 ASN A N 1
ATOM 2519 C CA . ASN A 1 316 ? 22.302 4.091 -12.683 1.00 84.88 316 ASN A CA 1
ATOM 2520 C C . ASN A 1 316 ? 21.412 5.348 -12.760 1.00 84.88 316 ASN A C 1
ATOM 2522 O O . ASN A 1 316 ? 20.247 5.324 -12.349 1.00 84.88 316 ASN A O 1
ATOM 2526 N N . ARG A 1 317 ? 21.962 6.470 -13.253 1.00 83.56 317 ARG A N 1
ATOM 2527 C CA . ARG A 1 317 ? 21.347 7.811 -13.235 1.00 83.56 317 ARG A CA 1
ATOM 2528 C C . ARG A 1 317 ? 21.219 8.454 -14.604 1.00 83.56 317 ARG A C 1
ATOM 2530 O O . ARG A 1 317 ? 22.171 8.452 -15.374 1.00 83.56 317 ARG A O 1
ATOM 2537 N N . SER A 1 318 ? 20.060 9.058 -14.864 1.00 82.81 318 SER A N 1
ATOM 2538 C CA . SER A 1 318 ? 19.845 9.937 -16.009 1.00 82.81 318 SER A CA 1
ATOM 2539 C C . SER A 1 318 ? 20.184 11.378 -15.629 1.00 82.81 318 SER A C 1
ATOM 2541 O O . SER A 1 318 ? 19.616 11.948 -14.691 1.00 82.81 318 SER A O 1
ATOM 2543 N N . HIS A 1 319 ? 21.109 11.968 -16.384 1.00 77.00 319 HIS A N 1
ATOM 2544 C CA . HIS A 1 319 ? 21.500 13.375 -16.270 1.00 77.00 319 HIS A CA 1
ATOM 2545 C C . HIS A 1 319 ? 20.802 14.276 -17.300 1.00 77.00 319 HIS A C 1
ATOM 2547 O O . HIS A 1 319 ? 21.020 15.486 -17.294 1.00 77.00 319 HIS A O 1
ATOM 2553 N N . ILE A 1 320 ? 19.949 13.712 -18.164 1.00 77.38 320 ILE A N 1
ATOM 2554 C CA . ILE A 1 320 ? 19.094 14.510 -19.047 1.00 77.38 320 ILE A CA 1
ATOM 2555 C C . ILE A 1 320 ? 18.075 15.271 -18.178 1.00 77.38 320 ILE A C 1
ATOM 2557 O O . ILE A 1 320 ? 17.542 14.679 -17.230 1.00 77.38 320 ILE A O 1
ATOM 2561 N N . PRO A 1 321 ? 17.799 16.561 -18.453 1.00 72.75 321 PRO A N 1
ATOM 2562 C CA . PRO A 1 321 ? 16.824 17.334 -17.690 1.00 72.75 321 PRO A CA 1
ATOM 2563 C C . PRO A 1 321 ? 15.444 16.678 -17.641 1.00 72.75 321 PRO A C 1
ATOM 2565 O O . PRO A 1 321 ? 15.087 15.885 -18.509 1.00 72.75 321 PRO A O 1
ATOM 2568 N N . THR A 1 322 ? 14.644 17.007 -16.629 1.00 68.00 322 THR A N 1
ATOM 2569 C CA . THR A 1 322 ? 13.238 16.574 -16.552 1.00 68.00 322 THR A CA 1
ATOM 2570 C C . THR A 1 322 ? 12.260 17.640 -17.015 1.00 68.00 322 THR A C 1
ATOM 2572 O O . THR A 1 322 ? 11.191 17.276 -17.500 1.00 68.00 322 THR A O 1
ATOM 2575 N N . SER A 1 323 ? 12.615 18.918 -16.931 1.00 68.44 323 SER A N 1
ATOM 2576 C CA . SER A 1 323 ? 11.894 20.057 -17.508 1.00 68.44 323 SER A CA 1
ATOM 2577 C C . SER A 1 323 ? 12.647 20.618 -18.722 1.00 68.44 323 SER A C 1
ATOM 2579 O O . SER A 1 323 ? 13.776 20.212 -19.003 1.00 68.44 323 SER A O 1
ATOM 2581 N N . ALA A 1 324 ? 12.037 21.558 -19.453 1.00 71.31 324 ALA A N 1
ATOM 2582 C CA . ALA A 1 324 ? 12.727 22.249 -20.538 1.00 71.31 324 ALA A CA 1
ATOM 2583 C C . ALA A 1 324 ? 13.839 23.153 -19.989 1.00 71.31 324 ALA A C 1
ATOM 2585 O O . ALA A 1 324 ? 13.594 24.250 -19.496 1.00 71.31 324 ALA A O 1
ATOM 2586 N N . SER A 1 325 ? 15.063 22.646 -20.073 1.00 72.12 325 SER A N 1
ATOM 2587 C CA . SER A 1 325 ? 16.291 23.287 -19.623 1.00 72.12 325 SER A CA 1
ATOM 2588 C C . SER A 1 325 ? 17.449 22.773 -20.476 1.00 72.12 325 SER A C 1
ATOM 2590 O O . SER A 1 325 ? 17.420 21.639 -20.956 1.00 72.12 325 SER A O 1
ATOM 2592 N N . ASN A 1 326 ? 18.480 23.595 -20.637 1.00 74.44 326 ASN A N 1
ATOM 2593 C CA . ASN A 1 326 ? 19.788 23.218 -21.170 1.00 74.44 326 ASN A CA 1
ATOM 2594 C C . ASN A 1 326 ? 20.802 22.898 -20.052 1.00 74.44 326 ASN A C 1
ATOM 2596 O O . ASN A 1 326 ? 21.927 22.507 -20.345 1.00 74.44 326 ASN A O 1
ATOM 2600 N N . TYR A 1 327 ? 20.400 22.995 -18.779 1.00 72.50 327 TYR A N 1
ATOM 2601 C CA . TYR A 1 327 ? 21.192 22.607 -17.607 1.00 72.50 327 TYR A CA 1
ATOM 2602 C C . TYR A 1 327 ? 20.514 21.517 -16.767 1.00 72.50 327 TYR A C 1
ATOM 2604 O O . TYR A 1 327 ? 19.284 21.456 -16.667 1.00 72.50 327 TYR A O 1
ATOM 2612 N N . THR A 1 328 ? 21.305 20.697 -16.072 1.00 70.00 328 THR A N 1
ATOM 2613 C CA . THR A 1 328 ? 20.823 19.828 -14.982 1.00 70.00 328 THR A CA 1
ATOM 2614 C C . THR A 1 328 ? 21.882 19.606 -13.912 1.00 70.00 328 THR A C 1
ATOM 2616 O O . THR A 1 328 ? 23.073 19.543 -14.202 1.00 70.00 328 THR A O 1
ATOM 2619 N N . ARG A 1 329 ? 21.448 19.499 -12.651 1.00 66.62 329 ARG A N 1
ATOM 2620 C CA . ARG A 1 329 ? 22.334 19.236 -11.511 1.00 66.62 329 ARG A CA 1
ATOM 2621 C C . ARG A 1 329 ? 23.022 17.881 -11.662 1.00 66.62 329 ARG A C 1
ATOM 2623 O O . ARG A 1 329 ? 22.391 16.892 -12.039 1.00 66.62 329 ARG A O 1
ATOM 2630 N N . TYR A 1 330 ? 24.280 17.793 -11.239 1.00 62.69 330 TYR A N 1
ATOM 2631 C CA . TYR A 1 330 ? 25.005 16.521 -11.180 1.00 62.69 330 TYR A CA 1
ATOM 2632 C C . TYR A 1 330 ? 24.348 15.503 -10.227 1.00 62.69 330 TYR A C 1
ATOM 2634 O O . TYR A 1 330 ? 24.552 14.303 -10.371 1.00 62.69 330 TYR A O 1
ATOM 2642 N N . SER A 1 331 ? 23.461 15.950 -9.326 1.00 57.44 331 SER A N 1
ATOM 2643 C CA . SER A 1 331 ? 22.585 15.090 -8.513 1.00 57.44 331 SER A CA 1
ATOM 2644 C C . SER A 1 331 ? 21.617 14.193 -9.296 1.00 57.44 331 SER A C 1
ATOM 2646 O O . SER A 1 331 ? 20.912 13.408 -8.666 1.00 57.44 331 SER A O 1
ATOM 2648 N N . ALA A 1 332 ? 21.606 14.303 -10.630 1.00 62.25 332 ALA A N 1
ATOM 2649 C CA . ALA A 1 332 ? 20.718 13.626 -11.566 1.00 62.25 332 ALA A CA 1
ATOM 2650 C C . ALA A 1 332 ? 19.244 14.038 -11.437 1.00 62.25 332 ALA A C 1
ATOM 2652 O O . ALA A 1 332 ? 18.810 14.625 -10.443 1.00 62.25 332 ALA A O 1
ATOM 2653 N N . SER A 1 333 ? 18.480 13.754 -12.491 1.00 65.06 333 SER A N 1
ATOM 2654 C CA . SER A 1 333 ? 17.053 14.082 -12.582 1.00 65.06 333 SER A CA 1
ATOM 2655 C C . SER A 1 333 ? 16.158 12.871 -12.295 1.00 65.06 333 SER A C 1
ATOM 2657 O O . SER A 1 333 ? 15.025 13.013 -11.846 1.00 65.06 333 SER A O 1
ATOM 2659 N N . SER A 1 334 ? 16.666 11.668 -12.574 1.00 78.00 334 SER A N 1
ATOM 2660 C CA . SER A 1 334 ? 15.966 10.387 -12.452 1.00 78.00 334 SER A CA 1
ATOM 2661 C C . SER A 1 334 ? 16.967 9.220 -12.484 1.00 78.00 334 SER A C 1
ATOM 2663 O O . SER A 1 334 ? 18.169 9.414 -12.701 1.00 78.00 334 SER A O 1
ATOM 2665 N N . HIS A 1 335 ? 16.514 7.991 -12.234 1.00 86.62 335 HIS A N 1
ATOM 2666 C CA . HIS A 1 335 ? 17.291 6.788 -12.572 1.00 86.62 335 HIS A CA 1
ATOM 2667 C C . HIS A 1 335 ? 17.478 6.648 -14.095 1.00 86.62 335 HIS A C 1
ATOM 2669 O O . HIS A 1 335 ? 16.713 7.219 -14.873 1.00 86.62 335 HIS A O 1
ATOM 2675 N N . SER A 1 336 ? 18.508 5.918 -14.531 1.00 89.62 336 SER A N 1
ATOM 2676 C CA . SER A 1 336 ? 18.760 5.671 -15.957 1.00 89.62 336 SER A CA 1
ATOM 2677 C C . SER A 1 336 ? 17.789 4.645 -16.541 1.00 89.62 336 SER A C 1
ATOM 2679 O O . SER A 1 336 ? 17.330 3.728 -15.853 1.00 89.62 336 SER A O 1
ATOM 2681 N N . GLY A 1 337 ? 17.474 4.790 -17.828 1.00 92.75 337 GLY A N 1
ATOM 2682 C CA . GLY A 1 337 ? 16.492 3.947 -18.514 1.00 92.75 337 GLY A CA 1
ATOM 2683 C C . GLY A 1 337 ? 16.825 2.458 -18.504 1.00 92.75 337 GLY A C 1
ATOM 2684 O O . GLY A 1 337 ? 15.913 1.645 -18.372 1.00 92.75 337 GLY A O 1
ATOM 2685 N N . ALA A 1 338 ? 18.109 2.097 -18.563 1.00 93.25 338 ALA A N 1
ATOM 2686 C CA . ALA A 1 338 ? 18.555 0.713 -18.455 1.00 93.25 338 ALA A CA 1
ATOM 2687 C C . ALA A 1 338 ? 18.226 0.119 -17.080 1.00 93.25 338 ALA A C 1
ATOM 2689 O O . ALA A 1 338 ? 17.633 -0.949 -17.008 1.00 93.25 338 ALA A O 1
ATOM 2690 N N . TYR A 1 339 ? 18.518 0.834 -15.989 1.00 92.50 339 TYR A N 1
ATOM 2691 C CA . TYR A 1 339 ? 18.210 0.345 -14.643 1.00 92.50 339 TYR A CA 1
ATOM 2692 C C . TYR A 1 339 ? 16.693 0.277 -14.380 1.00 92.50 339 TYR A C 1
ATOM 2694 O O . TYR A 1 339 ? 16.212 -0.683 -13.781 1.00 92.50 339 TYR A O 1
ATOM 2702 N N . LEU A 1 340 ? 15.916 1.239 -14.890 1.00 94.81 340 LEU A N 1
ATOM 2703 C CA . LEU A 1 340 ? 14.447 1.185 -14.854 1.00 94.81 340 LEU A CA 1
ATOM 2704 C C . LEU A 1 340 ? 13.891 -0.006 -15.658 1.00 94.81 340 LEU A C 1
ATOM 2706 O O . LEU A 1 340 ? 12.931 -0.651 -15.233 1.00 94.81 340 LEU A O 1
ATOM 2710 N N . LEU A 1 341 ? 14.515 -0.325 -16.794 1.00 96.56 341 LEU A N 1
ATOM 2711 C CA . LEU A 1 341 ? 14.181 -1.483 -17.620 1.00 96.56 341 LEU A CA 1
ATOM 2712 C C . LEU A 1 341 ? 14.542 -2.806 -16.931 1.00 96.56 341 LEU A C 1
ATOM 2714 O O . LEU A 1 341 ? 13.756 -3.749 -16.992 1.00 96.56 341 LEU A O 1
ATOM 2718 N N . ASP A 1 342 ? 15.671 -2.869 -16.227 1.00 95.56 342 ASP A N 1
ATOM 2719 C CA . ASP A 1 342 ? 16.077 -4.042 -15.449 1.00 95.56 342 ASP A CA 1
ATOM 2720 C C . ASP A 1 342 ? 15.128 -4.283 -14.258 1.00 95.56 342 ASP A C 1
ATOM 2722 O O . ASP A 1 342 ? 14.708 -5.420 -14.039 1.00 95.56 342 ASP A O 1
ATOM 2726 N N . ILE A 1 343 ? 14.681 -3.228 -13.556 1.00 96.12 343 ILE A N 1
ATOM 2727 C CA . ILE A 1 343 ? 13.627 -3.327 -12.523 1.00 96.12 343 ILE A CA 1
ATOM 2728 C C . ILE A 1 343 ? 12.337 -3.922 -13.109 1.00 96.12 343 ILE A C 1
ATOM 2730 O O . ILE A 1 343 ? 11.768 -4.847 -12.524 1.00 96.12 343 ILE A O 1
ATOM 2734 N N . LEU A 1 344 ? 11.875 -3.417 -14.261 1.00 98.25 344 LEU A N 1
ATOM 2735 C CA . LEU A 1 344 ? 10.662 -3.919 -14.915 1.00 98.25 344 LEU A CA 1
ATOM 2736 C C . LEU A 1 344 ? 10.807 -5.397 -15.317 1.00 98.25 344 LEU A C 1
ATOM 2738 O O . LEU A 1 344 ? 9.922 -6.209 -15.045 1.00 98.25 344 LEU A O 1
ATOM 2742 N N . ARG A 1 345 ? 11.937 -5.746 -15.939 1.00 98.19 345 ARG A N 1
ATOM 2743 C CA . ARG A 1 345 ? 12.267 -7.100 -16.406 1.00 98.19 345 ARG A CA 1
ATOM 2744 C C . ARG A 1 345 ? 12.318 -8.122 -15.277 1.00 98.19 345 ARG A C 1
ATOM 2746 O O . ARG A 1 345 ? 11.728 -9.195 -15.408 1.00 98.19 345 ARG A O 1
ATOM 2753 N N . ILE A 1 346 ? 13.002 -7.795 -14.183 1.00 97.88 346 ILE A N 1
ATOM 2754 C CA . ILE A 1 346 ? 13.138 -8.677 -13.018 1.00 97.88 346 ILE A CA 1
ATOM 2755 C C . ILE A 1 346 ? 11.781 -8.830 -12.320 1.00 97.88 346 ILE A C 1
ATOM 2757 O O . ILE A 1 346 ? 11.353 -9.955 -12.075 1.00 97.88 346 ILE A O 1
ATOM 2761 N N . GLY A 1 347 ? 11.052 -7.734 -12.078 1.00 98.00 347 GLY A N 1
ATOM 2762 C CA . GLY A 1 347 ? 9.738 -7.793 -11.427 1.00 98.00 347 GLY A CA 1
ATOM 2763 C C . GLY A 1 347 ? 8.704 -8.603 -12.221 1.00 98.00 347 GLY A C 1
ATOM 2764 O O . GLY A 1 347 ? 8.037 -9.465 -11.652 1.00 98.00 347 GLY A O 1
ATOM 2765 N N . LEU A 1 348 ? 8.625 -8.419 -13.545 1.00 98.56 348 LEU A N 1
ATOM 2766 C CA . LEU A 1 348 ? 7.775 -9.254 -14.407 1.00 98.56 348 LEU A CA 1
ATOM 2767 C C . LEU A 1 348 ? 8.239 -10.719 -14.452 1.00 98.56 348 LEU A C 1
ATOM 2769 O O . LEU A 1 348 ? 7.406 -11.620 -14.479 1.00 98.56 348 LEU A O 1
ATOM 2773 N N . THR A 1 349 ? 9.549 -10.979 -14.417 1.00 98.56 349 THR A N 1
ATOM 2774 C CA . THR A 1 349 ? 10.086 -12.352 -14.357 1.00 98.56 349 THR A CA 1
ATOM 2775 C C . THR A 1 349 ? 9.691 -13.059 -13.059 1.00 98.56 349 THR A C 1
ATOM 2777 O O . THR A 1 349 ? 9.361 -14.243 -13.094 1.00 98.56 349 THR A O 1
ATOM 2780 N N . ILE A 1 350 ? 9.688 -12.350 -11.927 1.00 98.12 350 ILE A N 1
ATOM 2781 C CA . ILE A 1 350 ? 9.238 -12.878 -10.631 1.00 98.12 350 ILE A CA 1
ATOM 2782 C C . ILE A 1 350 ? 7.731 -13.158 -10.662 1.00 98.12 350 ILE A C 1
ATOM 2784 O O . ILE A 1 350 ? 7.318 -14.266 -10.332 1.00 98.12 350 ILE A O 1
ATOM 2788 N N . GLN A 1 351 ? 6.925 -12.196 -11.120 1.00 97.69 351 GLN A N 1
ATOM 2789 C CA . GLN A 1 351 ? 5.467 -12.326 -11.212 1.00 97.69 351 GLN A CA 1
ATOM 2790 C C . GLN A 1 351 ? 5.038 -13.504 -12.104 1.00 97.69 351 GLN A C 1
ATOM 2792 O O . GLN A 1 351 ? 4.229 -14.326 -11.686 1.00 97.69 351 GLN A O 1
ATOM 2797 N N . VAL A 1 352 ? 5.630 -13.666 -13.292 1.00 98.12 352 VAL A N 1
ATOM 2798 C CA . VAL A 1 352 ? 5.275 -14.790 -14.179 1.00 98.12 352 VAL A CA 1
ATOM 2799 C C . VAL A 1 352 ? 5.745 -16.138 -13.614 1.00 98.12 352 VAL A C 1
ATOM 2801 O O . VAL A 1 352 ? 5.026 -17.126 -13.744 1.00 98.12 352 VAL A O 1
ATOM 2804 N N . ARG A 1 353 ? 6.890 -16.201 -12.918 1.00 97.94 353 ARG A N 1
ATOM 2805 C CA . ARG A 1 353 ? 7.328 -17.426 -12.212 1.00 97.94 353 ARG A CA 1
ATOM 2806 C C . ARG A 1 353 ? 6.412 -17.808 -11.049 1.00 97.94 353 ARG A C 1
ATOM 2808 O O . ARG A 1 353 ? 6.250 -18.994 -10.762 1.00 97.94 353 ARG A O 1
ATOM 2815 N N . GLU A 1 354 ? 5.806 -16.821 -10.400 1.00 97.31 354 GLU A N 1
ATOM 2816 C CA . GLU A 1 354 ? 4.790 -17.022 -9.369 1.00 97.31 354 GLU A CA 1
ATOM 2817 C C . GLU A 1 354 ? 3.468 -17.526 -9.967 1.00 97.31 354 GLU A C 1
ATOM 2819 O O . GLU A 1 354 ? 2.889 -18.484 -9.458 1.00 97.31 354 GLU A O 1
ATOM 2824 N N . GLU A 1 355 ? 3.023 -16.983 -11.102 1.00 96.88 355 GLU A N 1
ATOM 2825 C CA . GLU A 1 355 ? 1.890 -17.556 -11.838 1.00 96.88 355 GLU A CA 1
ATOM 2826 C C . GLU A 1 355 ? 2.166 -19.000 -12.295 1.00 96.88 355 GLU A C 1
ATOM 2828 O O . GLU A 1 355 ? 1.285 -19.857 -12.233 1.00 96.88 355 GLU A O 1
ATOM 2833 N N . GLU A 1 356 ? 3.386 -19.290 -12.758 1.00 97.44 356 GLU A N 1
ATOM 2834 C CA . GLU A 1 356 ? 3.842 -20.643 -13.099 1.00 97.44 356 GLU A CA 1
ATOM 2835 C C . GLU A 1 356 ? 3.871 -21.564 -11.870 1.00 97.44 356 GLU A C 1
ATOM 2837 O O . GLU A 1 356 ? 3.668 -22.768 -12.016 1.00 97.44 356 GLU A O 1
ATOM 2842 N N . ARG A 1 357 ? 4.138 -21.047 -10.661 1.00 96.62 357 ARG A N 1
ATOM 2843 C CA . ARG A 1 357 ? 4.047 -21.801 -9.395 1.00 96.62 357 ARG A CA 1
ATOM 2844 C C . ARG A 1 357 ? 2.591 -22.118 -9.063 1.00 96.62 357 ARG A C 1
ATOM 2846 O O . ARG A 1 357 ? 2.260 -23.292 -8.958 1.00 96.62 357 ARG A O 1
ATOM 2853 N N . ALA A 1 358 ? 1.729 -21.107 -8.985 1.00 96.81 358 ALA A N 1
ATOM 2854 C CA . ALA A 1 358 ? 0.299 -21.255 -8.708 1.00 96.81 358 ALA A CA 1
ATOM 2855 C C . ALA A 1 358 ? -0.381 -22.291 -9.630 1.00 96.81 358 ALA A C 1
ATOM 2857 O O . ALA A 1 358 ? -1.078 -23.192 -9.162 1.00 96.81 358 ALA A O 1
ATOM 2858 N N . LYS A 1 359 ? -0.089 -22.245 -10.940 1.00 96.94 359 LYS A N 1
ATOM 2859 C CA . LYS A 1 359 ? -0.595 -23.220 -11.927 1.00 96.94 359 LYS A CA 1
ATOM 2860 C C . LYS A 1 359 ? -0.161 -24.664 -11.606 1.00 96.94 359 LYS A C 1
ATOM 2862 O O . LYS A 1 359 ? -0.992 -25.568 -11.671 1.00 96.94 359 LYS A O 1
ATOM 2867 N N . ARG A 1 360 ? 1.090 -24.881 -11.177 1.00 96.19 360 ARG A N 1
ATOM 2868 C CA . ARG A 1 360 ? 1.598 -26.205 -10.758 1.00 96.19 360 ARG A CA 1
ATOM 2869 C C . ARG A 1 360 ? 0.960 -26.708 -9.460 1.00 96.19 360 ARG A C 1
ATOM 2871 O O . ARG A 1 360 ? 0.676 -27.895 -9.359 1.00 96.19 360 ARG A O 1
ATOM 2878 N N . GLU A 1 361 ? 0.676 -25.836 -8.494 1.00 95.62 361 GLU A N 1
ATOM 2879 C CA . GLU A 1 361 ? -0.058 -26.216 -7.270 1.00 95.62 361 GLU A CA 1
ATOM 2880 C C . GLU A 1 361 ? -1.464 -26.719 -7.614 1.00 95.62 361 GLU A C 1
ATOM 2882 O O . GLU A 1 361 ? -1.893 -27.766 -7.135 1.00 95.62 361 GLU A O 1
ATOM 2887 N N . VAL A 1 362 ? -2.166 -26.011 -8.509 1.00 96.88 362 VAL A N 1
ATOM 2888 C CA . VAL A 1 362 ? -3.489 -26.412 -9.014 1.00 96.88 362 VAL A CA 1
ATOM 2889 C C . VAL A 1 362 ? -3.440 -27.787 -9.689 1.00 96.88 362 VAL A C 1
ATOM 2891 O O . VAL A 1 362 ? -4.368 -28.580 -9.525 1.00 96.88 362 VAL A O 1
ATOM 2894 N N . GLU A 1 363 ? -2.376 -28.095 -10.431 1.00 96.75 363 GLU A N 1
ATOM 2895 C CA . GLU A 1 363 ? -2.158 -29.410 -11.049 1.00 96.75 363 GLU A CA 1
ATOM 2896 C C . GLU A 1 363 ? -1.851 -30.500 -10.008 1.00 96.75 363 GLU A C 1
ATOM 2898 O O . GLU A 1 363 ? -2.423 -31.591 -10.082 1.00 96.75 363 GLU A O 1
ATOM 2903 N N . LEU A 1 364 ? -1.022 -30.213 -8.999 1.00 96.38 364 LEU A N 1
ATOM 2904 C CA . LEU A 1 364 ? -0.713 -31.132 -7.894 1.00 96.38 364 LEU A CA 1
ATOM 2905 C C . LEU A 1 364 ? -1.951 -31.453 -7.045 1.00 96.38 364 LEU A C 1
ATOM 2907 O O . LEU A 1 364 ? -2.179 -32.616 -6.708 1.00 96.38 364 LEU A O 1
ATOM 2911 N N . VAL A 1 365 ? -2.786 -30.456 -6.737 1.00 96.12 365 VAL A N 1
ATOM 2912 C CA . VAL A 1 365 ? -4.046 -30.652 -5.999 1.00 96.12 365 VAL A CA 1
ATOM 2913 C C . VAL A 1 365 ? -5.026 -31.487 -6.828 1.00 96.12 365 VAL A C 1
ATOM 2915 O O . VAL A 1 365 ? -5.560 -32.476 -6.331 1.00 96.12 365 VAL A O 1
ATOM 2918 N N . LYS A 1 366 ? -5.216 -31.163 -8.116 1.00 96.19 366 LYS A N 1
ATOM 2919 C CA . LYS A 1 366 ? -6.123 -31.910 -9.014 1.00 96.19 366 LYS A CA 1
ATOM 2920 C C . LYS A 1 366 ? -5.682 -33.349 -9.288 1.00 96.19 366 LYS A C 1
ATOM 2922 O O . LYS A 1 366 ? -6.532 -34.187 -9.574 1.00 96.19 366 LYS A O 1
ATOM 2927 N N . SER A 1 367 ? -4.382 -33.635 -9.225 1.00 96.44 367 SER A N 1
ATOM 2928 C CA . SER A 1 367 ? -3.826 -34.983 -9.413 1.00 96.44 367 SER A CA 1
ATOM 2929 C C . SER A 1 367 ? -3.719 -35.800 -8.120 1.00 96.44 367 SER A C 1
ATOM 2931 O O . SER A 1 367 ? -3.371 -36.977 -8.185 1.00 96.44 367 SER A O 1
ATOM 2933 N N . GLY A 1 368 ? -4.019 -35.213 -6.954 1.00 95.00 368 GLY A N 1
ATOM 2934 C CA . GLY A 1 368 ? -3.846 -35.872 -5.653 1.00 95.00 368 GLY A CA 1
ATOM 2935 C C . GLY A 1 368 ? -2.380 -36.064 -5.243 1.00 95.00 368 GLY A C 1
ATOM 2936 O O . GLY A 1 368 ? -2.091 -36.899 -4.391 1.00 95.00 368 GLY A O 1
ATOM 2937 N N . LEU A 1 369 ? -1.457 -35.315 -5.856 1.00 95.06 369 LEU A N 1
ATOM 2938 C CA . LEU A 1 369 ? -0.014 -35.361 -5.587 1.00 95.06 369 LEU A CA 1
ATOM 2939 C C . LEU A 1 369 ? 0.462 -34.244 -4.642 1.00 95.06 369 LEU A C 1
ATOM 2941 O O . LEU A 1 369 ? 1.631 -34.222 -4.258 1.00 95.06 369 LEU A O 1
ATOM 2945 N N . HIS A 1 370 ? -0.416 -33.309 -4.270 1.00 94.88 370 HIS A N 1
ATOM 2946 C CA . HIS A 1 370 ? -0.095 -32.256 -3.310 1.00 94.88 370 HIS A CA 1
ATOM 2947 C C . HIS A 1 370 ? -0.007 -32.813 -1.880 1.00 94.88 370 HIS A C 1
ATOM 2949 O O . HIS A 1 370 ? -0.939 -33.458 -1.405 1.00 94.88 370 HIS A O 1
ATOM 2955 N N . LEU A 1 371 ? 1.106 -32.550 -1.187 1.00 90.31 371 LEU A N 1
ATOM 2956 C CA . LEU A 1 371 ? 1.405 -33.151 0.123 1.00 90.31 371 LEU A CA 1
ATOM 2957 C C . LEU A 1 371 ? 0.594 -32.555 1.288 1.00 90.31 371 LEU A C 1
ATOM 2959 O O . LEU A 1 371 ? 0.424 -33.218 2.306 1.00 90.31 371 LEU A O 1
ATOM 2963 N N . ASP A 1 372 ? 0.109 -31.322 1.137 1.00 91.44 372 ASP A N 1
ATOM 2964 C CA . ASP A 1 372 ? -0.658 -30.584 2.150 1.00 91.44 372 ASP A CA 1
ATOM 2965 C C . ASP A 1 372 ? -1.780 -29.790 1.461 1.00 91.44 372 ASP A C 1
ATOM 2967 O O . ASP A 1 372 ? -1.626 -28.619 1.120 1.00 91.44 372 ASP A O 1
ATOM 2971 N N . VAL A 1 373 ? -2.869 -30.474 1.096 1.00 90.62 373 VAL A N 1
ATOM 2972 C CA . VAL A 1 373 ? -3.960 -29.891 0.285 1.00 90.62 373 VAL A CA 1
ATOM 2973 C C . VAL A 1 373 ? -4.624 -28.698 0.981 1.00 90.62 373 VAL A C 1
ATOM 2975 O O . VAL A 1 373 ? -4.986 -27.738 0.303 1.00 90.62 373 VAL A O 1
ATOM 2978 N N . ASP A 1 374 ? -4.733 -28.726 2.311 1.00 89.38 374 ASP A N 1
ATOM 2979 C CA . ASP A 1 374 ? -5.414 -27.686 3.092 1.00 89.38 374 ASP A CA 1
ATOM 2980 C C . ASP A 1 374 ? -4.648 -26.348 3.093 1.00 89.38 374 ASP A C 1
ATOM 2982 O O . ASP A 1 374 ? -5.262 -25.291 3.240 1.00 89.38 374 ASP A O 1
ATOM 2986 N N . ASN A 1 375 ? -3.326 -26.378 2.874 1.00 87.19 375 ASN A N 1
ATOM 2987 C CA . ASN A 1 375 ? -2.463 -25.191 2.792 1.00 87.19 375 ASN A CA 1
ATOM 2988 C C . ASN A 1 375 ? -1.937 -24.899 1.367 1.00 87.19 375 ASN A C 1
ATOM 2990 O O . ASN A 1 375 ? -1.043 -24.064 1.204 1.00 87.19 375 ASN A O 1
ATOM 2994 N N . ALA A 1 376 ? -2.464 -25.566 0.331 1.00 91.06 376 ALA A N 1
ATOM 2995 C CA . ALA A 1 376 ? -1.997 -25.439 -1.054 1.00 91.06 376 ALA A CA 1
ATOM 2996 C C . ALA A 1 376 ? -2.160 -24.011 -1.611 1.00 91.06 376 ALA A C 1
ATOM 2998 O O . ALA A 1 376 ? -3.255 -23.442 -1.600 1.00 91.06 376 ALA A O 1
ATOM 2999 N N . ARG A 1 377 ? -1.092 -23.420 -2.162 1.00 91.12 377 ARG A N 1
ATOM 3000 C CA . ARG A 1 377 ? -1.078 -22.001 -2.568 1.00 91.12 377 ARG A CA 1
ATOM 3001 C C . ARG A 1 377 ? -1.441 -21.843 -4.041 1.00 91.12 377 ARG A C 1
ATOM 3003 O O . ARG A 1 377 ? -0.640 -21.385 -4.854 1.00 91.12 377 ARG A O 1
ATOM 3010 N N . THR A 1 378 ? -2.666 -22.243 -4.377 1.00 94.31 378 THR A N 1
ATOM 3011 C CA . THR A 1 378 ? -3.175 -22.370 -5.756 1.00 94.31 378 THR A CA 1
ATOM 3012 C C . THR A 1 378 ? -3.326 -21.063 -6.535 1.00 94.31 378 THR A C 1
ATOM 3014 O O . THR A 1 378 ? -3.406 -21.112 -7.758 1.00 94.31 378 THR A O 1
ATOM 3017 N N . GLU A 1 379 ? -3.346 -19.911 -5.863 1.00 94.56 379 GLU A N 1
ATOM 3018 C CA . GLU A 1 379 ? -3.423 -18.588 -6.501 1.00 94.56 379 GLU A CA 1
ATOM 3019 C C . GLU A 1 379 ? -2.050 -17.881 -6.529 1.00 94.56 379 GLU A C 1
ATOM 3021 O O . GLU A 1 379 ? -1.218 -18.141 -5.652 1.00 94.56 379 GLU A O 1
ATOM 3026 N N . PRO A 1 380 ? -1.780 -16.980 -7.499 1.00 94.56 380 PRO A N 1
ATOM 3027 C CA . PRO A 1 380 ? -0.554 -16.181 -7.529 1.00 94.56 380 PRO A CA 1
ATOM 3028 C C . PRO A 1 380 ? -0.574 -15.081 -6.458 1.00 94.56 380 PRO A C 1
ATOM 3030 O O . PRO A 1 380 ? -1.476 -14.244 -6.429 1.00 94.56 380 PRO A O 1
ATOM 3033 N N . GLU A 1 381 ? 0.451 -15.024 -5.609 1.00 93.81 381 GLU A N 1
ATOM 3034 C CA . GLU A 1 381 ? 0.527 -14.070 -4.492 1.00 93.81 381 GLU A CA 1
ATOM 3035 C C . GLU A 1 381 ? 1.391 -12.832 -4.778 1.00 93.81 381 GLU A C 1
ATOM 3037 O O . GLU A 1 381 ? 1.279 -11.812 -4.097 1.00 93.81 381 GLU A O 1
ATOM 3042 N N . ILE A 1 382 ? 2.267 -12.906 -5.782 1.00 95.44 382 ILE A N 1
ATOM 3043 C CA . ILE A 1 382 ? 3.220 -11.849 -6.139 1.00 95.44 382 ILE A CA 1
ATOM 3044 C C . ILE A 1 382 ? 2.745 -11.125 -7.401 1.00 95.44 382 ILE A C 1
ATOM 3046 O O . ILE A 1 382 ? 3.108 -11.488 -8.518 1.00 95.44 382 ILE A O 1
ATOM 3050 N N . VAL A 1 383 ? 1.980 -10.046 -7.220 1.00 94.50 383 VAL A N 1
ATOM 3051 C CA . VAL A 1 383 ? 1.651 -9.095 -8.295 1.00 94.50 383 VAL A CA 1
ATOM 3052 C C . VAL A 1 383 ? 2.426 -7.800 -8.065 1.00 94.50 383 VAL A C 1
ATOM 3054 O O . VAL A 1 383 ? 2.117 -7.024 -7.161 1.00 94.50 383 VAL A O 1
ATOM 3057 N N . ILE A 1 384 ? 3.450 -7.565 -8.886 1.00 96.56 384 ILE A N 1
ATOM 3058 C CA . ILE A 1 384 ? 4.299 -6.367 -8.826 1.00 96.56 384 ILE A CA 1
ATOM 3059 C C . ILE A 1 384 ? 3.772 -5.302 -9.791 1.00 96.56 384 ILE A C 1
ATOM 3061 O O . ILE A 1 384 ? 3.702 -4.130 -9.416 1.00 96.56 384 ILE A O 1
ATOM 3065 N N . PHE A 1 385 ? 3.364 -5.698 -11.001 1.00 97.31 385 PHE A N 1
ATOM 3066 C CA . PHE A 1 385 ? 2.859 -4.805 -12.044 1.00 97.31 385 PHE A CA 1
ATOM 3067 C C . PHE A 1 385 ? 1.523 -5.300 -12.613 1.00 97.31 385 PHE A C 1
ATOM 3069 O O . PHE A 1 385 ? 1.399 -6.432 -13.079 1.00 97.31 385 PHE A O 1
ATOM 3076 N N . THR A 1 386 ? 0.534 -4.411 -12.635 1.00 96.44 386 THR A N 1
ATOM 3077 C CA . THR A 1 386 ? -0.724 -4.579 -13.377 1.00 96.44 386 THR A CA 1
ATOM 3078 C C . THR A 1 386 ? -0.572 -4.055 -14.812 1.00 96.44 386 THR A C 1
ATOM 3080 O O . THR A 1 386 ? 0.264 -3.176 -15.047 1.00 96.44 386 THR A O 1
ATOM 3083 N N . PRO A 1 387 ? -1.408 -4.492 -15.772 1.00 96.94 387 PRO A N 1
ATOM 3084 C CA . PRO A 1 387 ? -1.472 -3.922 -17.125 1.00 96.94 387 PRO A CA 1
ATOM 3085 C C . PRO A 1 387 ? -1.512 -2.381 -17.171 1.00 96.94 387 PRO A C 1
ATOM 3087 O O . PRO A 1 387 ? -0.836 -1.751 -17.986 1.00 96.94 387 PRO A O 1
ATOM 3090 N N . LYS A 1 388 ? -2.239 -1.762 -16.231 1.00 96.12 388 LYS A N 1
ATOM 3091 C CA . LYS A 1 388 ? -2.337 -0.305 -16.045 1.00 96.12 388 LYS A CA 1
ATOM 3092 C C . LYS A 1 388 ? -1.009 0.352 -15.649 1.00 96.12 388 LYS A C 1
ATOM 3094 O O . LYS A 1 388 ? -0.705 1.443 -16.133 1.00 96.12 388 LYS A O 1
ATOM 3099 N N . ASP A 1 389 ? -0.196 -0.307 -14.821 1.00 96.50 389 ASP A N 1
ATOM 3100 C CA . ASP A 1 389 ? 1.152 0.180 -14.500 1.00 96.50 389 ASP A CA 1
ATOM 3101 C C . ASP A 1 389 ? 2.051 0.130 -15.732 1.00 96.50 389 ASP A C 1
ATOM 3103 O O . ASP A 1 389 ? 2.721 1.115 -16.030 1.00 96.50 389 ASP A O 1
ATOM 3107 N N . ILE A 1 390 ? 2.038 -0.988 -16.472 1.00 97.62 390 ILE A N 1
ATOM 3108 C CA . ILE A 1 390 ? 2.849 -1.147 -17.688 1.00 97.62 390 ILE A CA 1
ATOM 3109 C C . ILE A 1 390 ? 2.507 -0.050 -18.695 1.00 97.62 390 ILE A C 1
ATOM 3111 O O . ILE A 1 390 ? 3.411 0.593 -19.223 1.00 97.62 390 ILE A O 1
ATOM 3115 N N . ALA A 1 391 ? 1.217 0.219 -18.907 1.00 96.19 391 ALA A N 1
ATOM 3116 C CA . ALA A 1 391 ? 0.744 1.287 -19.780 1.00 96.19 391 ALA A CA 1
ATOM 3117 C C . ALA A 1 391 ? 1.272 2.677 -19.378 1.00 96.19 391 ALA A C 1
ATOM 3119 O O . ALA A 1 391 ? 1.729 3.447 -20.226 1.00 96.19 391 ALA A O 1
ATOM 3120 N N . PHE A 1 392 ? 1.253 3.006 -18.082 1.00 95.06 392 PHE A N 1
ATOM 3121 C CA . PHE A 1 392 ? 1.727 4.308 -17.606 1.00 95.06 392 PHE A CA 1
ATOM 3122 C C . PHE A 1 392 ? 3.258 4.415 -17.557 1.00 95.06 392 PHE A C 1
ATOM 3124 O O . PHE A 1 392 ? 3.801 5.481 -17.846 1.00 95.06 392 PHE A O 1
ATOM 3131 N N . ILE A 1 393 ? 3.969 3.322 -17.263 1.00 96.19 393 ILE A N 1
ATOM 3132 C CA . ILE A 1 393 ? 5.433 3.233 -17.391 1.00 96.19 393 ILE A CA 1
ATOM 3133 C C . ILE A 1 393 ? 5.832 3.447 -18.859 1.00 96.19 393 ILE A C 1
ATOM 3135 O O . ILE A 1 393 ? 6.723 4.250 -19.134 1.00 96.19 393 ILE A O 1
ATOM 3139 N N . ASP A 1 394 ? 5.130 2.814 -19.803 1.00 96.06 394 ASP A N 1
ATOM 3140 C CA . ASP A 1 394 ? 5.369 2.951 -21.243 1.00 96.06 394 ASP A CA 1
ATOM 3141 C C . ASP A 1 394 ? 5.156 4.389 -21.739 1.00 96.06 394 ASP A C 1
ATOM 3143 O O . ASP A 1 394 ? 6.004 4.958 -22.437 1.00 96.06 394 ASP A O 1
ATOM 3147 N N . TYR A 1 395 ? 4.045 5.010 -21.332 1.00 93.44 395 TYR A N 1
ATOM 3148 C CA . TYR A 1 395 ? 3.775 6.426 -21.572 1.00 93.44 395 TYR A CA 1
ATOM 3149 C C . TYR A 1 395 ? 4.859 7.324 -20.951 1.00 93.44 395 TYR A C 1
ATOM 3151 O O . TYR A 1 395 ? 5.358 8.241 -21.611 1.00 93.44 395 TYR A O 1
ATOM 3159 N N . SER A 1 396 ? 5.254 7.067 -19.701 1.00 90.88 396 SER A N 1
ATOM 3160 C CA . SER A 1 396 ? 6.251 7.864 -18.979 1.00 90.88 396 SER A CA 1
ATOM 3161 C C . SER A 1 396 ? 7.623 7.801 -19.648 1.00 90.88 396 SER A C 1
ATOM 3163 O O . SER A 1 396 ? 8.229 8.832 -19.930 1.00 90.88 396 SER A O 1
ATOM 3165 N N . TRP A 1 397 ? 8.107 6.605 -19.984 1.00 92.88 397 TRP A N 1
ATOM 3166 C CA . TRP A 1 397 ? 9.406 6.415 -20.628 1.00 92.88 397 TRP A CA 1
ATOM 3167 C C . TRP A 1 397 ? 9.510 7.149 -21.971 1.00 92.88 397 TRP A C 1
ATOM 3169 O O . TRP A 1 397 ? 10.518 7.813 -22.230 1.00 92.88 397 TRP A O 1
ATOM 3179 N N . GLN A 1 398 ? 8.450 7.100 -22.784 1.00 90.94 398 GLN A N 1
ATOM 3180 C CA . GLN A 1 398 ? 8.376 7.786 -24.079 1.00 90.94 398 GLN A CA 1
ATOM 3181 C C . GLN A 1 398 ? 8.171 9.303 -23.942 1.00 90.94 398 GLN A C 1
ATOM 3183 O O . GLN A 1 398 ? 8.727 10.072 -24.721 1.00 90.94 398 GLN A O 1
ATOM 3188 N N . SER A 1 399 ? 7.431 9.759 -22.927 1.00 87.12 399 SER A N 1
ATOM 3189 C CA . SER A 1 399 ? 7.265 11.188 -22.611 1.00 87.12 399 SER A CA 1
ATOM 3190 C C . SER A 1 399 ? 8.400 11.768 -21.751 1.00 87.12 399 SER A C 1
ATOM 3192 O O . SER A 1 399 ? 8.351 12.939 -21.374 1.00 87.12 399 SER A O 1
ATOM 3194 N N . ARG A 1 400 ? 9.452 10.997 -21.439 1.00 85.88 400 ARG A N 1
ATOM 3195 C CA . ARG A 1 400 ? 10.640 11.461 -20.692 1.00 85.88 400 ARG A CA 1
ATOM 3196 C C . ARG A 1 400 ? 11.973 11.210 -21.405 1.00 85.88 400 ARG A C 1
ATOM 3198 O O . ARG A 1 400 ? 12.994 11.637 -20.881 1.00 85.88 400 ARG A O 1
ATOM 3205 N N . GLY A 1 401 ? 11.984 10.579 -22.583 1.00 88.75 401 GLY A N 1
ATOM 3206 C CA . GLY A 1 401 ? 13.220 10.355 -23.342 1.00 88.75 401 GLY A CA 1
ATOM 3207 C C . GLY A 1 401 ? 14.136 9.281 -22.745 1.00 88.75 401 GLY A C 1
ATOM 3208 O O . GLY A 1 401 ? 15.348 9.386 -22.886 1.00 88.75 401 GLY A O 1
ATOM 3209 N N . LEU A 1 402 ? 13.583 8.294 -22.025 1.00 90.06 402 LEU A N 1
ATOM 3210 C CA . LEU A 1 402 ? 14.370 7.386 -21.174 1.00 90.06 402 LEU A CA 1
ATOM 3211 C C . LEU A 1 402 ? 14.858 6.099 -21.862 1.00 90.06 402 LEU A C 1
ATOM 3213 O O . LEU A 1 402 ? 15.776 5.474 -21.348 1.00 90.06 402 LEU A O 1
ATOM 3217 N N . GLN A 1 403 ? 14.251 5.669 -22.970 1.00 93.50 403 GLN A N 1
ATOM 3218 C CA . GLN A 1 403 ? 14.487 4.341 -23.563 1.00 93.50 403 GLN A CA 1
ATOM 3219 C C . GLN A 1 403 ? 15.045 4.409 -24.989 1.00 93.50 403 GLN A C 1
ATOM 3221 O O . GLN A 1 403 ? 14.794 5.379 -25.705 1.00 93.50 403 GLN A O 1
ATOM 3226 N N . LEU A 1 404 ? 15.768 3.355 -25.393 1.00 92.94 404 LEU A N 1
ATOM 3227 C CA . LEU A 1 404 ? 16.334 3.187 -26.744 1.00 92.94 404 LEU A CA 1
ATOM 3228 C C . LEU A 1 404 ? 15.296 2.812 -27.810 1.00 92.94 404 LEU A C 1
ATOM 3230 O O . LEU A 1 404 ? 15.529 3.035 -28.991 1.00 92.94 404 LEU A O 1
ATOM 3234 N N . GLU A 1 405 ? 14.163 2.242 -27.399 1.00 92.19 405 GLU A N 1
ATOM 3235 C CA . GLU A 1 405 ? 13.078 1.826 -28.290 1.00 92.19 405 GLU A CA 1
ATOM 3236 C C . GLU A 1 405 ? 11.733 2.405 -27.819 1.00 92.19 405 GLU A C 1
ATOM 3238 O O . GLU A 1 405 ? 11.510 2.562 -26.610 1.00 92.19 405 GLU A O 1
ATOM 3243 N N . PRO A 1 406 ? 10.812 2.727 -28.743 1.00 92.00 406 PRO A N 1
ATOM 3244 C CA . PRO A 1 406 ? 9.435 3.059 -28.402 1.00 92.00 406 PRO A CA 1
ATOM 3245 C C . PRO A 1 406 ? 8.705 1.823 -27.867 1.00 92.00 406 PRO A C 1
ATOM 3247 O O . PRO A 1 406 ? 9.061 0.683 -28.162 1.00 92.00 406 PRO A O 1
ATOM 3250 N N . ASN A 1 407 ? 7.639 2.044 -27.102 1.00 94.25 407 ASN A N 1
ATOM 3251 C CA . ASN A 1 407 ? 6.809 0.981 -26.524 1.00 94.25 407 ASN A CA 1
ATOM 3252 C C . ASN A 1 407 ? 7.598 -0.066 -25.687 1.00 94.25 407 ASN A C 1
ATOM 3254 O O . ASN A 1 407 ? 7.178 -1.219 -25.566 1.00 94.25 407 ASN A O 1
ATOM 3258 N N . MET A 1 408 ? 8.768 0.298 -25.139 1.00 96.50 408 MET A N 1
ATOM 3259 C CA . MET A 1 408 ? 9.707 -0.639 -24.500 1.00 96.50 408 MET A CA 1
ATOM 3260 C C . MET A 1 408 ? 9.113 -1.375 -23.287 1.00 96.50 408 MET A C 1
ATOM 3262 O O . MET A 1 408 ? 9.510 -2.511 -23.013 1.00 96.50 408 MET A O 1
ATOM 3266 N N . ALA A 1 409 ? 8.151 -0.793 -22.562 1.00 97.56 409 ALA A N 1
ATOM 3267 C CA . ALA A 1 409 ? 7.509 -1.495 -21.450 1.00 97.56 409 ALA A CA 1
ATOM 3268 C C . ALA A 1 409 ? 6.480 -2.518 -21.962 1.00 97.56 409 ALA A C 1
ATOM 3270 O O . ALA A 1 409 ? 6.448 -3.639 -21.454 1.00 97.56 409 ALA A O 1
ATOM 3271 N N . ILE A 1 410 ? 5.739 -2.200 -23.037 1.00 97.12 410 ILE A N 1
ATOM 3272 C CA . ILE A 1 410 ? 4.898 -3.184 -23.748 1.00 97.12 410 ILE A CA 1
ATOM 3273 C C . ILE A 1 410 ? 5.764 -4.311 -24.319 1.00 97.12 410 ILE A C 1
ATOM 3275 O O . ILE A 1 410 ? 5.433 -5.481 -24.145 1.00 97.12 410 ILE A O 1
ATOM 3279 N N . LYS A 1 411 ? 6.896 -3.982 -24.956 1.00 97.19 411 LYS A N 1
ATOM 3280 C CA . LYS A 1 411 ? 7.833 -4.966 -25.521 1.00 97.19 411 LYS A CA 1
ATOM 3281 C C . LYS A 1 411 ? 8.357 -5.899 -24.433 1.00 97.19 411 LYS A C 1
ATOM 3283 O O . LYS A 1 411 ? 8.360 -7.109 -24.617 1.00 97.19 411 LYS A O 1
ATOM 3288 N N . THR A 1 412 ? 8.726 -5.349 -23.278 1.00 98.12 412 THR A N 1
ATOM 3289 C CA . THR A 1 412 ? 9.189 -6.126 -22.118 1.00 98.12 412 THR A CA 1
ATOM 3290 C C . THR A 1 412 ? 8.098 -7.047 -21.571 1.00 98.12 412 THR A C 1
ATOM 3292 O O . THR A 1 412 ? 8.364 -8.225 -21.344 1.00 98.12 412 THR A O 1
ATOM 3295 N N . PHE A 1 413 ? 6.867 -6.549 -21.413 1.00 98.38 413 PHE A N 1
ATOM 3296 C CA . PHE A 1 413 ? 5.720 -7.373 -21.022 1.00 98.38 413 PHE A CA 1
ATOM 3297 C C . PHE A 1 413 ? 5.480 -8.505 -22.025 1.00 98.38 413 PHE A C 1
ATOM 3299 O O . PHE A 1 413 ? 5.444 -9.669 -21.637 1.00 98.38 413 PHE A O 1
ATOM 3306 N N . TYR A 1 414 ? 5.392 -8.183 -23.317 1.00 98.00 414 TYR A N 1
ATOM 3307 C CA . TYR A 1 414 ? 5.153 -9.152 -24.382 1.00 98.00 414 TYR A CA 1
ATOM 3308 C C . TYR A 1 414 ? 6.239 -10.237 -24.424 1.00 98.00 414 TYR A C 1
ATOM 3310 O O . TYR A 1 414 ? 5.929 -11.426 -24.454 1.00 98.00 414 TYR A O 1
ATOM 3318 N N . GLU A 1 415 ? 7.516 -9.852 -24.371 1.00 97.69 415 GLU A N 1
ATOM 3319 C CA . GLU A 1 415 ? 8.638 -10.792 -24.420 1.00 97.69 415 GLU A CA 1
ATOM 3320 C C . GLU A 1 415 ? 8.695 -11.737 -23.211 1.00 97.69 415 GLU A C 1
ATOM 3322 O O . GLU A 1 415 ? 9.128 -12.878 -23.368 1.00 97.69 415 GLU A O 1
ATOM 3327 N N . ILE A 1 416 ? 8.246 -11.305 -22.029 1.00 98.25 416 ILE A N 1
ATOM 3328 C CA . ILE A 1 416 ? 8.235 -12.134 -20.815 1.00 98.25 416 ILE A CA 1
ATOM 3329 C C . ILE A 1 416 ? 6.957 -12.984 -20.747 1.00 98.25 416 ILE A C 1
ATOM 3331 O O . ILE A 1 416 ? 7.039 -14.208 -20.629 1.00 98.25 416 ILE A O 1
ATOM 3335 N N . VAL A 1 417 ? 5.781 -12.364 -20.860 1.00 96.94 417 VAL A N 1
ATOM 3336 C CA . VAL A 1 417 ? 4.473 -13.017 -20.666 1.00 96.94 417 VAL A CA 1
ATOM 3337 C C . VAL A 1 417 ? 4.106 -13.925 -21.844 1.00 96.94 417 VAL A C 1
ATOM 3339 O O . VAL A 1 417 ? 3.651 -15.044 -21.626 1.00 96.94 417 VAL A O 1
ATOM 3342 N N . TYR A 1 418 ? 4.357 -13.494 -23.086 1.00 96.69 418 TYR A N 1
ATOM 3343 C CA . TYR A 1 418 ? 4.043 -14.271 -24.297 1.00 96.69 418 TYR A CA 1
ATOM 3344 C C . TYR A 1 418 ? 5.267 -14.873 -24.992 1.00 96.69 418 TYR A C 1
ATOM 3346 O O . TYR A 1 418 ? 5.147 -15.900 -25.656 1.00 96.69 418 TYR A O 1
ATOM 3354 N N . GLY A 1 419 ? 6.435 -14.237 -24.874 1.00 95.56 419 GLY A N 1
ATOM 3355 C CA . GLY A 1 419 ? 7.683 -14.683 -25.503 1.00 95.56 419 GLY A CA 1
ATOM 3356 C C . GLY A 1 419 ? 8.531 -15.639 -24.658 1.00 95.56 419 GLY A C 1
ATOM 3357 O O . GLY A 1 419 ? 9.560 -16.107 -25.139 1.00 95.56 419 GLY A O 1
ATOM 3358 N N . GLY A 1 420 ? 8.146 -15.909 -23.406 1.00 95.81 420 GLY A N 1
ATOM 3359 C CA . GLY A 1 420 ? 8.857 -16.832 -22.513 1.00 95.81 420 GLY A CA 1
ATOM 3360 C C . GLY A 1 420 ? 10.230 -16.355 -22.018 1.00 95.81 420 GLY A C 1
ATOM 3361 O O . GLY A 1 420 ? 10.905 -17.107 -21.316 1.00 95.81 420 GLY A O 1
ATOM 3362 N N . LYS A 1 421 ? 10.669 -15.124 -22.329 1.00 97.75 421 LYS A N 1
ATOM 3363 C CA . LYS A 1 421 ? 11.944 -14.597 -21.816 1.00 97.75 421 LYS A CA 1
ATOM 3364 C C . LYS A 1 421 ? 11.886 -14.451 -20.295 1.00 97.75 421 LYS A C 1
ATOM 3366 O O . LYS A 1 421 ? 10.870 -14.048 -19.731 1.00 97.75 421 LYS A O 1
ATOM 3371 N N . ARG A 1 422 ? 12.990 -14.743 -19.615 1.00 97.25 422 ARG A N 1
ATOM 3372 C CA . ARG A 1 422 ? 13.154 -14.551 -18.168 1.00 97.25 422 ARG A CA 1
ATOM 3373 C C . ARG A 1 422 ? 14.434 -13.747 -17.945 1.00 97.25 422 ARG A C 1
ATOM 3375 O O . ARG A 1 422 ? 15.414 -13.943 -18.659 1.00 97.25 422 ARG A O 1
ATOM 3382 N N . TYR A 1 423 ? 14.400 -12.828 -16.989 1.00 95.75 423 TYR A N 1
ATOM 3383 C CA . TYR A 1 423 ? 15.513 -11.957 -16.627 1.00 95.75 423 TYR A CA 1
ATOM 3384 C C . TYR A 1 423 ? 15.851 -12.165 -15.155 1.00 95.75 423 TYR A C 1
ATOM 3386 O O . TYR A 1 423 ? 15.192 -11.628 -14.265 1.00 95.75 423 TYR A O 1
ATOM 3394 N N . ASP A 1 424 ? 16.862 -12.993 -14.916 1.00 93.00 424 ASP A N 1
ATOM 3395 C CA . ASP A 1 424 ? 17.370 -13.281 -13.582 1.00 93.00 424 ASP A CA 1
ATOM 3396 C C . ASP A 1 424 ? 18.178 -12.116 -12.999 1.00 93.00 424 ASP A C 1
ATOM 3398 O O . ASP A 1 424 ? 18.773 -11.310 -13.719 1.00 93.00 424 ASP A O 1
ATOM 3402 N N . ILE A 1 425 ? 18.200 -12.037 -11.668 1.00 89.88 425 ILE A N 1
ATOM 3403 C CA . ILE A 1 425 ? 18.972 -11.032 -10.934 1.00 89.88 425 ILE A CA 1
ATOM 3404 C C . ILE A 1 425 ? 20.472 -11.301 -11.165 1.00 89.88 425 ILE A C 1
ATOM 3406 O O . ILE A 1 425 ? 20.923 -12.420 -10.909 1.00 89.88 425 ILE A O 1
ATOM 3410 N N . PRO A 1 426 ? 21.270 -10.310 -11.614 1.00 82.44 426 PRO A N 1
ATOM 3411 C CA . PRO A 1 426 ? 22.688 -10.517 -11.887 1.00 82.44 426 PRO A CA 1
ATOM 3412 C C . PRO A 1 426 ? 23.473 -11.035 -10.676 1.00 82.44 426 PRO A C 1
ATOM 3414 O O . PRO A 1 426 ? 23.337 -10.531 -9.555 1.00 82.44 426 PRO A O 1
ATOM 3417 N N . ALA A 1 427 ? 24.362 -12.004 -10.913 1.00 74.75 427 ALA A N 1
ATOM 3418 C CA . ALA A 1 427 ? 25.310 -12.471 -9.908 1.00 74.75 427 ALA A CA 1
ATOM 3419 C C . ALA A 1 427 ? 26.163 -11.294 -9.396 1.00 74.75 427 ALA A C 1
ATOM 3421 O O . ALA A 1 427 ? 26.693 -10.510 -10.178 1.00 74.75 427 ALA A O 1
ATOM 3422 N N . GLY A 1 428 ? 26.263 -11.140 -8.072 1.00 71.06 428 GLY A N 1
ATOM 3423 C CA . GLY A 1 428 ? 26.903 -9.972 -7.450 1.00 71.06 428 GLY A CA 1
ATOM 3424 C C . GLY A 1 428 ? 26.008 -8.729 -7.306 1.00 71.06 428 GLY A C 1
ATOM 3425 O O . GLY A 1 428 ? 26.443 -7.759 -6.689 1.00 71.06 428 GLY A O 1
ATOM 3426 N N . TYR A 1 429 ? 24.752 -8.771 -7.773 1.00 75.25 429 TYR A N 1
ATOM 3427 C CA . TYR A 1 429 ? 23.693 -7.743 -7.672 1.00 75.25 429 TYR A CA 1
ATOM 3428 C C . TYR A 1 429 ? 23.957 -6.405 -8.385 1.00 75.25 429 TYR A C 1
ATOM 3430 O O . TYR A 1 429 ? 23.033 -5.825 -8.952 1.00 75.25 429 TYR A O 1
ATOM 3438 N N . LYS A 1 430 ? 25.181 -5.879 -8.337 1.00 73.38 430 LYS A N 1
ATOM 3439 C CA . LYS A 1 430 ? 25.536 -4.554 -8.859 1.00 73.38 430 LYS A CA 1
ATOM 3440 C C . LYS A 1 430 ? 25.570 -4.550 -10.382 1.00 73.38 430 LYS A C 1
ATOM 3442 O O . LYS A 1 430 ? 26.265 -5.359 -10.988 1.00 73.38 430 LYS A O 1
ATOM 3447 N N . ARG A 1 431 ? 24.880 -3.583 -10.988 1.00 74.75 431 ARG A N 1
ATOM 3448 C CA . ARG A 1 431 ? 24.921 -3.316 -12.432 1.00 74.75 431 ARG A CA 1
ATOM 3449 C C . ARG A 1 431 ? 26.279 -2.755 -12.876 1.00 74.75 431 ARG A C 1
ATOM 3451 O O . ARG A 1 431 ? 26.681 -2.989 -14.009 1.00 74.75 431 ARG A O 1
ATOM 3458 N N . ASN A 1 432 ? 27.000 -2.070 -11.981 1.00 71.62 432 ASN A N 1
ATOM 3459 C CA . ASN A 1 432 ? 28.325 -1.499 -12.236 1.00 71.62 432 ASN A CA 1
ATOM 3460 C C . ASN A 1 432 ? 29.311 -1.938 -11.131 1.00 71.62 432 ASN A C 1
ATOM 3462 O O . ASN A 1 432 ? 29.007 -1.844 -9.941 1.00 71.62 432 ASN A O 1
ATOM 3466 N N . GLY A 1 433 ? 30.487 -2.447 -11.509 1.00 60.69 433 GLY A N 1
ATOM 3467 C CA . GLY A 1 433 ? 31.480 -2.995 -10.572 1.00 60.69 433 GLY A CA 1
ATOM 3468 C C . GLY A 1 433 ? 32.578 -2.000 -10.175 1.00 60.69 433 GLY A C 1
ATOM 3469 O O . GLY A 1 433 ? 33.029 -1.228 -11.011 1.00 60.69 433 GLY A O 1
ATOM 3470 N N . ASN A 1 434 ? 33.031 -2.058 -8.914 1.00 54.22 434 ASN A N 1
ATOM 3471 C CA . ASN A 1 434 ? 34.236 -1.400 -8.367 1.00 54.22 434 ASN A CA 1
ATOM 3472 C C . ASN A 1 434 ? 34.548 0.027 -8.875 1.00 54.22 434 ASN A C 1
ATOM 3474 O O . ASN A 1 434 ? 35.686 0.343 -9.221 1.00 54.22 434 ASN A O 1
ATOM 3478 N N . LEU A 1 435 ? 33.550 0.913 -8.851 1.00 55.28 435 LEU A N 1
ATOM 3479 C CA . LEU A 1 435 ? 33.714 2.344 -9.122 1.00 55.28 435 LEU A CA 1
ATOM 3480 C C . LEU A 1 435 ? 33.560 3.154 -7.817 1.00 55.28 435 LEU A C 1
ATOM 3482 O O . LEU A 1 435 ? 32.720 2.806 -6.984 1.00 55.28 435 LEU A O 1
ATOM 3486 N N . PRO A 1 436 ? 34.365 4.213 -7.594 1.00 53.50 436 PRO A N 1
ATOM 3487 C CA . PRO A 1 436 ? 34.327 4.988 -6.353 1.00 53.50 436 PRO A CA 1
ATOM 3488 C C . PRO A 1 436 ? 33.021 5.786 -6.216 1.00 53.50 436 PRO A C 1
ATOM 3490 O O . PRO A 1 436 ? 32.549 6.373 -7.190 1.00 53.50 436 PRO A O 1
ATOM 3493 N N . GLU A 1 437 ? 32.472 5.859 -4.997 1.00 52.41 437 GLU A N 1
ATOM 3494 C CA . GLU A 1 437 ? 31.213 6.558 -4.684 1.00 52.41 437 GLU A CA 1
ATOM 3495 C C . GLU A 1 437 ? 31.303 8.067 -5.007 1.00 52.41 437 GLU A C 1
ATOM 3497 O O . GLU A 1 437 ? 31.794 8.879 -4.220 1.00 52.41 437 GLU A O 1
ATOM 3502 N N . GLN A 1 438 ? 30.811 8.463 -6.184 1.00 52.81 438 GLN A N 1
ATOM 3503 C CA . GLN A 1 438 ? 30.735 9.861 -6.614 1.00 52.81 438 GLN A CA 1
ATOM 3504 C C . GLN A 1 438 ? 29.574 10.560 -5.891 1.00 52.81 438 GLN A C 1
ATOM 3506 O O . GLN A 1 438 ? 28.449 10.547 -6.385 1.00 52.81 438 GLN A O 1
ATOM 3511 N N . LYS A 1 439 ? 29.822 11.175 -4.725 1.00 51.50 439 LYS A N 1
ATOM 3512 C CA . LYS A 1 439 ? 28.778 11.894 -3.965 1.00 51.50 439 LYS A CA 1
ATOM 3513 C C . LYS A 1 439 ? 28.225 13.078 -4.782 1.00 51.50 439 LYS A C 1
ATOM 3515 O O . LYS A 1 439 ? 28.933 14.075 -4.938 1.00 51.50 439 LYS A O 1
ATOM 3520 N N . PRO A 1 440 ? 26.977 13.019 -5.301 1.00 51.22 440 PRO A N 1
ATOM 3521 C CA . PRO A 1 440 ? 26.594 13.863 -6.441 1.00 51.22 440 PRO A CA 1
ATOM 3522 C C . PRO A 1 440 ? 26.440 15.364 -6.154 1.00 51.22 440 PRO A C 1
ATOM 3524 O O . PRO A 1 440 ? 26.409 16.166 -7.084 1.00 51.22 440 PRO A O 1
ATOM 3527 N N . ALA A 1 441 ? 26.326 15.757 -4.882 1.00 50.09 441 ALA A N 1
ATOM 3528 C CA . ALA A 1 441 ? 26.079 17.142 -4.477 1.00 50.09 441 ALA A CA 1
ATOM 3529 C C . ALA A 1 441 ? 27.254 18.100 -4.768 1.00 50.09 441 ALA A C 1
ATOM 3531 O O . ALA A 1 441 ? 27.038 19.300 -4.914 1.00 50.09 441 ALA A O 1
ATOM 3532 N N . ASN A 1 442 ? 28.480 17.580 -4.887 1.00 49.12 442 ASN A N 1
ATOM 3533 C CA . ASN A 1 442 ? 29.700 18.394 -4.974 1.00 49.12 442 ASN A CA 1
ATOM 3534 C C . ASN A 1 442 ? 30.146 18.692 -6.421 1.00 49.12 442 ASN A C 1
ATOM 3536 O O . ASN A 1 442 ? 31.224 19.243 -6.623 1.00 49.12 442 ASN A O 1
ATOM 3540 N N . LEU A 1 443 ? 29.363 18.286 -7.426 1.00 57.69 443 LEU A N 1
ATOM 3541 C CA . LEU A 1 443 ? 29.806 18.184 -8.827 1.00 57.69 443 LEU A CA 1
ATOM 3542 C C . LEU A 1 443 ? 29.069 19.138 -9.795 1.00 57.69 443 LEU A C 1
ATOM 3544 O O . LEU A 1 443 ? 29.197 19.017 -11.010 1.00 57.69 443 LEU A O 1
ATOM 3548 N N . GLY A 1 444 ? 28.340 20.124 -9.263 1.00 68.81 444 GLY A N 1
ATOM 3549 C CA . GLY A 1 444 ? 27.836 21.275 -10.023 1.00 68.81 444 GLY A CA 1
ATOM 3550 C C . GLY A 1 444 ? 26.667 20.984 -10.975 1.00 68.81 444 GLY A C 1
ATOM 3551 O O . GLY A 1 444 ? 25.775 20.188 -10.672 1.00 68.81 444 GLY A O 1
ATOM 3552 N N . ASN A 1 445 ? 26.659 21.682 -12.115 1.00 72.69 445 ASN A N 1
ATOM 3553 C CA . ASN A 1 445 ? 25.657 21.566 -13.176 1.00 72.69 445 ASN A CA 1
ATOM 3554 C C . ASN A 1 445 ? 26.308 21.086 -14.479 1.00 72.69 445 ASN A C 1
ATOM 3556 O O . ASN A 1 445 ? 27.402 21.515 -14.832 1.00 72.69 445 ASN A O 1
ATOM 3560 N N . ILE A 1 446 ? 25.582 20.249 -15.210 1.00 73.12 446 ILE A N 1
ATOM 3561 C CA . ILE A 1 446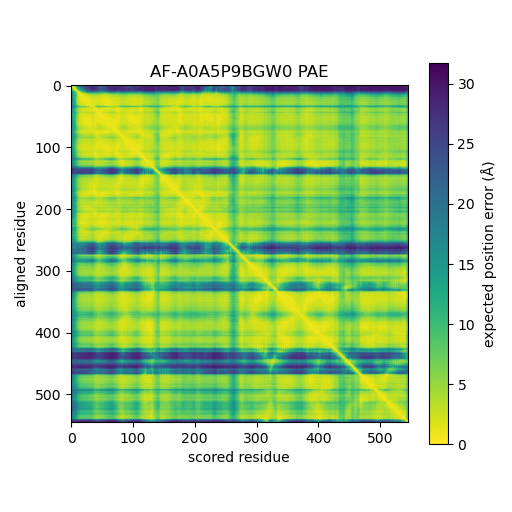 ? 25.898 19.759 -16.551 1.00 73.12 446 ILE A CA 1
ATOM 3562 C C . ILE A 1 446 ? 25.144 20.629 -17.564 1.00 73.12 446 ILE A C 1
ATOM 3564 O O . ILE A 1 446 ? 23.999 21.004 -17.300 1.00 73.12 446 ILE A O 1
ATOM 3568 N N . PHE A 1 447 ? 25.769 20.941 -18.701 1.00 78.69 447 PHE A N 1
ATOM 3569 C CA . PHE A 1 447 ? 25.206 21.757 -19.782 1.00 78.69 447 PHE A CA 1
ATOM 3570 C C . PHE A 1 447 ? 25.040 20.944 -21.074 1.00 78.69 447 PHE A C 1
ATOM 3572 O O . PHE A 1 447 ? 25.895 20.129 -21.412 1.00 78.69 447 PHE A O 1
ATOM 3579 N N . PHE A 1 448 ? 23.954 21.197 -21.803 1.00 76.38 448 PHE A N 1
ATOM 3580 C CA . PHE A 1 448 ? 23.591 20.533 -23.054 1.00 76.38 448 PHE A CA 1
ATOM 3581 C C . PHE A 1 448 ? 23.393 21.587 -24.159 1.00 76.38 448 PHE A C 1
ATOM 3583 O O . PHE A 1 448 ? 22.298 22.148 -24.256 1.00 76.38 448 PHE A O 1
ATOM 3590 N N . PRO A 1 449 ? 24.407 21.873 -25.000 1.00 71.25 449 PRO A N 1
ATOM 3591 C CA . PRO A 1 449 ? 24.315 22.934 -26.008 1.00 71.25 449 PRO A CA 1
ATOM 3592 C C . PRO A 1 449 ? 23.213 22.679 -27.047 1.00 71.25 449 PRO A C 1
ATOM 3594 O O . PRO A 1 449 ? 22.555 23.618 -27.487 1.00 71.25 449 PRO A O 1
ATOM 3597 N N . ASP A 1 450 ? 22.955 21.415 -27.393 1.00 72.12 450 ASP A N 1
ATOM 3598 C CA . ASP A 1 450 ? 21.972 21.037 -28.417 1.00 72.12 450 ASP A CA 1
ATOM 3599 C C . ASP A 1 450 ? 20.516 21.017 -27.909 1.00 72.12 450 ASP A C 1
ATOM 3601 O O . ASP A 1 450 ? 19.577 20.892 -28.706 1.00 72.12 450 ASP A O 1
ATOM 3605 N N . LEU A 1 451 ? 20.286 21.142 -26.593 1.00 72.81 451 LEU A N 1
ATOM 3606 C CA . LEU A 1 451 ? 18.939 21.287 -26.032 1.00 72.81 451 LEU A CA 1
ATOM 3607 C C . LEU A 1 451 ? 18.445 22.725 -26.218 1.00 72.81 451 LEU A C 1
ATOM 3609 O O . LEU A 1 451 ? 18.518 23.557 -25.317 1.00 72.81 451 LEU A O 1
ATOM 3613 N N . ASN A 1 452 ? 17.892 22.998 -27.400 1.00 64.25 452 ASN A N 1
ATOM 3614 C CA . ASN A 1 452 ? 17.225 24.262 -27.695 1.00 64.25 452 ASN A CA 1
ATOM 3615 C C . ASN A 1 452 ? 16.056 24.520 -26.718 1.00 64.25 452 ASN A C 1
ATOM 3617 O O . ASN A 1 452 ? 15.078 23.767 -26.703 1.00 64.25 452 ASN A O 1
ATOM 3621 N N . THR A 1 453 ? 16.171 25.600 -25.941 1.00 65.38 453 THR A N 1
ATOM 3622 C CA . THR A 1 453 ? 15.178 26.117 -24.978 1.00 65.38 453 THR A CA 1
ATOM 3623 C C . THR A 1 453 ? 14.437 27.358 -25.489 1.00 65.38 453 THR A C 1
ATOM 3625 O O . THR A 1 453 ? 13.639 27.953 -24.766 1.00 65.38 453 THR A O 1
ATOM 3628 N N . ASN A 1 454 ? 14.686 27.792 -26.728 1.00 55.91 454 ASN A N 1
ATOM 3629 C CA . ASN A 1 454 ? 13.874 28.841 -27.342 1.00 55.91 454 ASN A CA 1
ATOM 3630 C C . ASN A 1 454 ? 12.442 28.310 -27.570 1.00 55.91 454 ASN A C 1
ATOM 3632 O O . ASN A 1 454 ? 12.251 27.120 -27.820 1.00 55.91 454 ASN A O 1
ATOM 3636 N N . ASP A 1 455 ? 11.443 29.183 -27.415 1.00 52.09 455 ASP A N 1
ATOM 3637 C CA . ASP A 1 455 ? 10.001 28.876 -27.293 1.00 52.09 455 ASP A CA 1
ATOM 3638 C C . ASP A 1 455 ? 9.555 28.023 -26.082 1.00 52.09 455 ASP A C 1
ATOM 3640 O O . ASP A 1 455 ? 8.349 27.874 -25.852 1.00 52.09 455 ASP A O 1
ATOM 3644 N N . THR A 1 456 ? 10.455 27.535 -25.217 1.00 53.62 456 THR A N 1
ATOM 3645 C CA . THR A 1 456 ? 10.036 26.877 -23.967 1.00 53.62 456 THR A CA 1
ATOM 3646 C C . THR A 1 456 ? 9.862 27.878 -22.826 1.00 53.62 456 THR A C 1
ATOM 3648 O O . THR A 1 456 ? 10.732 28.028 -21.972 1.00 53.62 456 THR A O 1
ATOM 3651 N N . THR A 1 457 ? 8.685 28.511 -22.762 1.00 53.53 457 THR A N 1
ATOM 3652 C CA . THR A 1 457 ? 8.145 29.043 -21.492 1.00 53.53 457 THR A CA 1
ATOM 3653 C C . THR A 1 457 ? 8.238 27.962 -20.410 1.00 53.53 457 THR A C 1
ATOM 3655 O O . THR A 1 457 ? 7.920 26.813 -20.734 1.00 53.53 457 THR A O 1
ATOM 3658 N N . GLU A 1 458 ? 8.575 28.315 -19.166 1.00 56.53 458 GLU A N 1
ATOM 3659 C CA . GLU A 1 458 ? 8.777 27.368 -18.055 1.00 56.53 458 GLU A CA 1
ATOM 3660 C C . GLU A 1 458 ? 7.755 26.216 -18.051 1.00 56.53 458 GLU A C 1
ATOM 3662 O O . GLU A 1 458 ? 6.557 26.410 -17.829 1.00 56.53 458 GLU A O 1
ATOM 3667 N N . ILE A 1 459 ? 8.225 24.994 -18.337 1.00 59.66 459 ILE A N 1
ATOM 3668 C CA . ILE A 1 459 ? 7.376 23.794 -18.342 1.00 59.66 459 ILE A CA 1
ATOM 3669 C C . ILE A 1 459 ? 7.284 23.262 -16.910 1.00 59.66 459 ILE A C 1
ATOM 3671 O O . ILE A 1 459 ? 7.827 22.206 -16.577 1.00 59.66 459 ILE A O 1
ATOM 3675 N N . THR A 1 460 ? 6.590 24.020 -16.064 1.00 56.75 460 THR A N 1
ATOM 3676 C CA . THR A 1 460 ? 6.249 23.632 -14.694 1.00 56.75 460 THR A CA 1
ATOM 3677 C C . THR A 1 460 ? 5.101 22.631 -14.738 1.00 56.75 460 THR A C 1
ATOM 3679 O O . THR A 1 460 ? 3.919 22.981 -14.713 1.00 56.75 460 THR A O 1
ATOM 3682 N N . LEU A 1 461 ? 5.464 21.359 -14.875 1.00 59.56 461 LEU A N 1
ATOM 3683 C CA . LEU A 1 461 ? 4.560 20.245 -14.610 1.00 59.56 461 LEU A CA 1
ATOM 3684 C C . LEU A 1 461 ? 4.400 20.097 -13.100 1.00 59.56 461 LEU A C 1
ATOM 3686 O O . LEU A 1 461 ? 5.351 20.316 -12.354 1.00 59.56 461 LEU A O 1
ATOM 3690 N N . ASP A 1 462 ? 3.211 19.696 -12.667 1.00 56.41 462 ASP A N 1
ATOM 3691 C CA . ASP A 1 462 ? 3.008 19.300 -11.280 1.00 56.41 462 ASP A CA 1
ATOM 3692 C C . ASP A 1 462 ? 3.719 17.958 -11.027 1.00 56.41 462 ASP A C 1
ATOM 3694 O O . ASP A 1 462 ? 3.342 16.924 -11.589 1.00 56.41 462 ASP A O 1
ATOM 3698 N N . GLU A 1 463 ? 4.793 17.989 -10.233 1.00 52.50 463 GLU A N 1
ATOM 3699 C CA . GLU A 1 463 ? 5.511 16.788 -9.792 1.00 52.50 463 GLU A CA 1
ATOM 3700 C C . GLU A 1 463 ? 4.795 16.098 -8.606 1.00 52.50 463 GLU A C 1
ATOM 3702 O O . GLU A 1 463 ? 5.087 14.934 -8.307 1.00 52.50 463 GLU A O 1
ATOM 3707 N N . GLU A 1 464 ? 3.771 16.728 -8.003 1.00 52.19 464 GLU A N 1
ATOM 3708 C CA . GLU A 1 464 ? 2.778 16.070 -7.139 1.00 52.19 464 GLU A CA 1
ATOM 3709 C C . GLU A 1 464 ? 1.763 15.280 -7.992 1.00 52.19 464 GLU A C 1
ATOM 3711 O O . GLU A 1 464 ? 0.558 15.542 -8.020 1.00 52.19 464 GLU A O 1
ATOM 3716 N N . LEU A 1 465 ? 2.266 14.232 -8.659 1.00 54.25 465 LEU A N 1
ATOM 3717 C CA . LEU A 1 465 ? 1.543 13.293 -9.541 1.00 54.25 465 LEU A CA 1
ATOM 3718 C C . LEU A 1 465 ? 0.232 12.714 -8.974 1.00 54.25 465 LEU A C 1
ATOM 3720 O O . LEU A 1 465 ? -0.552 12.109 -9.705 1.00 54.25 465 LEU A O 1
ATOM 3724 N N . GLU A 1 466 ? -0.019 12.879 -7.680 1.00 49.97 466 GLU A N 1
ATOM 3725 C CA . GLU A 1 466 ? -1.254 12.486 -7.011 1.00 49.97 466 GLU A CA 1
ATOM 3726 C C . GLU A 1 466 ? -2.497 13.186 -7.581 1.00 49.97 466 GLU A C 1
ATOM 3728 O O . GLU A 1 466 ? -3.593 12.623 -7.543 1.00 49.97 466 GLU A O 1
ATOM 3733 N N . ARG A 1 467 ? -2.360 14.414 -8.103 1.00 55.41 467 ARG A N 1
ATOM 3734 C CA . ARG A 1 467 ? -3.505 15.289 -8.400 1.00 55.41 467 ARG A CA 1
ATOM 3735 C C . ARG A 1 467 ? -3.900 15.309 -9.875 1.00 55.41 467 ARG A C 1
ATOM 3737 O O . ARG A 1 467 ? -3.566 16.211 -10.637 1.00 55.41 467 ARG A O 1
ATOM 3744 N N . GLY A 1 468 ? -4.764 14.361 -10.234 1.00 70.62 468 GLY A N 1
ATOM 3745 C CA . GLY A 1 468 ? -5.665 14.502 -11.385 1.00 70.62 468 GLY A CA 1
ATOM 3746 C C . GLY A 1 468 ? -5.309 13.711 -12.641 1.00 70.62 468 GLY A C 1
ATOM 3747 O O . GLY A 1 468 ? -5.970 13.909 -13.657 1.00 70.62 468 GLY A O 1
ATOM 3748 N N . TRP A 1 469 ? -4.323 12.809 -12.593 1.00 86.00 469 TRP A N 1
ATOM 3749 C CA . TRP A 1 469 ? -4.253 11.728 -13.579 1.00 86.00 469 TRP A CA 1
ATOM 3750 C C . TRP A 1 469 ? -5.460 10.805 -13.394 1.00 86.00 469 TRP A C 1
ATOM 3752 O O . TRP A 1 469 ? -5.688 10.278 -12.304 1.00 86.00 469 TRP A O 1
ATOM 3762 N N . GLN A 1 470 ? -6.230 10.626 -14.461 1.00 88.44 470 GLN A N 1
ATOM 3763 C CA . GLN A 1 470 ? -7.369 9.721 -14.530 1.00 88.44 470 GLN A CA 1
ATOM 3764 C C . GLN A 1 470 ? -7.008 8.517 -15.401 1.00 88.44 470 GLN A C 1
ATOM 3766 O O . GLN A 1 470 ? -6.281 8.634 -16.387 1.00 88.44 470 GLN A O 1
ATOM 3771 N N . PHE A 1 471 ? -7.526 7.356 -15.021 1.00 91.12 471 PHE A N 1
ATOM 3772 C CA . PHE A 1 471 ? -7.279 6.083 -15.685 1.00 91.12 471 PHE A CA 1
ATOM 3773 C C . PHE A 1 471 ? -8.625 5.441 -16.018 1.00 91.12 471 PHE A C 1
ATOM 3775 O O . PHE A 1 471 ? -9.592 5.625 -15.275 1.00 91.12 471 PHE A O 1
ATOM 3782 N N . ALA A 1 472 ? -8.686 4.695 -17.118 1.00 93.75 472 ALA A N 1
ATOM 3783 C CA . ALA A 1 472 ? -9.815 3.813 -17.395 1.00 93.75 472 ALA A CA 1
ATOM 3784 C C . ALA A 1 472 ? -9.939 2.701 -16.324 1.00 93.75 472 ALA A C 1
ATOM 3786 O O . ALA A 1 472 ? -8.976 2.461 -15.586 1.00 93.75 472 ALA A O 1
ATOM 3787 N N . PRO A 1 473 ? -11.097 2.017 -16.243 1.00 94.00 473 PRO A N 1
ATOM 3788 C CA . PRO A 1 473 ? -11.254 0.817 -15.425 1.00 94.00 473 PRO A CA 1
ATOM 3789 C C . PRO A 1 473 ? -10.206 -0.255 -15.759 1.00 94.00 473 PRO A C 1
ATOM 3791 O O . PRO A 1 473 ? -9.726 -0.346 -16.894 1.00 94.00 473 PRO A O 1
ATOM 3794 N N . ASP A 1 474 ? -9.823 -1.048 -14.763 1.00 93.12 474 ASP A N 1
ATOM 3795 C CA . ASP A 1 474 ? -8.704 -1.991 -14.849 1.00 93.12 474 ASP A CA 1
ATOM 3796 C C . ASP A 1 474 ? -8.965 -3.076 -15.910 1.00 93.12 474 ASP A C 1
ATOM 3798 O O . ASP A 1 474 ? -8.054 -3.428 -16.665 1.00 93.12 474 ASP A O 1
ATOM 3802 N N . GLU A 1 475 ? -10.229 -3.470 -16.093 1.00 96.19 475 GLU A N 1
ATOM 3803 C CA . GLU A 1 475 ? -10.688 -4.434 -17.099 1.00 96.19 475 GLU A CA 1
ATOM 3804 C C . GLU A 1 475 ? -10.375 -3.969 -18.533 1.00 96.19 475 GLU A C 1
ATOM 3806 O O . GLU A 1 475 ? -10.153 -4.786 -19.427 1.00 96.19 475 GLU A O 1
ATOM 3811 N N . HIS A 1 476 ? -10.315 -2.652 -18.783 1.00 96.19 476 HIS A N 1
ATOM 3812 C CA . HIS A 1 476 ? -9.948 -2.113 -20.098 1.00 96.19 476 HIS A CA 1
ATOM 3813 C C . HIS A 1 476 ? -8.460 -2.349 -20.400 1.00 96.19 476 HIS A C 1
ATOM 3815 O O . HIS A 1 476 ? -8.096 -2.654 -21.538 1.00 96.19 476 HIS A O 1
ATOM 3821 N N . PHE A 1 477 ? -7.595 -2.231 -19.387 1.00 96.44 477 PHE A N 1
ATOM 3822 C CA . PHE A 1 477 ? -6.173 -2.537 -19.529 1.00 96.44 477 PHE A CA 1
ATOM 3823 C C . PHE A 1 477 ? -5.942 -4.050 -19.603 1.00 96.44 477 PHE A C 1
ATOM 3825 O O . PHE A 1 477 ? -5.151 -4.502 -20.424 1.00 96.44 477 PHE A O 1
ATOM 3832 N N . GLU A 1 478 ? -6.653 -4.849 -18.812 1.00 96.06 478 GLU A N 1
ATOM 3833 C CA . GLU A 1 478 ? -6.586 -6.317 -18.861 1.00 96.06 478 GLU A CA 1
ATOM 3834 C C . GLU A 1 478 ? -7.051 -6.866 -20.220 1.00 96.06 478 GLU A C 1
ATOM 3836 O O . GLU A 1 478 ? -6.380 -7.712 -20.813 1.00 96.06 478 GLU A O 1
ATOM 3841 N N . SER A 1 479 ? -8.133 -6.319 -20.783 1.00 96.00 479 SER A N 1
ATOM 3842 C CA . SER A 1 479 ? -8.615 -6.632 -22.137 1.00 96.00 479 SER A CA 1
ATOM 3843 C C . SER A 1 479 ? -7.597 -6.257 -23.225 1.00 96.00 479 SER A C 1
ATOM 3845 O O . SER A 1 479 ? -7.337 -7.038 -24.141 1.00 96.00 479 SER A O 1
ATOM 3847 N N . MET A 1 480 ? -6.933 -5.100 -23.101 1.00 94.94 480 MET A N 1
ATOM 3848 C CA . MET A 1 480 ? -5.849 -4.723 -24.015 1.00 94.94 480 MET A CA 1
ATOM 3849 C C . MET A 1 480 ? -4.647 -5.674 -23.912 1.00 94.94 480 MET A C 1
ATOM 3851 O O . MET A 1 480 ? -4.130 -6.117 -24.936 1.00 94.94 480 MET A O 1
ATOM 3855 N N . PHE A 1 481 ? -4.179 -5.968 -22.697 1.00 96.75 481 PHE A N 1
ATOM 3856 C CA . PHE A 1 481 ? -2.939 -6.720 -22.482 1.00 96.75 481 PHE A CA 1
ATOM 3857 C C . PHE A 1 481 ? -3.100 -8.231 -22.661 1.00 96.75 481 PHE A C 1
ATOM 3859 O O . PHE A 1 481 ? -2.110 -8.889 -22.963 1.00 96.75 481 PHE A O 1
ATOM 3866 N N . SER A 1 482 ? -4.321 -8.766 -22.551 1.00 96.50 482 SER A N 1
ATOM 3867 C CA . SER A 1 482 ? -4.647 -10.148 -22.931 1.00 96.50 482 SER A CA 1
ATOM 3868 C C . SER A 1 482 ? -4.728 -10.353 -24.454 1.00 96.50 482 SER A C 1
ATOM 3870 O O . SER A 1 482 ? -4.531 -11.469 -24.945 1.00 96.50 482 SER A O 1
ATOM 3872 N N . ASN A 1 483 ? -4.959 -9.287 -25.231 1.00 96.44 483 ASN A N 1
ATOM 3873 C CA . ASN A 1 483 ? -5.013 -9.345 -26.690 1.00 96.44 483 ASN A CA 1
ATOM 3874 C C . ASN A 1 483 ? -3.605 -9.311 -27.317 1.00 96.44 483 ASN A C 1
ATOM 3876 O O . ASN A 1 483 ? -3.099 -8.267 -27.736 1.00 96.44 483 ASN A O 1
ATOM 3880 N N . LYS A 1 484 ? -2.987 -10.492 -27.436 1.00 95.75 484 LYS A N 1
ATOM 3881 C CA . LYS A 1 484 ? -1.649 -10.678 -28.027 1.00 95.75 484 LYS A CA 1
ATOM 3882 C C . LYS A 1 484 ? -1.479 -9.999 -29.395 1.00 95.75 484 LYS A C 1
ATOM 3884 O O . LYS A 1 484 ? -0.474 -9.329 -29.606 1.00 95.75 484 LYS A O 1
ATOM 3889 N N . ALA A 1 485 ? -2.457 -10.126 -30.297 1.00 96.00 485 ALA A N 1
ATOM 3890 C CA . ALA A 1 485 ? -2.383 -9.560 -31.648 1.00 96.00 485 ALA A CA 1
ATOM 3891 C C . ALA A 1 485 ? -2.442 -8.019 -31.652 1.00 96.00 485 ALA A C 1
ATOM 3893 O O . ALA A 1 485 ? -1.779 -7.371 -32.463 1.00 96.00 485 ALA A O 1
ATOM 3894 N N . LEU A 1 486 ? -3.188 -7.419 -30.717 1.00 94.19 486 LEU A N 1
ATOM 3895 C CA . LEU A 1 486 ? -3.189 -5.970 -30.506 1.00 94.19 486 LEU A CA 1
ATOM 3896 C C . LEU A 1 486 ? -1.831 -5.484 -29.982 1.00 94.19 486 LEU A C 1
ATOM 3898 O O . LEU A 1 486 ? -1.337 -4.462 -30.453 1.00 94.19 486 LEU A O 1
ATOM 3902 N N . LEU A 1 487 ? -1.196 -6.217 -29.059 1.00 94.56 487 LEU A N 1
ATOM 3903 C CA . LEU A 1 487 ? 0.155 -5.878 -28.596 1.00 94.56 487 LEU A CA 1
ATOM 3904 C C . LEU A 1 487 ? 1.193 -6.015 -29.722 1.00 94.56 487 LEU A C 1
ATOM 3906 O O . LEU A 1 487 ? 2.004 -5.110 -29.905 1.00 94.56 487 LEU A O 1
ATOM 3910 N N . GLU A 1 488 ? 1.139 -7.087 -30.517 1.00 94.88 488 GLU A N 1
ATOM 3911 C CA . GLU A 1 488 ? 1.988 -7.268 -31.706 1.00 94.88 488 GLU A CA 1
ATOM 3912 C C . GLU A 1 488 ? 1.840 -6.109 -32.702 1.00 94.88 488 GLU A C 1
ATOM 3914 O O . GLU A 1 488 ? 2.839 -5.634 -33.239 1.00 94.88 488 GLU A O 1
ATOM 3919 N N . ASP A 1 489 ? 0.620 -5.611 -32.927 1.00 92.94 489 ASP A N 1
ATOM 3920 C CA . ASP A 1 489 ? 0.388 -4.423 -33.752 1.00 92.94 489 ASP A CA 1
ATOM 3921 C C . ASP A 1 489 ? 0.944 -3.145 -33.113 1.00 92.94 489 ASP A C 1
ATOM 3923 O O . ASP A 1 489 ? 1.616 -2.349 -33.774 1.00 92.94 489 ASP A O 1
ATOM 3927 N N . TRP A 1 490 ? 0.764 -2.975 -31.800 1.00 91.06 490 TRP A N 1
ATOM 3928 C CA . TRP A 1 490 ? 1.302 -1.822 -31.082 1.00 91.06 490 TRP A CA 1
ATOM 3929 C C . TRP A 1 490 ? 2.831 -1.740 -31.148 1.00 91.06 490 TRP A C 1
ATOM 3931 O O . TRP A 1 490 ? 3.362 -0.625 -31.206 1.00 91.06 490 TRP A O 1
ATOM 3941 N N . LEU A 1 491 ? 3.520 -2.883 -31.192 1.00 92.06 491 LEU A N 1
ATOM 3942 C CA . LEU A 1 491 ? 4.978 -2.989 -31.299 1.00 92.06 491 LEU A CA 1
ATOM 3943 C C . LEU A 1 491 ? 5.542 -2.686 -32.699 1.00 92.06 491 LEU A C 1
ATOM 3945 O O . LEU A 1 491 ? 6.746 -2.480 -32.816 1.00 92.06 491 LEU A O 1
ATOM 3949 N N . LYS A 1 492 ? 4.708 -2.572 -33.744 1.00 90.19 492 LYS A N 1
ATOM 3950 C CA . LYS A 1 492 ? 5.142 -2.133 -35.090 1.00 90.19 492 LYS A CA 1
ATOM 3951 C C . LYS A 1 492 ? 5.478 -0.636 -35.163 1.00 90.19 492 LYS A C 1
ATOM 3953 O O . LYS A 1 492 ? 6.044 -0.188 -36.153 1.00 90.19 492 LYS A O 1
ATOM 3958 N N . ASN A 1 493 ? 5.090 0.148 -34.154 1.00 83.12 493 ASN A N 1
ATOM 3959 C CA . ASN A 1 493 ? 5.326 1.592 -34.102 1.00 83.12 493 ASN A CA 1
ATOM 3960 C C . ASN A 1 493 ? 6.776 1.915 -33.700 1.00 83.12 493 ASN A C 1
ATOM 3962 O O . ASN A 1 493 ? 7.131 1.758 -32.532 1.00 83.12 493 ASN A O 1
ATOM 3966 N N . ASP A 1 494 ? 7.552 2.472 -34.628 1.00 83.19 494 ASP A N 1
ATOM 3967 C CA . ASP A 1 494 ? 8.933 2.941 -34.445 1.00 83.19 494 ASP A CA 1
ATOM 3968 C C . ASP A 1 494 ? 9.047 4.371 -33.862 1.00 83.19 494 ASP A C 1
ATOM 3970 O O . ASP A 1 494 ? 10.137 4.823 -33.505 1.00 83.19 494 ASP A O 1
ATOM 3974 N N . CYS A 1 495 ? 7.930 5.088 -33.684 1.00 87.94 495 CYS A N 1
ATOM 3975 C CA . CYS A 1 495 ? 7.930 6.474 -33.224 1.00 87.94 495 CYS A CA 1
ATOM 3976 C C . CYS A 1 495 ? 7.522 6.632 -31.745 1.00 87.94 495 CYS A C 1
ATOM 3978 O O . CYS A 1 495 ? 6.350 6.496 -31.375 1.00 87.94 495 CYS A O 1
ATOM 3980 N N . PHE A 1 496 ? 8.472 7.050 -30.897 1.00 86.38 496 PHE A N 1
ATOM 3981 C CA . PHE A 1 496 ? 8.257 7.338 -29.466 1.00 86.38 496 PHE A CA 1
ATOM 3982 C C . PHE A 1 496 ? 7.113 8.329 -29.200 1.00 86.38 496 PHE A C 1
ATOM 3984 O O . PHE A 1 496 ? 6.269 8.108 -28.332 1.00 86.38 496 PHE A O 1
ATOM 3991 N N . LEU A 1 497 ? 7.059 9.430 -29.959 1.00 81.12 497 LEU A N 1
ATOM 3992 C CA . LEU A 1 497 ? 6.040 10.469 -29.771 1.00 81.12 497 LEU A CA 1
ATOM 3993 C C . LEU A 1 497 ? 4.655 10.009 -30.238 1.00 81.12 497 LEU A C 1
ATOM 3995 O O . LEU A 1 497 ? 3.648 10.437 -29.672 1.00 81.12 497 LEU A O 1
ATOM 3999 N N . PHE A 1 498 ? 4.592 9.115 -31.230 1.00 85.88 498 PHE A N 1
ATOM 4000 C CA . PHE A 1 498 ? 3.343 8.459 -31.603 1.00 85.88 498 PHE A CA 1
ATOM 4001 C C . PHE A 1 498 ? 2.888 7.495 -30.503 1.00 85.88 498 PHE A C 1
ATOM 4003 O O . PHE A 1 498 ? 1.719 7.536 -30.136 1.00 85.88 498 PHE A O 1
ATOM 4010 N N . GLY A 1 499 ? 3.797 6.715 -29.904 1.00 84.62 499 GLY A N 1
ATOM 4011 C CA . GLY A 1 499 ? 3.498 5.810 -28.786 1.00 84.62 499 GLY A CA 1
ATOM 4012 C C . GLY A 1 499 ? 2.965 6.550 -27.554 1.00 84.62 499 GLY A C 1
ATOM 4013 O O . GLY A 1 499 ? 1.862 6.264 -27.086 1.00 84.62 499 GLY A O 1
ATOM 4014 N N . ALA A 1 500 ? 3.665 7.598 -27.106 1.00 86.50 500 ALA A N 1
ATOM 4015 C CA . ALA A 1 500 ? 3.187 8.482 -26.038 1.00 86.50 500 ALA A CA 1
ATOM 4016 C C . ALA A 1 500 ? 1.839 9.148 -26.384 1.00 86.50 500 ALA A C 1
ATOM 4018 O O . ALA A 1 500 ? 0.938 9.207 -25.546 1.00 86.50 500 ALA A O 1
ATOM 4019 N N . SER A 1 501 ? 1.654 9.617 -27.626 1.00 87.81 501 SER A N 1
ATOM 4020 C CA . SER A 1 501 ? 0.375 10.190 -28.067 1.00 87.81 501 SER A CA 1
ATOM 4021 C C . SER A 1 501 ? -0.747 9.155 -28.176 1.00 87.81 501 SER A C 1
ATOM 4023 O O . SER A 1 501 ? -1.905 9.542 -28.021 1.00 87.81 501 SER A O 1
ATOM 4025 N N . ARG A 1 502 ? -0.445 7.888 -28.476 1.00 90.75 502 ARG A N 1
ATOM 4026 C CA . ARG A 1 502 ? -1.415 6.795 -28.631 1.00 90.75 502 ARG A CA 1
ATOM 4027 C C . ARG A 1 502 ? -2.053 6.451 -27.291 1.00 90.75 502 ARG A C 1
ATOM 4029 O O . ARG A 1 502 ? -3.275 6.358 -27.230 1.00 90.75 502 ARG A O 1
ATOM 4036 N N . TRP A 1 503 ? -1.262 6.394 -26.218 1.00 92.31 503 TRP A N 1
ATOM 4037 C CA . TRP A 1 503 ? -1.779 6.248 -24.854 1.00 92.31 503 TRP A CA 1
ATOM 4038 C C . TRP A 1 503 ? -2.799 7.335 -24.499 1.00 92.31 503 TRP A C 1
ATOM 4040 O O . TRP A 1 503 ? -3.924 7.010 -24.125 1.00 92.31 503 TRP A O 1
ATOM 4050 N N . LEU A 1 504 ? -2.468 8.611 -24.721 1.00 90.56 504 LEU A N 1
ATOM 4051 C CA . LEU A 1 504 ? -3.389 9.724 -24.442 1.00 90.56 504 LEU A CA 1
ATOM 4052 C C . LEU A 1 504 ? -4.638 9.706 -25.347 1.00 90.56 504 LEU A C 1
ATOM 4054 O O . LEU A 1 504 ? -5.743 9.974 -24.885 1.00 90.56 504 LEU A O 1
ATOM 4058 N N . LYS A 1 505 ? -4.487 9.360 -26.634 1.00 90.75 505 LYS A N 1
ATOM 4059 C CA . LYS A 1 505 ? -5.604 9.262 -27.597 1.00 90.75 505 LYS A CA 1
ATOM 4060 C C . LYS A 1 505 ? -6.539 8.079 -27.341 1.00 90.75 505 LYS A C 1
ATOM 4062 O O . LYS A 1 505 ? -7.683 8.131 -27.773 1.00 90.75 505 LYS A O 1
ATOM 4067 N N . SER A 1 506 ? -6.072 7.032 -26.661 1.00 91.50 506 SER A N 1
ATOM 4068 C CA . SER A 1 506 ? -6.888 5.857 -26.325 1.00 91.50 506 SER A CA 1
ATOM 4069 C C . SER A 1 506 ? -7.928 6.115 -25.227 1.00 91.50 506 SER A C 1
ATOM 4071 O O . SER A 1 506 ? -8.799 5.280 -25.009 1.00 91.50 506 SER A O 1
ATOM 4073 N N . GLY A 1 507 ? -7.815 7.227 -24.490 1.00 90.62 507 GLY A N 1
ATOM 4074 C CA . GLY A 1 507 ? -8.624 7.510 -23.299 1.00 90.62 507 GLY A CA 1
ATOM 4075 C C . GLY A 1 507 ? -8.238 6.697 -22.054 1.00 90.62 507 GLY A C 1
ATOM 4076 O O . GLY A 1 507 ? -8.614 7.086 -20.951 1.00 90.62 507 GLY A O 1
ATOM 4077 N N . LEU A 1 508 ? -7.441 5.626 -22.197 1.00 92.38 508 LEU A N 1
ATOM 4078 C CA . LEU A 1 508 ? -7.000 4.774 -21.084 1.00 92.38 508 LEU A CA 1
ATOM 4079 C C . LEU A 1 508 ? -6.213 5.554 -20.022 1.00 92.38 508 LEU A C 1
ATOM 4081 O O . LEU A 1 508 ? -6.367 5.296 -18.831 1.00 92.38 508 LEU A O 1
ATOM 4085 N N . ILE A 1 509 ? -5.392 6.516 -20.451 1.00 92.56 509 ILE A N 1
ATOM 4086 C CA . ILE A 1 509 ? -4.596 7.391 -19.585 1.00 92.56 509 ILE A CA 1
ATOM 4087 C C . ILE A 1 509 ? -4.951 8.842 -19.921 1.00 92.56 509 ILE A C 1
ATOM 4089 O O . ILE A 1 509 ? -4.609 9.341 -20.995 1.00 92.56 509 ILE A O 1
ATOM 4093 N N . THR A 1 510 ? -5.616 9.526 -18.992 1.00 90.88 510 THR A N 1
ATOM 4094 C CA . THR A 1 510 ? -6.100 10.903 -19.152 1.00 90.88 510 THR A CA 1
ATOM 4095 C C . THR A 1 510 ? -5.357 11.848 -18.191 1.00 90.88 510 THR A C 1
ATOM 4097 O O . THR A 1 510 ? -5.360 11.622 -16.980 1.00 90.88 510 THR A O 1
ATOM 4100 N N . PRO A 1 511 ? -4.698 12.910 -18.690 1.00 87.88 511 PRO A N 1
ATOM 4101 C CA . PRO A 1 511 ? -3.931 13.839 -17.862 1.00 87.88 511 PRO A CA 1
ATOM 4102 C C . PRO A 1 511 ? -4.819 14.853 -17.120 1.00 87.88 511 PRO A C 1
ATOM 4104 O O . PRO A 1 511 ? -5.928 15.144 -17.576 1.00 87.88 511 PRO A O 1
ATOM 4107 N N . PRO A 1 512 ? -4.312 15.495 -16.046 1.00 84.88 512 PRO A N 1
ATOM 4108 C CA . PRO A 1 512 ? -5.009 16.609 -15.409 1.00 84.88 512 PRO A CA 1
ATOM 4109 C C . PRO A 1 512 ? -5.297 17.716 -16.433 1.00 84.88 512 PRO A C 1
ATOM 4111 O O . PRO A 1 512 ? -4.376 18.181 -17.108 1.00 84.88 512 PRO A O 1
ATOM 4114 N N . MET A 1 513 ? -6.546 18.195 -16.524 1.00 83.75 513 MET A N 1
ATOM 4115 C CA . MET A 1 513 ? -6.941 19.197 -17.535 1.00 83.75 513 MET A CA 1
ATOM 4116 C C . MET A 1 513 ? -6.045 20.446 -17.536 1.00 83.75 513 MET A C 1
ATOM 4118 O O . MET A 1 513 ? -5.698 20.966 -18.596 1.00 83.75 513 MET A O 1
ATOM 4122 N N . HIS A 1 514 ? -5.616 20.895 -16.353 1.00 81.31 514 HIS A N 1
ATOM 4123 C CA . HIS A 1 514 ? -4.737 22.054 -16.200 1.00 81.31 514 HIS A CA 1
ATOM 4124 C C . HIS A 1 514 ? -3.297 21.805 -16.705 1.00 81.31 514 HIS A C 1
ATOM 4126 O O . HIS A 1 514 ? -2.621 22.755 -17.093 1.00 81.31 514 HIS A O 1
ATOM 4132 N N . GLN A 1 515 ? -2.844 20.545 -16.780 1.00 79.81 515 GLN A N 1
ATOM 4133 C CA . GLN A 1 515 ? -1.516 20.157 -17.277 1.00 79.81 515 GLN A CA 1
ATOM 4134 C C . GLN A 1 515 ? -1.472 19.831 -18.776 1.00 79.81 515 GLN A C 1
ATOM 4136 O O . GLN A 1 515 ? -0.375 19.724 -19.322 1.00 79.81 515 GLN A O 1
ATOM 4141 N N . ILE A 1 516 ? -2.609 19.706 -19.479 1.00 82.50 516 ILE A N 1
ATOM 4142 C CA . ILE A 1 516 ? -2.647 19.301 -20.904 1.00 82.50 516 ILE A CA 1
ATOM 4143 C C . ILE A 1 516 ? -1.687 20.138 -21.765 1.00 82.50 516 ILE A C 1
ATOM 4145 O O . ILE A 1 516 ? -0.894 19.586 -22.530 1.00 82.50 516 ILE A O 1
ATOM 4149 N N . LYS A 1 517 ? -1.696 21.469 -21.602 1.00 80.69 517 LYS A N 1
ATOM 4150 C CA . LYS A 1 517 ? -0.811 22.380 -22.351 1.00 80.69 517 LYS A CA 1
ATOM 4151 C C . LYS A 1 517 ? 0.672 22.150 -22.028 1.00 80.69 517 LYS A C 1
ATOM 4153 O O . LYS A 1 517 ? 1.502 22.188 -22.933 1.00 80.69 517 LYS A O 1
ATOM 4158 N N . ASN A 1 518 ? 1.003 21.871 -20.768 1.00 78.44 518 ASN A N 1
ATOM 4159 C CA . ASN A 1 518 ? 2.377 21.621 -20.326 1.00 78.44 518 ASN A CA 1
ATOM 4160 C C . ASN A 1 518 ? 2.881 20.252 -20.801 1.00 78.44 518 ASN A C 1
ATOM 4162 O O . ASN A 1 518 ? 4.033 20.135 -21.205 1.00 78.44 518 ASN A O 1
ATOM 4166 N N . ILE A 1 519 ? 2.012 19.240 -20.852 1.00 80.50 519 ILE A N 1
ATOM 4167 C CA . ILE A 1 519 ? 2.316 17.911 -21.403 1.00 80.50 519 ILE A CA 1
ATOM 4168 C C . ILE A 1 519 ? 2.518 17.975 -22.925 1.00 80.50 519 ILE A C 1
ATOM 4170 O O . ILE A 1 519 ? 3.442 17.353 -23.448 1.00 80.50 519 ILE A O 1
ATOM 4174 N N . MET A 1 520 ? 1.734 18.781 -23.649 1.00 79.25 520 MET A N 1
ATOM 4175 C CA . MET A 1 520 ? 1.970 19.025 -25.079 1.00 79.25 520 MET A CA 1
ATOM 4176 C C . MET A 1 520 ? 3.327 19.703 -25.328 1.00 79.25 520 MET A C 1
ATOM 4178 O O . MET A 1 520 ? 4.099 19.215 -26.155 1.00 79.25 520 MET A O 1
ATOM 4182 N N . LYS A 1 521 ? 3.667 20.754 -24.563 1.00 77.81 521 LYS A N 1
ATOM 4183 C CA . LYS A 1 521 ? 5.000 21.390 -24.608 1.00 77.81 521 LYS A CA 1
ATOM 4184 C C . LYS A 1 521 ? 6.119 20.412 -24.229 1.00 77.81 521 LYS A C 1
ATOM 4186 O O . LYS A 1 521 ? 7.157 20.385 -24.887 1.00 77.81 521 LYS A O 1
ATOM 4191 N N . ARG A 1 522 ? 5.902 19.558 -23.220 1.00 79.12 522 ARG A N 1
ATOM 4192 C CA . ARG A 1 522 ? 6.844 18.499 -22.825 1.00 79.12 522 ARG A CA 1
ATOM 4193 C C . ARG A 1 522 ? 7.143 17.574 -23.999 1.00 79.12 522 ARG A C 1
ATOM 4195 O O . ARG A 1 522 ? 8.307 17.370 -24.316 1.00 79.12 522 ARG A O 1
ATOM 4202 N N . ASN A 1 523 ? 6.114 17.060 -24.670 1.00 79.12 523 ASN A N 1
ATOM 4203 C CA . ASN A 1 523 ? 6.277 16.146 -25.803 1.00 79.12 523 ASN A CA 1
ATOM 4204 C C . ASN A 1 523 ? 6.986 16.816 -26.998 1.00 79.12 523 ASN A C 1
ATOM 4206 O O . ASN A 1 523 ? 7.746 16.156 -27.706 1.00 79.12 523 ASN A O 1
ATOM 4210 N N . GLN A 1 524 ? 6.802 18.128 -27.198 1.00 77.88 524 GLN A N 1
ATOM 4211 C CA . GLN A 1 524 ? 7.576 18.906 -28.175 1.00 77.88 524 GLN A CA 1
ATOM 4212 C C . GLN A 1 524 ? 9.059 19.009 -27.791 1.00 77.88 524 GLN A C 1
ATOM 4214 O O . GLN A 1 524 ? 9.913 18.753 -28.633 1.00 77.88 524 GLN A O 1
ATOM 4219 N N . TRP A 1 525 ? 9.386 19.318 -26.535 1.00 78.50 525 TRP A N 1
ATOM 4220 C CA . TRP A 1 525 ? 10.777 19.395 -26.068 1.00 78.50 525 TRP A CA 1
ATOM 4221 C C . TRP A 1 525 ? 11.468 18.013 -26.033 1.00 78.50 525 TRP A C 1
ATOM 4223 O O . TRP A 1 525 ? 12.613 17.883 -26.465 1.00 78.50 525 TRP A O 1
ATOM 4233 N N . VAL A 1 526 ? 10.756 16.942 -25.658 1.00 83.88 526 VAL A N 1
ATOM 4234 C CA . VAL A 1 526 ? 11.247 15.546 -25.706 1.00 83.88 526 VAL A CA 1
ATOM 4235 C C . VAL A 1 526 ? 11.611 15.106 -27.131 1.00 83.88 526 VAL A C 1
ATOM 4237 O O . VAL A 1 526 ? 12.525 14.299 -27.309 1.00 83.88 526 VAL A O 1
ATOM 4240 N N . LYS A 1 527 ? 10.995 15.692 -28.170 1.00 85.50 527 LYS A N 1
ATOM 4241 C CA . LYS A 1 527 ? 11.416 15.492 -29.569 1.00 85.50 527 LYS A CA 1
ATOM 4242 C C . LYS A 1 527 ? 12.897 15.820 -29.784 1.00 85.50 527 LYS A C 1
ATOM 4244 O O . LYS A 1 527 ? 13.545 15.139 -30.574 1.00 85.50 527 LYS A O 1
ATOM 4249 N N . ASN A 1 528 ? 13.437 16.813 -29.075 1.00 83.44 528 ASN A N 1
ATOM 4250 C CA . ASN A 1 528 ? 14.841 17.210 -29.185 1.00 83.44 528 ASN A CA 1
ATOM 4251 C C . ASN A 1 528 ? 15.774 16.187 -28.510 1.00 83.44 528 ASN A C 1
ATOM 4253 O O . ASN A 1 528 ? 16.835 15.896 -29.052 1.00 83.44 528 ASN A O 1
ATOM 4257 N N . ILE A 1 529 ? 15.354 15.562 -27.401 1.00 85.38 529 ILE A N 1
ATOM 4258 C CA . ILE A 1 529 ? 16.100 14.466 -26.745 1.00 85.38 529 ILE A CA 1
ATOM 4259 C C . ILE A 1 529 ? 16.251 13.267 -27.692 1.00 85.38 529 ILE A C 1
ATOM 4261 O O . ILE A 1 529 ? 17.328 12.676 -27.793 1.00 85.38 529 ILE A O 1
ATOM 4265 N N . TYR A 1 530 ? 15.181 12.922 -28.415 1.00 87.38 530 TYR A N 1
ATOM 4266 C CA . TYR A 1 530 ? 15.230 11.856 -29.413 1.00 87.38 530 TYR A CA 1
ATOM 4267 C C . TYR A 1 530 ? 16.048 12.258 -30.644 1.00 87.38 530 TYR A C 1
ATOM 4269 O O . TYR A 1 530 ? 16.980 11.541 -30.996 1.00 87.38 530 TYR A O 1
ATOM 4277 N N . LYS A 1 531 ? 15.780 13.430 -31.239 1.00 87.12 531 LYS A N 1
ATOM 4278 C CA . LYS A 1 531 ? 16.494 13.939 -32.426 1.00 87.12 531 LYS A CA 1
ATOM 4279 C C . LYS A 1 531 ? 18.012 14.031 -32.218 1.00 87.12 531 LYS A C 1
ATOM 4281 O O . LYS A 1 531 ? 18.764 13.719 -33.134 1.00 87.12 531 LYS A O 1
ATOM 4286 N N . ASN A 1 532 ? 18.451 14.451 -31.033 1.00 85.56 532 ASN A N 1
ATOM 4287 C CA . ASN A 1 532 ? 19.865 14.652 -30.711 1.00 85.56 532 ASN A CA 1
ATOM 4288 C C . ASN A 1 532 ? 20.511 13.411 -30.058 1.00 85.56 532 ASN A C 1
ATOM 4290 O O . ASN A 1 532 ? 21.586 13.519 -29.477 1.00 85.56 532 ASN A O 1
ATOM 4294 N N . ASN A 1 533 ? 19.853 12.243 -30.087 1.00 87.44 533 ASN A N 1
ATOM 4295 C CA . ASN A 1 533 ? 20.319 10.983 -29.484 1.00 87.44 533 ASN A CA 1
ATOM 4296 C C . ASN A 1 533 ? 20.611 11.016 -27.965 1.00 87.44 533 ASN A C 1
ATOM 4298 O O . ASN A 1 533 ? 21.124 10.050 -27.403 1.00 87.44 533 ASN A O 1
ATOM 4302 N N . LEU A 1 534 ? 20.202 12.075 -27.261 1.00 86.00 534 LEU A N 1
ATOM 4303 C CA . LEU A 1 534 ? 20.398 12.251 -25.815 1.00 86.00 534 LEU A CA 1
ATOM 4304 C C . LEU A 1 534 ? 19.662 11.188 -24.976 1.00 86.00 534 LEU A C 1
ATOM 4306 O O . LEU A 1 534 ? 20.063 10.899 -23.849 1.00 86.00 534 LEU A O 1
ATOM 4310 N N . HIS A 1 535 ? 18.636 10.546 -25.541 1.00 88.31 535 HIS A N 1
ATOM 4311 C CA . HIS A 1 535 ? 17.974 9.382 -24.946 1.00 88.31 535 HIS A CA 1
ATOM 4312 C C . HIS A 1 535 ? 18.925 8.185 -24.738 1.00 88.31 535 HIS A C 1
ATOM 4314 O O . HIS A 1 535 ? 18.730 7.412 -23.804 1.00 88.31 535 HIS A O 1
ATOM 4320 N N . ILE A 1 536 ? 19.997 8.057 -25.531 1.00 89.44 536 ILE A N 1
ATOM 4321 C CA . ILE A 1 536 ? 21.016 7.011 -25.344 1.00 89.44 536 ILE A CA 1
ATOM 4322 C C . ILE A 1 536 ? 21.812 7.261 -24.052 1.00 89.44 536 ILE A C 1
ATOM 4324 O O . ILE A 1 536 ? 22.070 6.330 -23.288 1.00 89.44 536 ILE A O 1
ATOM 4328 N N . ALA A 1 537 ? 22.126 8.525 -23.749 1.00 84.12 537 ALA A N 1
ATOM 4329 C CA . ALA A 1 537 ? 22.745 8.910 -22.481 1.00 84.12 537 ALA A CA 1
ATOM 4330 C C . ALA A 1 537 ? 21.776 8.755 -21.292 1.00 84.12 537 ALA A C 1
ATOM 4332 O O . ALA A 1 537 ? 22.180 8.267 -20.237 1.00 84.12 537 ALA A O 1
ATOM 4333 N N . ALA A 1 538 ? 20.490 9.093 -21.467 1.00 86.75 538 ALA A N 1
ATOM 4334 C CA . ALA A 1 538 ? 19.451 8.847 -20.458 1.00 86.75 538 ALA A CA 1
ATOM 4335 C C . ALA A 1 538 ? 19.281 7.352 -20.135 1.00 86.75 538 ALA A C 1
ATOM 4337 O O . ALA A 1 538 ? 19.051 6.985 -18.980 1.00 86.75 538 ALA A O 1
ATOM 4338 N N . PHE A 1 539 ? 19.394 6.492 -21.151 1.00 91.19 539 PHE A N 1
ATOM 4339 C CA . PHE A 1 539 ? 19.285 5.046 -21.012 1.00 91.19 539 PHE A CA 1
ATOM 4340 C C . PHE A 1 539 ? 20.508 4.438 -20.320 1.00 91.19 539 PHE A C 1
ATOM 4342 O O . PHE A 1 539 ? 20.353 3.774 -19.296 1.00 91.19 539 PHE A O 1
ATOM 4349 N N . ASN A 1 540 ? 21.714 4.680 -20.846 1.00 86.81 540 ASN A N 1
ATOM 4350 C CA . ASN A 1 540 ? 22.953 4.101 -20.315 1.00 86.81 540 ASN A CA 1
ATOM 4351 C C . ASN A 1 540 ? 23.219 4.560 -18.873 1.00 86.81 540 ASN A C 1
ATOM 4353 O O . ASN A 1 540 ? 23.484 3.730 -17.996 1.00 86.81 540 ASN A O 1
ATOM 4357 N N . GLY A 1 541 ? 23.072 5.869 -18.650 1.00 81.38 541 GLY A N 1
ATOM 4358 C CA . GLY A 1 541 ? 23.363 6.560 -17.403 1.00 81.38 541 GLY A CA 1
ATOM 4359 C C . GLY A 1 541 ? 24.848 6.798 -17.131 1.00 81.38 541 GLY A C 1
ATOM 4360 O O . GLY A 1 541 ? 25.718 6.456 -17.931 1.00 81.38 541 GLY A O 1
ATOM 4361 N N . GLY A 1 542 ? 25.126 7.390 -15.968 1.00 70.38 542 GLY A N 1
ATOM 4362 C CA . GLY A 1 542 ? 26.481 7.656 -15.490 1.00 70.38 542 GLY A CA 1
ATOM 4363 C C . GLY A 1 542 ? 27.092 8.950 -16.005 1.00 70.38 542 GLY A C 1
ATOM 4364 O O . GLY A 1 542 ? 26.400 9.837 -16.503 1.00 70.38 542 GLY A O 1
ATOM 4365 N N . LYS A 1 543 ? 28.412 9.077 -15.816 1.00 56.44 543 LYS A N 1
ATOM 4366 C CA . LYS A 1 543 ? 29.144 10.298 -16.156 1.00 56.44 543 LYS A CA 1
ATOM 4367 C C . LYS A 1 543 ? 28.966 10.644 -17.632 1.00 56.44 543 LYS A C 1
ATOM 4369 O O . LYS A 1 543 ? 29.457 9.925 -18.497 1.00 56.44 543 LYS A O 1
ATOM 4374 N N . LEU A 1 544 ? 28.348 11.793 -17.891 1.00 48.19 544 LEU A N 1
ATOM 4375 C CA . LEU A 1 544 ? 28.605 12.521 -19.127 1.00 48.19 544 LEU A CA 1
ATOM 4376 C C . LEU A 1 544 ? 30.089 12.921 -19.129 1.00 48.19 544 LEU A C 1
ATOM 4378 O O . LEU A 1 544 ? 30.614 13.343 -18.093 1.00 48.19 544 LEU A O 1
ATOM 4382 N N . SER A 1 545 ? 30.738 12.650 -20.261 1.00 41.91 545 SER A N 1
ATOM 4383 C CA . SER A 1 545 ? 32.189 12.688 -20.487 1.00 41.91 545 SER A CA 1
ATOM 4384 C C . SER A 1 545 ? 32.740 14.102 -20.591 1.00 41.91 545 SER A C 1
ATOM 4386 O O . SER A 1 545 ? 32.200 14.833 -21.452 1.00 41.91 545 SER A O 1
#

Nearest PDB structures (foldseek):
  5gha-assembly2_C  TM=5.677E-01  e=4.002E-03  Thermus thermophilus HB27
  5b4f-assembly1_A-2  TM=5.123E-01  e=5.749E-03  Thermus thermophilus HB27
  5gha-assembly1_B  TM=5.499E-01  e=6.935E-02  Thermus thermophilus HB27

Radius of gyration: 25.86 Å; Cα contacts (8 Å, |Δi|>4): 884; chains: 1; bounding box: 63×65×76 Å

Foldseek 3Di:
DPPPPQPPDDPVVLLVLLVLLVQLLVLLLCCLQPVQAQEEQEAELALLSLLLLFSNLSSLLSNCVVPVVSLVREHEYFYFDLLQFALLSVVLVVVSVVLSVVLCVVSNGHYHYWYQAADLCLHCLRCALLWLDLFAEPPPPDQDHSCRRRTVVSRCVRCVVVCVVSVVVVGHYEYEDSQELPLDPVSVVVCVVQVADQNDFGADPNHTYHYSCHHPDQLSSLCLQAQEDCDPPDSNHTSHGHPVSSVVLLCQQQLNQQCRNRDPPGVSRPLDHGRLLDPNDPDLCSRVSNCVVVVLSVLSSVLSNLCSQARLDQQQAAQPDQWQDQKGALSGSTGALQVSLLSLQSLLLSQVVLVVQLCVLVVCLVVVNDPCNVPRNNDRSRDNDALSSLLSSLLSCLLRLRDPFHSSSLVSNCCVVVVVDHRDQDDVSYPDPDDDRPPRNVPGMDGHPLQDSPVPDTLDDPSPSSPAWDFDPSVVSVVCSVPSVNSVVLRVDRHSLVRSVVSCVVVRIDGHPVNPVSSVVSSVSSVSCVVVVVSVCSNSGHDDD